Protein AF-A0AAD3H7L2-F1 (afdb_monomer)

Secondary structure (DSSP, 8-state):
-----SSSTTTTTTTTSSSS--HHHHHHHHHHHHHHHTT-TT-----------EEEEE-SSEEEEEETTS-B-EETTSTT---SSSEESEEEESSS-EEEEE--SS-SS-EEEEEEEEETTTTEEEEEEEE--TT--EESEEEPPPEE-SS-EEEEEEETTSSEEEEEEEEEEETTEEEEEEEEEE--SS--EEEEEEEEEEE-----TT--EEEEEEESSSS--TTEEEEES--SS-----TTS--TTS--SSS-------TT--SS--EEEEEEE-B---TTS-SBP-B-TT-EEEEEEEEEEESSHHHHHHHHHHHT-SEEEEEEE--TTSS---GGG--S-EEEEEEESSSSPPP-GGGS--S-S--------------PPPP-------------PPPP-----------

Nearest PDB structures (foldseek):
  3sys-assembly2_B  TM=1.169E-01  e=6.381E-01  Pseudomonas aeruginosa
  2y2x-assembly2_B  TM=1.169E-01  e=5.196E-01  Pseudomonas aeruginosa PAO1
  4ft6-assembly1_A  TM=1.389E-01  e=1.066E+00  Pseudomonas aeruginosa PAO1
  2qtk-assembly2_B  TM=1.118E-01  e=2.189E+00  unclassified
  2y2x-assembly1_A  TM=1.170E-01  e=2.189E+00  Pseudomonas aeruginosa PAO1

Foldseek 3Di:
DDDDPDPPPVVVVVVPPPDDDDPVVVVVVVVVVVVVVVVPPPPPVPVPPPPWAWDWAALQFKIAIATQQGKTKDACPHPPRPDPDGIGGMWGDDPNDTDHWFDDPPAQFFWKKKKKWQFVVVRDIDMWMFTNGPVRDIDQWDGDHWDDDRHWIKHKIAGVVRQKMWIWIWHDLDSFKIKIKIKMWGQDAFTKIWQIKMKIKTWTDGDDDPWAKFKFKFAADPAHFLFWPAKDFDDPRCPDNILPPDPVDGPDDDDHPPSPRPQAPPHDTTMIMTMTRDFDPDPVRNHTDMAGHGRMDIWMKMKGKDAADVSVQVVLVSVLFRMKMKMAIDAPVNGSAFSRRGPGIIIMMTIGPSRGGRHHPVRGPPSPPPDPDDDPDPDPPPDDDDDDDDDDDDDDDDDDDDDDDDDDDDDDDDD

Organism: NCBI:txid426638

pLDDT: mean 76.42, std 22.27, range [31.48, 98.81]

Sequence (415 aa):
MKSLHYTHLHLLSLSLLISTGSAQAQKEAIANQIRKDSSISSFQNIDTRSLSSRVTVNNGSILLGINDAGNLLIPTSTPGVDLDGDFVGMRVDSNGNWQEVIGKDECSSCEGFGISNLHLNSGKTYAGWATSSEAWLMENLLPSNIIENGVNATTEAELNDGHMSVMHEFSPFSESIYGVDITIENRHFADDIGELRYRRVLMWNIPKENEKECSLLLVGGDEKPRDLEYADGFFDGYGDFDPLYEVSASCTQNNGCPVHDFMDEGPVKTDERFQFLFRGAGDDGDEPLVLSSRETFTFKMFYGVATGIDDMRKFISDSGAEIASVSYLTNENGSCGSLEDATSSLYIVAFRGVGGTPLSDASIPDGSTEVTAPPKSLKKSKSSKSSKSGKSKNTKSLRAKSWKSDSEKEWEYLE

Radius of gyration: 28.35 Å; Cα contacts (8 Å, |Δi|>4): 876; chains: 1; bounding box: 56×94×90 Å

Structure (mmCIF, N/CA/C/O backbone):
data_AF-A0AAD3H7L2-F1
#
_entry.id   AF-A0AAD3H7L2-F1
#
loop_
_atom_site.group_PDB
_atom_site.id
_atom_site.type_symbol
_atom_site.label_atom_id
_atom_site.label_alt_id
_atom_site.label_comp_id
_atom_site.label_asym_id
_atom_site.label_entity_id
_atom_site.label_seq_id
_atom_site.pdbx_PDB_ins_code
_atom_site.Cartn_x
_atom_site.Cartn_y
_atom_site.Cartn_z
_atom_site.occupancy
_atom_site.B_iso_or_equiv
_atom_site.auth_seq_id
_atom_site.auth_comp_id
_atom_site.auth_asym_id
_atom_site.auth_atom_id
_atom_site.pdbx_PDB_model_num
ATOM 1 N N . MET A 1 1 ? 25.439 -31.300 29.330 1.00 40.62 1 MET A N 1
ATOM 2 C CA . MET A 1 1 ? 24.578 -31.980 30.331 1.00 40.62 1 MET A CA 1
ATOM 3 C C . MET A 1 1 ? 24.784 -31.425 31.751 1.00 40.62 1 MET A C 1
ATOM 5 O O . MET A 1 1 ? 25.192 -32.164 32.634 1.00 40.62 1 MET A O 1
ATOM 9 N N . LYS A 1 2 ? 24.504 -30.136 31.998 1.00 40.12 2 LYS A N 1
ATOM 10 C CA . LYS A 1 2 ? 24.363 -29.546 33.349 1.00 40.12 2 LYS A CA 1
ATOM 11 C C . LYS A 1 2 ? 23.530 -28.261 33.244 1.00 40.12 2 LYS A C 1
ATOM 13 O O . LYS A 1 2 ? 24.096 -27.190 33.107 1.00 40.12 2 LYS A O 1
ATOM 18 N N . SER A 1 3 ? 22.205 -28.381 33.234 1.00 34.91 3 SER A N 1
ATOM 19 C CA . SER A 1 3 ? 21.277 -27.270 33.508 1.00 34.91 3 SER A CA 1
ATOM 20 C C . SER A 1 3 ? 19.863 -27.838 33.642 1.00 34.91 3 SER A C 1
ATOM 22 O O . SER A 1 3 ? 19.131 -27.924 32.666 1.00 34.91 3 SER A O 1
ATOM 24 N N . LEU A 1 4 ? 19.534 -28.379 34.819 1.00 37.19 4 LEU A N 1
ATOM 25 C CA . LEU A 1 4 ? 18.188 -28.885 35.143 1.00 37.19 4 LEU A CA 1
ATOM 26 C C . LEU A 1 4 ? 18.040 -29.106 36.661 1.00 37.19 4 LEU A C 1
ATOM 28 O O . LEU A 1 4 ? 17.614 -30.165 37.105 1.00 37.19 4 LEU A O 1
ATOM 32 N N . HIS A 1 5 ? 18.490 -28.150 37.487 1.00 39.16 5 HIS A N 1
ATOM 33 C CA . HIS A 1 5 ? 18.469 -28.303 38.957 1.00 39.16 5 HIS A CA 1
ATOM 34 C C . HIS A 1 5 ? 17.949 -27.098 39.759 1.00 39.16 5 HIS A C 1
ATOM 36 O O . HIS A 1 5 ? 17.960 -27.161 40.983 1.00 39.16 5 HIS A O 1
ATOM 42 N N . TYR A 1 6 ? 17.450 -26.028 39.129 1.00 39.41 6 TYR A N 1
ATOM 43 C CA . TYR A 1 6 ? 17.068 -24.815 39.877 1.00 39.41 6 TYR A CA 1
ATOM 44 C C . TYR A 1 6 ? 15.566 -24.629 40.143 1.00 39.41 6 TYR A C 1
ATOM 46 O O . TYR A 1 6 ? 15.203 -23.854 41.021 1.00 39.41 6 TYR A O 1
ATOM 54 N N . THR A 1 7 ? 14.676 -25.371 39.482 1.00 42.94 7 THR A N 1
ATOM 55 C CA . THR A 1 7 ? 13.219 -25.157 39.598 1.00 42.94 7 THR A CA 1
ATOM 56 C C . THR A 1 7 ? 12.522 -25.977 40.687 1.00 42.94 7 THR A C 1
ATOM 58 O O . THR A 1 7 ? 11.398 -25.650 41.056 1.00 42.94 7 THR A O 1
ATOM 61 N N . HIS A 1 8 ? 13.171 -26.983 41.283 1.00 38.56 8 HIS A N 1
ATOM 62 C CA . HIS A 1 8 ? 12.531 -27.817 42.314 1.00 38.56 8 HIS A CA 1
ATOM 63 C C . HIS A 1 8 ? 12.758 -27.365 43.765 1.00 38.56 8 HIS A C 1
ATOM 65 O O . HIS A 1 8 ? 12.057 -27.844 44.656 1.00 38.56 8 HIS A O 1
ATOM 71 N N . LEU A 1 9 ? 13.675 -26.425 44.028 1.00 40.09 9 LEU A N 1
ATOM 72 C CA . LEU A 1 9 ? 14.001 -26.023 45.404 1.00 40.09 9 LEU A CA 1
ATOM 73 C C . LEU A 1 9 ? 13.060 -24.953 45.991 1.00 40.09 9 LEU A C 1
ATOM 75 O O . LEU A 1 9 ? 12.975 -24.834 47.210 1.00 40.09 9 LEU A O 1
ATOM 79 N N . HIS A 1 10 ? 12.320 -24.208 45.161 1.00 43.75 10 HIS A N 1
ATOM 80 C CA . HIS A 1 10 ? 11.431 -23.139 45.642 1.00 43.75 10 HIS A CA 1
ATOM 81 C C . HIS A 1 10 ? 10.022 -23.606 46.035 1.00 43.75 10 HIS A C 1
ATOM 83 O O . HIS A 1 10 ? 9.376 -22.960 46.854 1.00 43.75 10 HIS A O 1
ATOM 89 N N . LEU A 1 11 ? 9.555 -24.749 45.524 1.00 40.28 11 LEU A N 1
ATOM 90 C CA . LEU A 1 11 ? 8.230 -25.288 45.865 1.00 40.28 11 LEU A CA 1
ATOM 91 C C . LEU A 1 11 ? 8.213 -26.062 47.194 1.00 40.28 11 LEU A C 1
ATOM 93 O O . LEU A 1 11 ? 7.168 -26.161 47.829 1.00 40.28 11 LEU A O 1
ATOM 97 N N . LEU A 1 12 ? 9.364 -26.558 47.659 1.00 40.59 12 LEU A N 1
ATOM 98 C CA . LEU A 1 12 ? 9.468 -27.328 48.907 1.00 40.59 12 LEU A CA 1
ATOM 99 C C . LEU A 1 12 ? 9.496 -26.460 50.176 1.00 40.59 12 LEU A C 1
ATOM 101 O O . LEU A 1 12 ? 9.139 -26.946 51.248 1.00 40.59 12 LEU A O 1
ATOM 105 N N . SER A 1 13 ? 9.867 -25.179 50.086 1.00 46.72 13 SER A N 1
ATOM 106 C CA . SER A 1 13 ? 9.868 -24.279 51.251 1.00 46.72 13 SER A CA 1
ATOM 107 C C . SER A 1 13 ? 8.476 -23.744 51.603 1.00 46.72 13 SER A C 1
ATOM 109 O O . SER A 1 13 ? 8.238 -23.384 52.756 1.00 46.72 13 SER A O 1
ATOM 111 N N . LEU A 1 14 ? 7.531 -23.753 50.655 1.00 43.69 14 LEU A N 1
ATOM 112 C CA . LEU A 1 14 ? 6.162 -23.287 50.887 1.00 43.69 14 LEU A CA 1
ATOM 113 C C . LEU A 1 14 ? 5.289 -24.349 51.578 1.00 43.69 14 LEU A C 1
ATOM 115 O O . LEU A 1 14 ? 4.376 -24.016 52.331 1.00 43.69 14 LEU A O 1
ATOM 119 N N . SER A 1 15 ? 5.600 -25.636 51.394 1.00 45.69 15 SER A N 1
ATOM 120 C CA . SER A 1 15 ? 4.834 -26.742 51.985 1.00 45.69 15 SER A CA 1
ATOM 121 C C . SER A 1 15 ? 5.124 -26.978 53.474 1.00 45.69 15 SER A C 1
ATOM 123 O O . SER A 1 15 ? 4.338 -27.645 54.143 1.00 45.69 15 SER A O 1
ATOM 125 N N . LEU A 1 16 ? 6.216 -26.429 54.024 1.00 45.09 16 LEU A N 1
ATOM 126 C CA . LEU A 1 16 ? 6.637 -26.696 55.408 1.00 45.09 16 LEU A CA 1
ATOM 127 C C . LEU A 1 16 ? 6.133 -25.670 56.444 1.00 45.09 16 LEU A C 1
ATOM 129 O O . LEU A 1 16 ? 6.354 -25.847 57.639 1.00 45.09 16 LEU A O 1
ATOM 133 N N . LEU A 1 17 ? 5.421 -24.620 56.022 1.00 47.94 17 LEU A N 1
ATOM 134 C CA . LEU A 1 17 ? 4.931 -23.548 56.908 1.00 47.94 17 LEU A CA 1
ATOM 135 C C . LEU A 1 17 ? 3.450 -23.671 57.306 1.00 47.94 17 LEU A C 1
ATOM 137 O O . LEU A 1 17 ? 2.934 -22.828 58.039 1.00 47.94 17 LEU A O 1
ATOM 141 N N . ILE A 1 18 ? 2.756 -24.729 56.878 1.00 50.66 18 ILE A N 1
ATOM 142 C CA . ILE A 1 18 ? 1.299 -24.843 57.063 1.00 50.66 18 ILE A CA 1
ATOM 143 C C . ILE A 1 18 ? 0.899 -25.552 58.377 1.00 50.66 18 ILE A C 1
ATOM 145 O O . ILE A 1 18 ? -0.258 -25.459 58.773 1.00 50.66 18 ILE A O 1
ATOM 149 N N . SER A 1 19 ? 1.806 -26.195 59.129 1.00 51.50 19 SER A N 1
ATOM 150 C CA . SER A 1 19 ? 1.347 -27.127 60.184 1.00 51.50 19 SER A CA 1
ATOM 151 C C . SER A 1 19 ? 1.077 -26.579 61.600 1.00 51.50 19 SER A C 1
ATOM 153 O O . SER A 1 19 ? 0.517 -27.331 62.391 1.00 51.50 19 SER A O 1
ATOM 155 N N . THR A 1 20 ? 1.370 -25.319 61.964 1.00 52.06 20 THR A N 1
ATOM 156 C CA . THR A 1 20 ? 1.119 -24.854 63.362 1.00 52.06 20 THR A CA 1
ATOM 157 C C . THR A 1 20 ? 0.769 -23.367 63.565 1.00 52.06 20 THR A C 1
ATOM 159 O O . THR A 1 20 ? 0.654 -22.918 64.705 1.00 52.06 20 THR A O 1
ATOM 162 N N . GLY A 1 21 ? 0.566 -22.576 62.508 1.00 58.06 21 GLY A N 1
ATOM 163 C CA . GLY A 1 21 ? 0.268 -21.139 62.633 1.00 58.06 21 GLY A CA 1
ATOM 164 C C . GLY A 1 21 ? -1.229 -20.814 62.666 1.00 58.06 21 GLY A C 1
ATOM 165 O O . GLY A 1 21 ? -2.008 -21.413 61.929 1.00 58.06 21 GLY A O 1
ATOM 166 N N . SER A 1 22 ? -1.640 -19.826 63.471 1.00 74.50 22 SER A N 1
ATOM 167 C CA . SER A 1 22 ? -2.997 -19.266 63.390 1.00 74.50 22 SER A CA 1
ATOM 168 C C . SER A 1 22 ? -3.243 -18.654 62.002 1.00 74.50 22 SER A C 1
ATOM 170 O O . SER A 1 22 ? -2.318 -18.152 61.359 1.00 74.50 22 SER A O 1
ATOM 172 N N . ALA A 1 23 ? -4.496 -18.649 61.539 1.00 65.62 23 ALA A N 1
ATOM 173 C CA . ALA A 1 23 ? -4.869 -18.109 60.225 1.00 65.62 23 ALA A CA 1
ATOM 174 C C . ALA A 1 23 ? -4.403 -16.650 60.003 1.00 65.62 23 ALA A C 1
ATOM 176 O O . ALA A 1 23 ? -4.152 -16.237 58.872 1.00 65.62 23 ALA A O 1
ATOM 177 N N . GLN A 1 24 ? -4.243 -15.881 61.085 1.00 67.19 24 GLN A N 1
ATOM 178 C CA . GLN A 1 24 ? -3.704 -14.521 61.050 1.00 67.19 24 GLN A CA 1
ATOM 179 C C . GLN A 1 24 ? -2.214 -14.510 60.666 1.00 67.19 24 GLN A C 1
ATOM 181 O O . GLN A 1 24 ? -1.818 -13.758 59.781 1.00 67.19 24 GLN A O 1
ATOM 186 N N . ALA A 1 25 ? -1.409 -15.398 61.258 1.00 72.19 25 ALA A N 1
ATOM 187 C CA . ALA A 1 25 ? 0.017 -15.521 60.955 1.00 72.19 25 ALA A CA 1
ATOM 188 C C . ALA A 1 25 ? 0.262 -16.021 59.521 1.00 72.19 25 ALA A C 1
ATOM 190 O O . ALA A 1 25 ? 1.210 -15.592 58.868 1.00 72.19 25 ALA A O 1
ATOM 191 N N . GLN A 1 26 ? -0.626 -16.874 58.997 1.00 70.94 26 GLN A N 1
ATOM 192 C CA . GLN A 1 26 ? -0.576 -17.314 57.599 1.00 70.94 26 GLN A CA 1
ATOM 193 C C . GLN A 1 26 ? -0.883 -16.168 56.626 1.00 70.94 26 GLN A C 1
ATOM 195 O O . GLN A 1 26 ? -0.153 -15.981 55.655 1.00 70.94 26 GLN A O 1
ATOM 200 N N . LYS A 1 27 ? -1.908 -15.349 56.906 1.00 70.69 27 LYS A N 1
ATOM 201 C CA . LYS A 1 27 ? -2.210 -14.154 56.099 1.00 70.69 27 LYS A CA 1
ATOM 202 C C . LYS A 1 27 ? -1.057 -13.154 56.099 1.00 70.69 27 LYS A C 1
ATOM 204 O O . LYS A 1 27 ? -0.743 -12.585 55.059 1.00 70.69 27 LYS A O 1
ATOM 209 N N . GLU A 1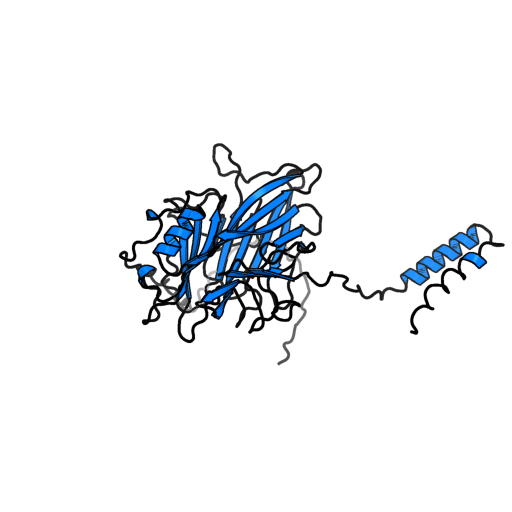 28 ? -0.417 -12.960 57.245 1.00 74.88 28 GLU A N 1
ATOM 210 C CA . GLU A 1 28 ? 0.683 -12.008 57.394 1.00 74.88 28 GLU A CA 1
ATOM 211 C C . GLU A 1 28 ? 1.983 -12.514 56.743 1.00 74.88 28 GLU A C 1
ATOM 213 O O . GLU A 1 28 ? 2.702 -11.735 56.119 1.00 74.88 28 GLU A O 1
ATOM 218 N N . ALA A 1 29 ? 2.238 -13.827 56.774 1.00 74.88 29 ALA A N 1
ATOM 219 C CA . ALA A 1 29 ? 3.329 -14.458 56.030 1.00 74.88 29 ALA A CA 1
ATOM 220 C C . ALA A 1 29 ? 3.128 -14.363 54.507 1.00 74.88 29 ALA A C 1
ATOM 222 O O . ALA A 1 29 ? 4.064 -14.007 53.794 1.00 74.88 29 ALA A O 1
ATOM 223 N N . ILE A 1 30 ?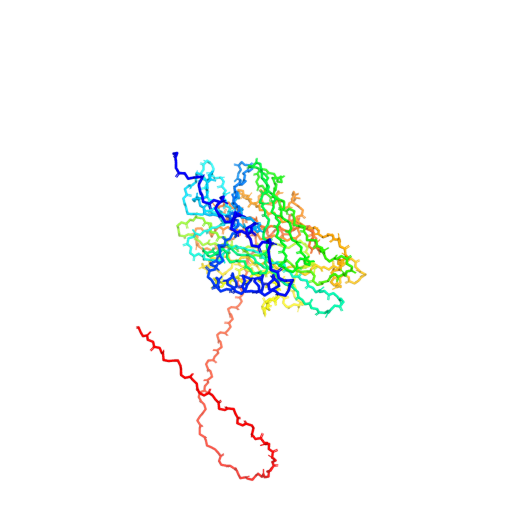 1.906 -14.597 54.011 1.00 73.44 30 ILE A N 1
ATOM 224 C CA . ILE A 1 30 ? 1.564 -14.438 52.587 1.00 73.44 30 ILE A CA 1
ATOM 225 C C . ILE A 1 30 ? 1.704 -12.970 52.164 1.00 73.44 30 ILE A C 1
ATOM 227 O O . ILE A 1 30 ? 2.337 -12.681 51.153 1.00 73.44 30 ILE A O 1
ATOM 231 N N . ALA A 1 31 ? 1.186 -12.028 52.957 1.00 69.69 31 ALA A N 1
ATOM 232 C CA . ALA A 1 31 ? 1.302 -10.601 52.663 1.00 69.69 31 ALA A CA 1
ATOM 233 C C . ALA A 1 31 ? 2.764 -10.123 52.645 1.00 69.69 31 ALA A C 1
ATOM 235 O O . ALA A 1 31 ? 3.137 -9.310 51.802 1.00 69.69 31 ALA A O 1
ATOM 236 N N . ASN A 1 32 ? 3.611 -10.639 53.540 1.00 71.62 32 ASN A N 1
ATOM 237 C CA . ASN A 1 32 ? 5.037 -10.315 53.555 1.00 71.62 32 ASN A CA 1
ATOM 238 C C . ASN A 1 32 ? 5.808 -10.972 52.405 1.00 71.62 32 ASN A C 1
ATOM 240 O O . ASN A 1 32 ? 6.738 -10.350 51.900 1.00 71.62 32 ASN A O 1
ATOM 244 N N . GLN A 1 33 ? 5.414 -12.168 51.960 1.00 72.75 3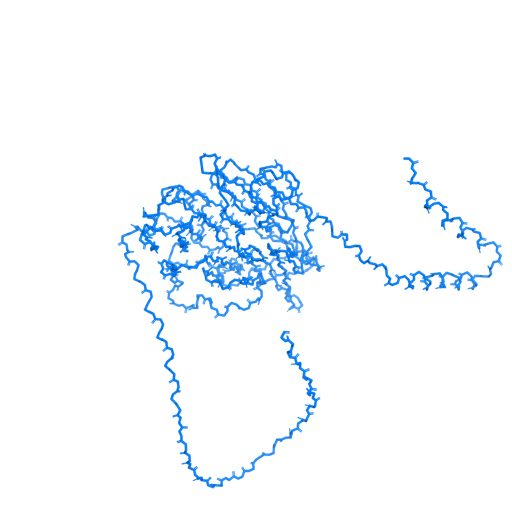3 GLN A N 1
ATOM 245 C CA . GLN A 1 33 ? 5.988 -12.806 50.773 1.00 72.75 33 GLN A CA 1
ATOM 246 C C . GLN A 1 33 ? 5.636 -12.019 49.504 1.00 72.75 33 GLN A C 1
ATOM 248 O O . GLN A 1 33 ? 6.534 -11.675 48.746 1.00 72.75 33 GLN A O 1
ATOM 253 N N . ILE A 1 34 ? 4.373 -11.603 49.351 1.00 67.19 34 ILE A N 1
ATOM 254 C CA . ILE A 1 34 ? 3.931 -10.725 48.255 1.00 67.19 34 ILE A CA 1
ATOM 255 C C . ILE A 1 34 ? 4.691 -9.391 48.282 1.00 67.19 34 ILE A C 1
ATOM 257 O O . ILE A 1 34 ? 5.130 -8.920 47.238 1.00 67.19 34 ILE A O 1
ATOM 261 N N . ARG A 1 35 ? 4.920 -8.795 49.465 1.00 69.44 35 ARG A N 1
ATOM 262 C CA . ARG A 1 35 ? 5.741 -7.574 49.580 1.00 69.44 35 ARG A CA 1
ATOM 263 C C . ARG A 1 35 ? 7.202 -7.807 49.190 1.00 69.44 35 ARG A C 1
ATOM 265 O O . ARG A 1 35 ? 7.789 -6.955 48.528 1.00 69.44 35 ARG A O 1
ATOM 272 N N . LYS A 1 36 ? 7.786 -8.945 49.577 1.00 64.38 36 LYS A N 1
ATOM 273 C CA . LYS A 1 36 ? 9.160 -9.318 49.208 1.00 64.38 36 LYS A CA 1
ATOM 274 C C . LYS A 1 36 ? 9.297 -9.524 47.701 1.00 64.38 36 LYS A C 1
ATOM 276 O O . LYS A 1 36 ? 10.241 -9.008 47.113 1.00 64.38 36 LYS A O 1
ATOM 281 N N . ASP A 1 37 ? 8.318 -10.165 47.079 1.00 54.19 37 ASP A N 1
ATOM 282 C CA . ASP A 1 37 ? 8.311 -10.395 45.634 1.00 54.19 37 ASP A CA 1
ATOM 283 C C . ASP A 1 37 ? 8.006 -9.096 44.862 1.00 54.19 37 ASP A C 1
ATOM 285 O O . ASP A 1 37 ? 8.599 -8.849 43.817 1.00 54.19 37 ASP A O 1
ATOM 289 N N . SER A 1 38 ? 7.217 -8.175 45.434 1.00 52.12 38 SER A N 1
ATOM 290 C CA . SER A 1 38 ? 7.009 -6.824 44.879 1.00 52.12 38 SER A CA 1
ATOM 291 C C . SER A 1 38 ? 8.224 -5.888 45.006 1.00 52.12 38 SER A C 1
ATOM 293 O O . SER A 1 38 ? 8.246 -4.830 44.386 1.00 52.12 38 SER A O 1
ATOM 295 N N . SER A 1 39 ? 9.246 -6.271 45.787 1.00 46.44 39 SER A N 1
ATOM 296 C CA . SER A 1 39 ? 10.532 -5.555 45.859 1.00 46.44 39 SER A CA 1
ATOM 297 C C . SER A 1 39 ? 11.540 -5.998 44.790 1.00 46.44 39 SER A C 1
ATOM 299 O O . SER A 1 39 ? 12.618 -5.416 44.683 1.00 46.44 39 SER A O 1
ATOM 301 N N . ILE A 1 40 ? 11.171 -6.964 43.940 1.00 49.91 40 ILE A N 1
ATOM 302 C CA . ILE A 1 40 ? 11.855 -7.251 42.673 1.00 49.91 40 ILE A CA 1
ATOM 303 C C . ILE A 1 40 ? 11.282 -6.298 41.612 1.00 49.91 40 ILE A C 1
ATOM 305 O O . ILE A 1 40 ? 10.695 -6.700 40.614 1.00 49.91 40 ILE A O 1
ATOM 309 N N . SER A 1 41 ? 11.446 -4.991 41.817 1.00 45.72 41 SER A N 1
ATOM 310 C CA . SER A 1 41 ? 11.124 -3.958 40.820 1.00 45.72 41 SER A CA 1
ATOM 311 C C . SER A 1 41 ? 12.203 -3.839 39.731 1.00 45.72 41 SER A C 1
ATOM 313 O O . SER A 1 41 ? 12.344 -2.801 39.093 1.00 45.72 41 SER A O 1
ATOM 315 N N . SER A 1 42 ? 12.994 -4.896 39.539 1.00 43.44 42 SER A N 1
ATOM 316 C CA . SER A 1 42 ? 13.966 -5.042 38.458 1.00 43.44 42 SER A CA 1
ATOM 317 C C . SER A 1 42 ? 13.754 -6.349 37.699 1.00 43.44 42 SER A C 1
ATOM 319 O O . SER A 1 42 ? 14.718 -6.950 37.218 1.00 43.44 42 SER A O 1
ATOM 321 N N . PHE A 1 43 ? 12.500 -6.788 37.548 1.00 44.16 43 PHE A N 1
ATOM 322 C CA . PHE A 1 43 ? 12.163 -7.410 36.278 1.00 44.16 43 PHE A CA 1
ATOM 323 C C . PHE A 1 43 ? 12.460 -6.338 35.235 1.00 44.16 43 PHE A C 1
ATOM 325 O O . PHE A 1 43 ? 11.671 -5.424 35.011 1.00 44.16 43 PHE A O 1
ATOM 332 N N . GLN A 1 44 ? 13.655 -6.420 34.642 1.00 42.94 44 GLN A N 1
ATOM 333 C CA . GLN A 1 44 ? 13.802 -6.040 33.253 1.00 42.94 44 GLN A CA 1
ATOM 334 C C . GLN A 1 44 ? 12.530 -6.569 32.599 1.00 42.94 44 GLN A C 1
ATOM 336 O O . GLN A 1 44 ? 12.241 -7.764 32.732 1.00 42.94 44 GLN A O 1
ATOM 341 N N . ASN A 1 45 ? 11.729 -5.683 32.006 1.00 38.88 45 ASN A N 1
ATOM 342 C CA . ASN A 1 45 ? 10.879 -6.096 30.909 1.00 38.88 45 ASN A CA 1
ATOM 343 C C . ASN A 1 45 ? 11.850 -6.828 29.990 1.00 38.88 45 ASN A C 1
ATOM 345 O O . ASN A 1 45 ? 12.613 -6.195 29.263 1.00 38.88 45 ASN A O 1
ATOM 349 N N . ILE A 1 46 ? 11.942 -8.152 30.142 1.00 41.09 46 ILE A N 1
ATOM 350 C CA . ILE A 1 46 ? 12.442 -8.999 29.089 1.00 41.09 46 ILE A CA 1
ATOM 351 C C . ILE A 1 46 ? 11.412 -8.678 28.041 1.00 41.09 46 ILE A C 1
ATOM 353 O O . ILE A 1 46 ? 10.241 -9.041 28.184 1.00 41.09 46 ILE A O 1
ATOM 357 N N . ASP A 1 47 ? 11.839 -7.816 27.131 1.00 46.91 47 ASP A N 1
ATOM 358 C CA . ASP A 1 47 ? 11.106 -7.432 25.961 1.00 46.91 47 ASP A CA 1
ATOM 359 C C . ASP A 1 47 ? 10.947 -8.733 25.183 1.00 46.91 47 ASP A C 1
ATOM 361 O O . ASP A 1 47 ? 11.770 -9.128 24.369 1.00 46.91 47 ASP A O 1
ATOM 365 N N . THR A 1 48 ? 9.942 -9.494 25.605 1.00 43.22 48 THR A N 1
ATOM 366 C CA . THR A 1 48 ? 9.455 -10.704 24.969 1.00 43.22 48 THR A CA 1
ATOM 367 C C . THR A 1 48 ? 8.555 -10.302 23.819 1.00 43.22 48 THR A C 1
ATOM 369 O O . THR A 1 48 ? 7.758 -11.131 23.388 1.00 43.22 48 THR A O 1
ATOM 372 N N . ARG A 1 49 ? 8.699 -9.066 23.290 1.00 49.97 49 ARG A N 1
ATOM 373 C CA . ARG A 1 49 ? 8.501 -8.824 21.868 1.00 49.97 49 ARG A CA 1
ATOM 374 C C . ARG A 1 49 ? 9.171 -9.997 21.176 1.00 49.97 49 ARG A C 1
ATOM 376 O O . ARG A 1 49 ? 10.395 -10.128 21.163 1.00 49.97 49 ARG A O 1
ATOM 383 N N . SER A 1 50 ? 8.312 -10.926 20.763 1.00 50.88 50 SER A N 1
ATOM 384 C CA . SER A 1 50 ? 8.624 -11.997 19.843 1.00 50.88 50 SER A CA 1
ATOM 385 C C . SER A 1 50 ? 9.577 -11.388 18.832 1.00 50.88 50 SER A C 1
ATOM 387 O O . SER A 1 50 ? 9.315 -10.271 18.382 1.00 50.88 50 SER A O 1
ATOM 389 N N . LEU A 1 51 ? 10.720 -12.031 18.575 1.00 57.25 51 LEU A N 1
ATOM 390 C CA . LEU A 1 51 ? 11.594 -11.594 17.487 1.00 57.25 51 LEU A CA 1
ATOM 391 C C . LEU A 1 51 ? 10.678 -11.328 16.299 1.00 57.25 51 LEU A C 1
ATOM 393 O O . LEU A 1 51 ? 9.989 -12.264 15.888 1.00 57.25 51 LEU A O 1
ATOM 397 N N . SER A 1 52 ? 10.589 -10.067 15.862 1.00 70.25 52 SER A N 1
ATOM 398 C CA . SER A 1 52 ? 9.595 -9.689 14.867 1.00 70.25 52 SER A CA 1
ATOM 399 C C . SER A 1 52 ? 9.762 -10.617 13.681 1.00 70.25 52 SER A C 1
ATOM 401 O O . SER A 1 52 ? 10.869 -10.752 13.144 1.00 70.25 52 SER A O 1
ATOM 403 N N . SER A 1 53 ? 8.710 -11.375 13.362 1.00 85.94 53 SER A N 1
ATOM 404 C CA . SER A 1 53 ? 8.794 -12.314 12.250 1.00 85.94 53 SER A CA 1
ATOM 405 C C . SER A 1 53 ? 8.969 -11.507 10.972 1.00 85.94 53 SER A C 1
ATOM 407 O O . SER A 1 53 ? 8.418 -10.419 10.832 1.00 85.94 53 SER A O 1
ATOM 409 N N . ARG A 1 54 ? 9.803 -12.010 10.071 1.00 90.69 54 ARG A N 1
ATOM 410 C CA . ARG A 1 54 ? 10.186 -11.344 8.829 1.00 90.69 54 ARG A CA 1
ATOM 411 C C . ARG A 1 54 ? 10.338 -12.408 7.774 1.00 90.69 54 ARG A C 1
ATOM 413 O O . ARG A 1 54 ? 10.894 -13.469 8.063 1.00 90.69 54 ARG A O 1
ATOM 420 N N . VAL A 1 55 ? 9.829 -12.135 6.588 1.00 93.50 55 VAL A N 1
ATOM 421 C CA . VAL A 1 55 ? 9.751 -13.129 5.522 1.00 93.50 55 VAL A CA 1
ATOM 422 C C . VAL A 1 55 ? 10.011 -12.461 4.185 1.00 93.50 55 VAL A C 1
ATOM 424 O O . VAL A 1 55 ? 9.771 -11.264 4.020 1.00 93.50 55 VAL A O 1
ATOM 427 N N . THR A 1 56 ? 10.475 -13.240 3.218 1.00 94.81 56 THR A N 1
ATOM 428 C CA . THR A 1 56 ? 10.449 -12.837 1.816 1.00 94.81 56 THR A CA 1
ATOM 429 C C . THR A 1 56 ? 9.403 -13.644 1.069 1.00 94.81 56 THR A C 1
ATOM 431 O O . THR A 1 56 ? 9.230 -14.838 1.316 1.00 94.81 56 THR A O 1
ATOM 434 N N . VAL A 1 57 ? 8.708 -12.993 0.143 1.00 96.06 57 VAL A N 1
ATOM 435 C CA . VAL A 1 57 ? 7.828 -13.660 -0.822 1.00 96.06 57 VAL A CA 1
ATOM 436 C C . VAL A 1 57 ? 8.267 -13.307 -2.230 1.00 96.06 57 VAL A C 1
ATOM 438 O O . VAL A 1 57 ? 8.710 -12.186 -2.471 1.00 96.06 57 VAL A O 1
ATOM 441 N N . ASN A 1 58 ? 8.191 -14.269 -3.144 1.00 96.06 58 ASN A N 1
ATOM 442 C CA . ASN A 1 58 ? 8.672 -14.111 -4.511 1.00 96.06 58 ASN A CA 1
ATOM 443 C C . ASN A 1 58 ? 7.696 -14.734 -5.524 1.00 96.06 58 ASN A C 1
ATOM 445 O O . ASN A 1 58 ? 7.293 -15.889 -5.366 1.00 96.06 58 ASN A O 1
ATOM 449 N N . ASN A 1 59 ? 7.346 -13.992 -6.580 1.00 95.94 59 ASN A N 1
ATOM 450 C CA . ASN A 1 59 ? 6.478 -14.460 -7.671 1.00 95.94 59 ASN A CA 1
ATOM 451 C C . ASN A 1 59 ? 7.235 -14.791 -8.973 1.00 95.94 59 ASN A C 1
ATOM 453 O O . ASN A 1 59 ? 6.605 -15.109 -9.978 1.00 95.94 59 ASN A O 1
ATOM 457 N N . GLY A 1 60 ? 8.565 -14.722 -8.958 1.00 94.38 60 GLY A N 1
ATOM 458 C CA . GLY A 1 60 ? 9.445 -14.927 -10.106 1.00 94.38 60 GLY A CA 1
ATOM 459 C C . GLY A 1 60 ? 10.122 -13.640 -10.574 1.00 94.38 60 GLY A C 1
ATOM 460 O O . GLY A 1 60 ? 11.319 -13.676 -10.845 1.00 94.38 60 GLY A O 1
ATOM 461 N N . SER A 1 61 ? 9.399 -12.515 -10.609 1.00 95.12 61 SER A N 1
ATOM 462 C CA . SER A 1 61 ? 9.932 -11.221 -11.080 1.00 95.12 61 SER A CA 1
ATOM 463 C C . SER A 1 61 ? 9.985 -10.144 -10.004 1.00 95.12 61 SER A C 1
ATOM 465 O O . SER A 1 61 ? 10.728 -9.178 -10.146 1.00 95.12 61 SER A O 1
ATOM 467 N N . ILE A 1 62 ? 9.212 -10.293 -8.932 1.00 96.31 62 ILE A N 1
ATOM 468 C CA . ILE A 1 62 ? 9.173 -9.391 -7.787 1.00 96.31 62 ILE A CA 1
ATOM 469 C C . ILE A 1 62 ? 9.432 -10.208 -6.527 1.00 96.31 62 ILE A C 1
ATOM 471 O O . ILE A 1 62 ? 8.842 -11.269 -6.319 1.00 96.31 62 ILE A O 1
ATOM 475 N N . LEU A 1 63 ? 10.291 -9.676 -5.665 1.00 96.00 63 LEU A N 1
ATOM 476 C CA . LEU A 1 63 ? 10.547 -10.190 -4.332 1.00 96.00 63 LEU A CA 1
ATOM 477 C C . LEU A 1 63 ? 10.227 -9.097 -3.315 1.00 96.00 63 LEU A C 1
ATOM 479 O O . LEU A 1 63 ? 10.773 -8.001 -3.393 1.00 96.00 63 LEU A O 1
ATOM 483 N N . LEU A 1 64 ? 9.355 -9.393 -2.354 1.00 96.19 64 LEU A N 1
ATOM 484 C CA . LEU A 1 64 ? 8.990 -8.476 -1.275 1.00 96.19 64 LEU A CA 1
ATOM 485 C C . LEU A 1 64 ? 9.608 -8.944 0.037 1.00 96.19 64 LEU A C 1
ATOM 487 O O . LEU A 1 64 ? 9.555 -10.133 0.347 1.00 96.19 64 LEU A O 1
ATOM 491 N N . GLY A 1 65 ? 10.165 -8.017 0.811 1.00 94.62 65 GLY A N 1
ATOM 492 C CA . GLY A 1 65 ? 10.605 -8.262 2.179 1.00 94.62 65 GLY A CA 1
ATOM 493 C C . GLY A 1 65 ? 9.618 -7.654 3.165 1.00 94.62 65 GLY A C 1
ATOM 494 O O . GLY A 1 65 ? 9.480 -6.436 3.223 1.00 94.62 65 GLY A O 1
ATOM 495 N N . ILE A 1 66 ? 8.924 -8.507 3.916 1.00 94.62 66 ILE A N 1
ATOM 496 C CA . ILE A 1 66 ? 7.742 -8.157 4.712 1.00 94.62 66 ILE A CA 1
ATOM 497 C C . ILE A 1 66 ? 8.030 -8.419 6.190 1.00 94.62 66 ILE A C 1
ATOM 499 O O . ILE A 1 66 ? 8.539 -9.487 6.551 1.00 94.62 66 ILE A O 1
ATOM 503 N N . ASN A 1 67 ? 7.696 -7.459 7.052 1.00 92.88 67 ASN A N 1
ATOM 504 C CA . ASN A 1 67 ? 7.742 -7.635 8.502 1.00 92.88 67 ASN A CA 1
ATOM 505 C C . ASN A 1 67 ? 6.364 -7.958 9.099 1.00 92.88 67 ASN A C 1
ATOM 507 O O . ASN A 1 67 ? 5.353 -8.001 8.408 1.00 92.88 67 ASN A O 1
ATOM 511 N N . ASP A 1 68 ? 6.329 -8.225 10.399 1.00 93.56 68 ASP A N 1
ATOM 512 C CA . ASP A 1 68 ? 5.146 -8.693 11.119 1.00 93.56 68 ASP A CA 1
ATOM 513 C C . ASP A 1 68 ? 4.027 -7.656 11.235 1.00 93.56 68 ASP A C 1
ATOM 515 O O . ASP A 1 68 ? 2.862 -8.028 11.356 1.00 93.56 68 ASP A O 1
ATOM 519 N N . ALA A 1 69 ? 4.352 -6.369 11.120 1.00 93.94 69 ALA A N 1
ATOM 520 C CA . ALA A 1 69 ? 3.353 -5.315 11.024 1.00 93.94 69 ALA A CA 1
ATOM 521 C C . ALA A 1 69 ? 2.689 -5.237 9.637 1.00 93.94 69 ALA A C 1
ATOM 523 O O . ALA A 1 69 ? 1.617 -4.653 9.528 1.00 93.94 69 ALA A O 1
ATOM 524 N N . GLY A 1 70 ? 3.292 -5.810 8.588 1.00 94.25 70 GLY A N 1
ATOM 525 C CA . GLY A 1 70 ? 2.810 -5.696 7.204 1.00 94.25 70 GLY A CA 1
ATOM 526 C C . GLY A 1 70 ? 3.423 -4.539 6.418 1.00 94.25 70 GLY A C 1
ATOM 527 O O . GLY A 1 70 ? 2.987 -4.233 5.306 1.00 94.25 70 GLY A O 1
ATOM 528 N N . ASN A 1 71 ? 4.442 -3.883 6.972 1.00 92.19 71 ASN A N 1
ATOM 529 C CA . ASN A 1 71 ? 5.245 -2.936 6.218 1.00 92.19 71 ASN A CA 1
ATOM 530 C C . ASN A 1 71 ? 6.433 -3.662 5.552 1.00 92.19 71 ASN A C 1
ATOM 532 O O . ASN A 1 71 ? 6.852 -4.749 5.966 1.00 92.19 71 ASN A O 1
ATOM 536 N N . LEU A 1 72 ? 6.907 -3.096 4.452 1.00 91.94 72 LEU A N 1
ATOM 537 C CA . LEU A 1 72 ? 8.051 -3.580 3.698 1.00 91.94 72 LEU A CA 1
ATOM 538 C C . LEU A 1 72 ? 9.366 -3.137 4.348 1.00 91.94 72 LEU A C 1
ATOM 540 O O . LEU A 1 72 ? 9.403 -2.321 5.268 1.00 91.94 72 LEU A O 1
ATOM 544 N N . LEU A 1 73 ? 10.457 -3.666 3.803 1.00 89.06 73 LEU A N 1
ATOM 545 C CA . LEU A 1 73 ? 11.837 -3.466 4.228 1.00 89.06 73 LEU A CA 1
ATOM 546 C C . LEU A 1 73 ? 12.172 -4.341 5.434 1.00 89.06 73 LEU A C 1
ATOM 548 O O . LEU A 1 73 ? 11.816 -4.057 6.570 1.00 89.06 73 LEU A O 1
ATOM 552 N N . ILE A 1 74 ? 12.921 -5.407 5.200 1.00 88.88 74 ILE A N 1
ATOM 553 C CA . ILE A 1 74 ? 13.515 -6.233 6.251 1.00 88.88 74 ILE A CA 1
ATOM 554 C C . ILE A 1 74 ? 15.026 -6.295 6.052 1.00 88.88 74 ILE A C 1
ATOM 556 O O . ILE A 1 74 ? 15.487 -6.208 4.916 1.00 88.88 74 ILE A O 1
ATOM 560 N N . PRO A 1 75 ? 15.833 -6.469 7.110 1.00 86.44 75 PRO A N 1
ATOM 561 C CA . PRO A 1 75 ? 17.264 -6.684 6.945 1.00 86.44 75 PRO A CA 1
ATOM 562 C C . PRO A 1 75 ? 17.544 -7.962 6.149 1.00 86.44 75 PRO A C 1
ATOM 564 O O . PRO A 1 75 ? 16.916 -8.989 6.413 1.00 86.44 75 PRO A O 1
ATOM 567 N N . THR A 1 76 ? 18.543 -7.953 5.270 1.00 83.00 76 THR A N 1
ATOM 568 C CA . THR A 1 76 ? 19.050 -9.172 4.600 1.00 83.00 76 THR A CA 1
ATOM 569 C C . THR A 1 76 ? 19.663 -10.163 5.587 1.00 83.00 76 THR A C 1
ATOM 571 O O . THR A 1 76 ? 19.684 -11.358 5.337 1.00 83.00 76 THR A O 1
ATOM 574 N N . SER A 1 77 ? 20.071 -9.703 6.776 1.00 79.31 77 SER A N 1
ATOM 575 C CA . SER A 1 77 ? 20.468 -10.578 7.892 1.00 79.31 77 SER A CA 1
ATOM 576 C C . SER A 1 77 ? 19.325 -11.435 8.463 1.00 79.31 77 SER A C 1
ATOM 578 O O . SER A 1 77 ? 19.556 -12.255 9.357 1.00 79.31 77 SER A O 1
ATOM 580 N N . THR A 1 78 ? 18.094 -11.263 7.973 1.00 77.75 78 THR A N 1
ATOM 581 C CA . THR A 1 78 ? 16.960 -12.120 8.322 1.00 77.75 78 THR A CA 1
ATOM 582 C C . THR A 1 78 ? 17.244 -13.562 7.874 1.00 77.75 78 THR A C 1
ATOM 584 O O . THR A 1 78 ? 17.545 -13.790 6.702 1.00 77.75 78 THR A O 1
ATOM 587 N N . PRO A 1 79 ? 17.156 -14.563 8.773 1.00 71.00 79 PRO A N 1
ATOM 588 C CA . PRO A 1 79 ? 17.406 -15.956 8.413 1.00 71.00 79 PRO A CA 1
ATOM 589 C C . PRO A 1 79 ? 16.571 -16.405 7.207 1.00 71.00 79 PRO A C 1
ATOM 591 O O . PRO A 1 79 ? 15.357 -16.235 7.203 1.00 71.00 79 PRO A O 1
ATOM 594 N N . GLY A 1 80 ? 17.220 -17.009 6.208 1.00 63.88 80 GLY A N 1
ATOM 595 C CA . GLY A 1 80 ? 16.564 -17.463 4.974 1.00 63.88 80 GLY A CA 1
ATOM 596 C C . GLY A 1 80 ? 16.601 -16.453 3.823 1.00 63.88 80 GLY A C 1
ATOM 597 O O . GLY A 1 80 ? 16.227 -16.807 2.709 1.00 63.88 80 GLY A O 1
ATOM 598 N N . VAL A 1 81 ? 17.107 -15.241 4.061 1.00 69.56 81 VAL A N 1
ATOM 599 C CA . VAL A 1 81 ? 17.350 -14.232 3.028 1.00 69.56 81 VAL A CA 1
ATOM 600 C C . VAL A 1 81 ? 18.833 -14.275 2.643 1.00 69.56 81 VAL A C 1
ATOM 602 O O . VAL A 1 81 ? 19.678 -13.752 3.358 1.00 69.56 81 VAL A O 1
ATOM 605 N N . ASP A 1 82 ? 19.168 -14.948 1.540 1.00 68.75 82 ASP A N 1
ATOM 606 C CA . ASP A 1 82 ? 20.529 -14.965 0.967 1.00 68.75 82 ASP A CA 1
ATOM 607 C C . ASP A 1 82 ? 20.575 -14.019 -0.237 1.00 68.75 82 ASP A C 1
ATOM 609 O O . ASP A 1 82 ? 20.522 -14.437 -1.393 1.00 68.75 82 ASP A O 1
ATOM 613 N N . LEU A 1 83 ? 20.524 -12.719 0.053 1.00 76.06 83 LEU A N 1
ATOM 614 C CA . LEU A 1 83 ? 20.466 -11.654 -0.943 1.00 76.06 83 LEU A CA 1
ATOM 615 C C . LEU A 1 83 ? 21.526 -10.596 -0.630 1.00 76.06 83 LEU A C 1
ATOM 617 O O . LEU A 1 83 ? 21.705 -10.222 0.528 1.00 76.06 83 LEU A O 1
ATOM 621 N N . ASP A 1 84 ? 22.190 -10.083 -1.665 1.00 76.00 84 ASP A N 1
ATOM 622 C CA . ASP A 1 84 ? 23.166 -8.995 -1.528 1.00 76.00 84 ASP A CA 1
ATOM 623 C C . ASP A 1 84 ? 22.504 -7.705 -1.013 1.00 76.00 84 ASP A C 1
ATOM 625 O O . ASP A 1 84 ? 21.340 -7.452 -1.316 1.00 76.00 84 ASP A O 1
ATOM 629 N N . GLY A 1 85 ? 23.239 -6.863 -0.281 1.00 78.25 85 GLY A N 1
ATOM 630 C CA . GLY A 1 85 ? 22.746 -5.604 0.305 1.00 78.25 85 GLY A CA 1
ATOM 631 C C . GLY A 1 85 ? 22.346 -5.730 1.779 1.00 78.25 85 GLY A C 1
ATOM 632 O O . GLY A 1 85 ? 22.460 -6.805 2.361 1.00 78.25 85 GLY A O 1
ATOM 633 N N . ASP A 1 86 ? 21.888 -4.635 2.392 1.00 81.81 86 ASP A N 1
ATOM 634 C CA . ASP A 1 86 ? 21.550 -4.596 3.829 1.00 81.81 86 ASP A CA 1
ATOM 635 C C . ASP A 1 86 ? 20.059 -4.837 4.109 1.00 81.81 86 ASP A C 1
ATOM 637 O O . ASP A 1 86 ? 19.692 -5.299 5.194 1.00 81.81 86 ASP A O 1
ATOM 641 N N . PHE A 1 87 ? 19.192 -4.536 3.136 1.00 86.44 87 PHE A N 1
ATOM 642 C CA . PHE A 1 87 ? 17.739 -4.596 3.283 1.00 86.44 87 PHE A CA 1
ATOM 643 C C . PHE A 1 87 ? 17.035 -5.121 2.027 1.00 86.44 87 PHE A C 1
ATOM 645 O O . PHE A 1 87 ? 17.606 -5.146 0.937 1.00 86.44 87 PHE A O 1
ATOM 652 N N . VAL A 1 88 ? 15.785 -5.537 2.215 1.00 90.06 88 VAL A N 1
ATOM 653 C CA . VAL A 1 88 ? 14.865 -6.011 1.182 1.00 90.06 88 VAL A CA 1
ATOM 654 C C . VAL A 1 88 ? 13.492 -5.408 1.441 1.00 90.06 88 VAL A C 1
ATOM 656 O O . VAL A 1 88 ? 12.848 -5.818 2.404 1.00 90.06 88 VAL A O 1
ATOM 659 N N . GLY A 1 89 ? 13.035 -4.454 0.634 1.00 92.25 89 GLY A N 1
ATOM 660 C CA . GLY A 1 89 ? 11.647 -3.989 0.644 1.00 92.25 89 GLY A CA 1
ATOM 661 C C . GLY A 1 89 ? 10.900 -4.494 -0.576 1.00 92.25 89 GLY A C 1
ATOM 662 O O . GLY A 1 89 ? 10.054 -5.378 -0.440 1.00 92.25 89 GLY A O 1
ATOM 663 N N . MET A 1 90 ? 11.27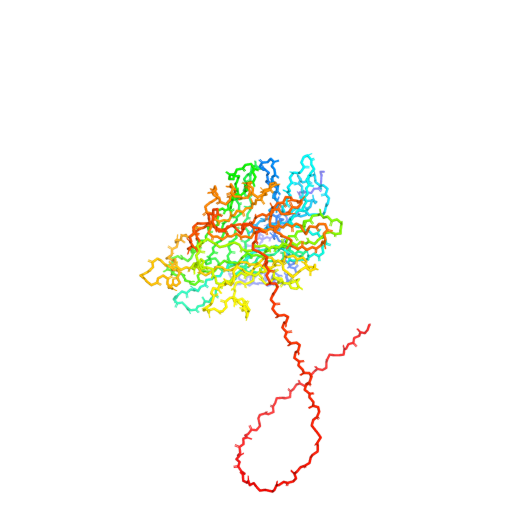3 -4.013 -1.760 1.00 94.19 90 MET A N 1
ATOM 664 C CA . MET A 1 90 ? 10.850 -4.596 -3.032 1.00 94.19 90 MET A CA 1
ATOM 665 C C . MET A 1 90 ? 12.054 -4.714 -3.952 1.00 94.19 90 MET A C 1
ATOM 667 O O . MET A 1 90 ? 12.704 -3.716 -4.259 1.00 94.19 90 MET A O 1
ATOM 671 N N . ARG A 1 91 ? 12.303 -5.927 -4.444 1.00 93.44 91 ARG A N 1
ATOM 672 C CA . ARG A 1 91 ? 13.258 -6.187 -5.514 1.00 93.44 91 ARG A CA 1
ATOM 673 C C . ARG A 1 91 ? 12.563 -6.625 -6.776 1.00 93.44 91 ARG A C 1
ATOM 675 O O . ARG A 1 91 ? 11.573 -7.348 -6.727 1.00 93.44 91 ARG A O 1
ATOM 682 N N . VAL A 1 92 ? 13.148 -6.238 -7.895 1.00 93.56 92 VAL A N 1
ATOM 683 C CA . VAL A 1 92 ? 12.720 -6.642 -9.227 1.00 93.56 92 VAL A CA 1
ATOM 684 C C . VAL A 1 92 ? 13.838 -7.434 -9.887 1.00 93.56 92 VAL A C 1
ATOM 686 O O . VAL A 1 92 ? 14.998 -7.022 -9.839 1.00 93.56 92 VAL A O 1
ATOM 689 N N . ASP A 1 93 ? 13.498 -8.563 -10.501 1.00 93.12 93 ASP A N 1
ATOM 690 C CA . ASP A 1 93 ? 14.436 -9.308 -11.331 1.00 93.12 93 ASP A CA 1
ATOM 691 C C . ASP A 1 93 ? 14.583 -8.637 -12.700 1.00 93.12 93 ASP A C 1
ATOM 693 O O . ASP A 1 93 ? 13.637 -8.548 -13.482 1.00 93.12 93 ASP A O 1
ATOM 697 N N . SER A 1 94 ? 15.796 -8.182 -13.003 1.00 88.25 94 SER A N 1
ATOM 698 C CA . SER A 1 94 ? 16.172 -7.655 -14.310 1.00 88.25 94 SER A CA 1
ATOM 699 C C . SER A 1 94 ? 17.173 -8.605 -14.960 1.00 88.25 94 SER A C 1
ATOM 701 O O . SER A 1 94 ? 18.394 -8.453 -14.849 1.00 88.25 94 SER A O 1
ATOM 703 N N . ASN A 1 95 ? 16.636 -9.619 -15.646 1.00 86.69 95 ASN A N 1
ATOM 704 C CA . ASN A 1 95 ? 17.393 -10.651 -16.360 1.00 86.69 95 ASN A CA 1
ATOM 705 C C . ASN A 1 95 ? 18.331 -11.474 -15.455 1.00 86.69 95 ASN A C 1
ATOM 707 O O . ASN A 1 95 ? 19.505 -11.670 -15.781 1.00 86.69 95 ASN A O 1
ATOM 711 N N . GLY A 1 96 ? 17.822 -11.961 -14.322 1.00 87.25 96 GLY A N 1
ATOM 712 C CA . GLY A 1 96 ? 18.590 -12.738 -13.347 1.00 87.25 96 GLY A CA 1
ATOM 713 C C . GLY A 1 96 ? 19.401 -11.895 -12.359 1.00 87.25 96 GLY A C 1
ATOM 714 O O . GLY A 1 96 ? 20.188 -12.461 -11.600 1.00 87.25 96 GLY A O 1
ATOM 715 N N . ASN A 1 97 ? 19.235 -10.568 -12.370 1.00 88.12 97 ASN A N 1
ATOM 716 C CA . ASN A 1 97 ? 19.839 -9.659 -11.401 1.00 88.12 97 ASN A CA 1
ATOM 717 C C . ASN A 1 97 ? 18.741 -8.952 -10.607 1.00 88.12 97 ASN A C 1
ATOM 719 O O . ASN A 1 97 ? 18.000 -8.135 -11.155 1.00 88.12 97 ASN A O 1
ATOM 723 N N . TRP A 1 98 ? 18.681 -9.222 -9.306 1.00 90.62 98 TRP A N 1
ATOM 724 C CA . TRP A 1 98 ? 17.743 -8.567 -8.402 1.00 90.62 98 TRP A CA 1
ATOM 725 C C . TRP A 1 98 ? 18.185 -7.140 -8.086 1.00 90.62 98 TRP A C 1
ATOM 727 O O . TRP A 1 98 ? 19.286 -6.920 -7.583 1.00 90.62 98 TRP A O 1
ATOM 737 N N . GLN A 1 99 ? 17.300 -6.182 -8.337 1.00 89.88 99 GLN A N 1
ATOM 738 C CA . GLN A 1 99 ? 17.505 -4.764 -8.060 1.00 89.88 99 GLN A CA 1
ATOM 739 C C . GLN A 1 99 ? 16.543 -4.310 -6.967 1.00 89.88 99 GLN A C 1
ATOM 741 O O . GLN A 1 99 ? 15.339 -4.492 -7.114 1.00 89.88 99 GLN A O 1
ATOM 746 N N . GLU A 1 100 ? 17.064 -3.743 -5.878 1.00 90.12 100 GLU A N 1
ATOM 747 C CA . GLU A 1 100 ? 16.250 -3.105 -4.837 1.00 90.12 100 GLU A CA 1
ATOM 748 C C . GLU A 1 100 ? 15.658 -1.808 -5.367 1.00 90.12 100 GLU A C 1
ATOM 750 O O . GLU A 1 100 ? 16.398 -0.987 -5.889 1.00 90.12 100 GLU A O 1
ATOM 755 N N . VAL A 1 101 ? 14.344 -1.642 -5.240 1.00 90.44 101 VAL A N 1
ATOM 756 C CA . VAL A 1 101 ? 13.607 -0.481 -5.759 1.00 90.44 101 VAL A CA 1
ATOM 757 C C . VAL A 1 101 ? 12.735 0.182 -4.695 1.00 90.44 101 VAL A C 1
ATOM 759 O O . VAL A 1 101 ? 12.308 1.311 -4.894 1.00 90.44 101 VAL A O 1
ATOM 762 N N . ILE A 1 102 ? 12.522 -0.469 -3.546 1.00 89.25 102 ILE A N 1
ATOM 763 C CA . ILE A 1 102 ? 11.965 0.143 -2.329 1.00 89.25 102 ILE A CA 1
ATOM 764 C C . ILE A 1 102 ? 12.901 -0.219 -1.174 1.00 89.25 102 ILE A C 1
ATOM 766 O O . ILE A 1 102 ? 12.695 -1.219 -0.496 1.00 89.25 102 ILE A O 1
ATOM 770 N N . GLY A 1 103 ? 13.955 0.563 -0.940 1.00 74.75 103 GLY A N 1
ATOM 771 C CA . GLY A 1 103 ? 14.927 0.205 0.090 1.00 74.75 103 GLY A CA 1
ATOM 772 C C . GLY A 1 103 ? 16.021 1.224 0.359 1.00 74.75 103 GLY A C 1
ATOM 773 O O . GLY A 1 103 ? 16.044 2.311 -0.208 1.00 74.75 103 GLY A O 1
ATOM 774 N N . LYS A 1 104 ? 16.889 0.910 1.325 1.00 67.38 104 LYS A N 1
ATOM 775 C CA . LYS A 1 104 ? 17.807 1.888 1.913 1.00 67.38 104 LYS A CA 1
ATOM 776 C C . LYS A 1 104 ? 19.110 1.996 1.127 1.00 67.38 104 LYS A C 1
ATOM 778 O O . LYS A 1 104 ? 19.878 1.044 1.121 1.00 67.38 104 LYS A O 1
ATOM 783 N N . ASP A 1 105 ? 19.414 3.222 0.704 1.00 58.69 105 ASP A N 1
ATOM 784 C CA . ASP A 1 105 ? 20.768 3.779 0.827 1.00 58.69 105 ASP A CA 1
ATOM 785 C C . ASP A 1 105 ? 20.845 4.981 1.792 1.00 58.69 105 ASP A C 1
ATOM 787 O O . ASP A 1 105 ? 21.903 5.230 2.360 1.00 58.69 105 ASP A O 1
ATOM 791 N N . GLU A 1 106 ? 19.751 5.705 2.095 1.00 62.97 106 GLU A N 1
ATOM 792 C CA . GLU A 1 106 ? 19.852 6.905 2.967 1.00 62.97 106 GLU A CA 1
ATOM 793 C C . GLU A 1 106 ? 18.633 7.209 3.845 1.00 62.97 106 GLU A C 1
ATOM 795 O O . GLU A 1 106 ? 18.661 8.173 4.606 1.00 62.97 106 GLU A O 1
ATOM 800 N N . CYS A 1 107 ? 17.572 6.408 3.780 1.00 67.19 107 CYS A N 1
ATOM 801 C CA . CYS A 1 107 ? 16.356 6.725 4.508 1.00 67.19 107 CYS A CA 1
ATOM 802 C C . CYS A 1 107 ? 16.105 5.769 5.663 1.00 67.19 107 CYS A C 1
ATOM 804 O O . CYS A 1 107 ? 15.992 4.554 5.493 1.00 67.19 107 CYS A O 1
ATOM 806 N N . SER A 1 108 ? 16.021 6.345 6.855 1.00 60.75 108 SER A N 1
ATOM 807 C CA . SER A 1 108 ? 15.767 5.631 8.095 1.00 60.75 108 SER A CA 1
ATOM 808 C C . SER A 1 108 ? 14.281 5.488 8.405 1.00 60.75 108 SER A C 1
ATOM 810 O O . SER A 1 108 ? 13.997 5.036 9.498 1.00 60.75 108 SER A O 1
ATOM 812 N N . SER A 1 109 ? 13.348 5.864 7.523 1.00 71.81 109 SER A N 1
ATOM 813 C CA . SER A 1 109 ? 11.893 5.690 7.697 1.00 71.81 109 SER A CA 1
ATOM 814 C C . SER A 1 109 ? 11.179 5.876 6.355 1.00 71.81 109 SER A C 1
ATOM 816 O O . SER A 1 109 ? 10.499 6.878 6.142 1.00 71.81 109 SER A O 1
ATOM 818 N N . CYS A 1 110 ? 11.401 4.953 5.423 1.00 78.88 110 CYS A N 1
ATOM 819 C CA . CYS A 1 110 ? 11.010 5.152 4.027 1.00 78.88 110 CYS A CA 1
ATOM 820 C C . CYS A 1 110 ? 9.902 4.272 3.517 1.00 78.88 110 CYS A C 1
ATOM 822 O O . CYS A 1 110 ? 9.486 4.414 2.379 1.00 78.88 110 CYS A O 1
ATOM 824 N N . GLU A 1 111 ? 9.401 3.376 4.342 1.00 90.06 111 GLU A N 1
ATOM 825 C CA . GLU A 1 111 ? 8.190 2.666 4.033 1.00 90.06 111 GLU A CA 1
ATOM 826 C C . GLU A 1 111 ? 7.415 2.456 5.331 1.00 90.06 111 GLU A C 1
ATOM 828 O O . GLU A 1 111 ? 7.981 2.398 6.428 1.00 90.06 111 GLU A O 1
ATOM 833 N N . GLY A 1 112 ? 6.095 2.462 5.230 1.00 93.25 112 GLY A N 1
ATOM 834 C CA . GLY A 1 112 ? 5.244 2.249 6.378 1.00 93.25 112 GLY A CA 1
ATOM 835 C C . GLY A 1 112 ? 3.779 2.423 6.053 1.00 93.25 112 GLY A C 1
ATOM 836 O O . GLY A 1 112 ? 3.376 2.747 4.932 1.00 93.25 112 GLY A O 1
ATOM 837 N N . PHE A 1 113 ? 2.957 2.208 7.065 1.00 96.25 113 PHE A N 1
ATOM 838 C CA . PHE A 1 113 ? 1.533 2.473 6.978 1.00 96.25 113 PHE A CA 1
ATOM 839 C C . PHE A 1 113 ? 0.991 2.925 8.326 1.00 96.25 113 PHE A C 1
ATOM 841 O O . PHE A 1 113 ? 1.607 2.702 9.369 1.00 96.25 113 PHE A O 1
ATOM 848 N N . GLY A 1 114 ? -0.205 3.494 8.293 1.00 97.00 114 GLY A N 1
ATOM 849 C CA . GLY A 1 114 ? -0.992 3.750 9.484 1.00 97.00 114 GLY A CA 1
ATOM 850 C C . GLY A 1 114 ? -2.471 3.515 9.245 1.00 97.00 114 GLY A C 1
ATOM 851 O O . GLY A 1 114 ? -2.960 3.596 8.116 1.00 97.00 114 GLY A O 1
ATOM 852 N N . ILE A 1 115 ? -3.182 3.244 10.330 1.00 98.06 115 ILE A N 1
ATOM 853 C CA . ILE A 1 115 ? -4.639 3.146 10.369 1.00 98.06 115 ILE A CA 1
ATOM 854 C C . ILE A 1 115 ? -5.185 4.053 11.462 1.00 98.06 115 ILE A C 1
ATOM 856 O O . ILE A 1 115 ? -4.545 4.235 12.500 1.00 98.06 115 ILE A O 1
ATOM 860 N N . SER A 1 116 ? -6.369 4.618 11.247 1.00 97.88 116 SER A N 1
ATOM 861 C CA . SER A 1 116 ? -7.092 5.325 12.302 1.00 97.88 116 SER A CA 1
ATOM 862 C C . SER A 1 116 ? -8.603 5.212 12.145 1.00 97.88 116 SER A C 1
ATOM 864 O O . SER A 1 116 ? -9.112 4.901 11.068 1.00 97.88 116 SER A O 1
ATOM 866 N N . ASN A 1 117 ? -9.318 5.434 13.245 1.00 97.44 117 ASN A N 1
ATOM 867 C CA . ASN A 1 117 ? -10.774 5.424 13.288 1.00 97.44 117 ASN A CA 1
ATOM 868 C C . ASN A 1 117 ? -11.312 6.321 14.413 1.00 97.44 117 ASN A C 1
ATOM 870 O O . ASN A 1 117 ? -10.650 6.559 15.426 1.00 97.44 117 ASN A O 1
ATOM 874 N N . LEU A 1 118 ? -12.558 6.763 14.263 1.00 97.38 118 LEU A N 1
ATOM 875 C CA . LEU A 1 118 ? -13.373 7.389 15.299 1.00 97.38 118 LEU A CA 1
ATOM 876 C C . LEU A 1 118 ? -14.303 6.342 15.917 1.00 97.38 118 LEU A C 1
ATOM 878 O O . LEU A 1 118 ? -15.106 5.730 15.220 1.00 97.38 118 LEU A O 1
ATOM 882 N N . HIS A 1 119 ? -14.263 6.159 17.232 1.00 96.62 119 HIS A N 1
ATOM 883 C CA . HIS A 1 119 ? -15.269 5.365 17.934 1.00 96.62 119 HIS A CA 1
ATOM 884 C C . HIS A 1 119 ? -16.518 6.209 18.195 1.00 96.62 119 HIS A C 1
ATOM 886 O O . HIS A 1 119 ? -16.491 7.147 19.000 1.00 96.62 119 HIS A O 1
ATOM 892 N N . LEU A 1 120 ? -17.622 5.874 17.525 1.00 96.19 120 LEU A N 1
ATOM 893 C CA . LEU A 1 120 ? -18.777 6.768 17.399 1.00 96.19 120 LEU A CA 1
ATOM 894 C C . LEU A 1 120 ? -19.474 7.048 18.737 1.00 96.19 120 LEU A C 1
ATOM 896 O O . LEU A 1 120 ? -19.924 8.167 18.978 1.00 96.19 120 LEU A O 1
ATOM 900 N N . ASN A 1 121 ? -19.502 6.072 19.648 1.00 95.94 121 ASN A N 1
ATOM 901 C CA . ASN A 1 121 ? -20.178 6.219 20.940 1.00 95.94 121 ASN A CA 1
ATOM 902 C C . ASN A 1 121 ? -19.401 7.077 21.949 1.00 95.94 121 ASN A C 1
ATOM 904 O O . ASN A 1 121 ? -20.009 7.762 22.772 1.00 95.94 121 ASN A O 1
ATOM 908 N N . SER A 1 122 ? -18.064 7.046 21.916 1.00 96.06 122 SER A N 1
ATOM 909 C CA . SER A 1 122 ? -17.236 7.831 22.849 1.00 96.06 122 SER A CA 1
ATOM 910 C C . SER A 1 122 ? -16.724 9.139 22.251 1.00 96.06 122 SER A C 1
ATOM 912 O O . SER A 1 122 ? -16.277 10.006 23.002 1.00 96.06 122 SER A O 1
ATOM 914 N N . GLY A 1 123 ? -16.748 9.272 20.921 1.00 96.19 123 GLY A N 1
ATOM 915 C CA . GLY A 1 123 ? -16.110 10.369 20.198 1.00 96.19 123 GLY A CA 1
ATOM 916 C C . GLY A 1 123 ? -14.580 10.351 20.281 1.00 96.19 123 GLY A C 1
ATOM 917 O O . GLY A 1 123 ? -13.945 11.355 19.972 1.00 96.19 123 GLY A O 1
ATOM 918 N N . LYS A 1 124 ? -13.973 9.250 20.747 1.00 96.38 124 LYS A N 1
ATOM 919 C CA . LYS A 1 124 ? -12.517 9.108 20.828 1.00 96.38 124 LYS A CA 1
ATOM 920 C C . LYS A 1 124 ? -11.970 8.577 19.506 1.00 96.38 124 LYS A C 1
ATOM 922 O O . LYS A 1 124 ? -12.487 7.596 18.977 1.00 96.38 124 LYS A O 1
ATOM 927 N N . THR A 1 125 ? -10.890 9.188 19.036 1.00 96.75 125 THR A N 1
ATOM 928 C CA . THR A 1 125 ? -10.125 8.716 17.882 1.00 96.75 125 THR A CA 1
ATOM 929 C C . THR A 1 125 ? -8.979 7.819 18.334 1.00 96.75 125 THR A C 1
ATOM 931 O O . THR A 1 125 ? -8.362 8.053 19.380 1.00 96.75 125 THR A O 1
ATOM 934 N N . TYR A 1 126 ? -8.703 6.798 17.538 1.00 96.88 126 TYR A N 1
ATOM 935 C CA . TYR A 1 126 ? -7.620 5.852 17.739 1.00 96.88 126 TYR A CA 1
ATOM 936 C C . TYR A 1 126 ? -6.796 5.770 16.462 1.00 96.88 126 TYR A C 1
ATOM 938 O O . TYR A 1 126 ? -7.349 5.851 15.369 1.00 96.88 126 TYR A O 1
ATOM 946 N N . ALA A 1 127 ? -5.483 5.636 16.605 1.00 97.44 127 ALA A N 1
ATOM 947 C CA . ALA A 1 127 ? -4.565 5.477 15.490 1.00 97.44 127 ALA A CA 1
ATOM 948 C C . ALA A 1 127 ? -3.389 4.603 15.896 1.00 97.44 127 ALA A C 1
ATOM 950 O O . ALA A 1 127 ? -3.030 4.561 17.074 1.00 97.44 127 ALA A O 1
ATOM 951 N N . GLY A 1 128 ? -2.808 3.919 14.922 1.00 96.62 128 GLY A N 1
ATOM 952 C CA . GLY A 1 128 ? -1.579 3.159 15.079 1.00 96.62 128 GLY A CA 1
ATOM 953 C C . GLY A 1 128 ? -0.868 3.046 13.741 1.00 96.62 128 GLY A C 1
ATOM 954 O O . GLY A 1 128 ? -1.510 3.030 12.688 1.00 96.62 128 GLY A O 1
ATOM 955 N N . TRP A 1 129 ? 0.457 3.015 13.777 1.00 95.94 129 TRP A N 1
ATOM 956 C CA . TRP A 1 129 ? 1.285 3.012 12.577 1.00 95.94 129 TRP A CA 1
ATOM 957 C C . TRP A 1 129 ? 2.596 2.272 12.789 1.00 95.94 129 TRP A C 1
ATOM 959 O O . TRP A 1 129 ? 3.079 2.111 13.913 1.00 95.94 129 TRP A O 1
ATOM 969 N N . ALA A 1 130 ? 3.164 1.815 11.681 1.00 93.69 130 ALA A N 1
ATOM 970 C CA . ALA A 1 130 ? 4.433 1.116 11.622 1.00 93.69 130 ALA A CA 1
ATOM 971 C C . ALA A 1 130 ? 5.300 1.722 10.521 1.00 93.69 130 ALA A C 1
ATOM 973 O O . ALA A 1 130 ? 4.804 2.090 9.454 1.00 93.69 130 ALA A O 1
ATOM 974 N N . THR A 1 131 ? 6.601 1.802 10.784 1.00 89.56 131 THR A N 1
ATOM 975 C CA . THR A 1 131 ? 7.593 2.250 9.811 1.00 89.56 131 THR A CA 1
ATOM 976 C C . THR A 1 131 ? 8.788 1.313 9.755 1.00 89.56 131 THR A C 1
ATOM 978 O O . THR A 1 131 ? 9.238 0.752 10.758 1.00 89.56 131 THR A O 1
ATOM 981 N N . SER A 1 132 ? 9.361 1.230 8.564 1.00 81.25 132 SER A N 1
ATOM 982 C CA . SER A 1 132 ? 10.571 0.515 8.199 1.00 81.25 132 SER A CA 1
ATOM 983 C C . SER A 1 132 ? 11.865 1.078 8.805 1.00 81.25 132 SER A C 1
ATOM 985 O O . SER A 1 132 ? 12.945 0.922 8.230 1.00 81.25 132 SER A O 1
ATOM 987 N N . SER A 1 133 ? 11.780 1.814 9.914 1.00 74.00 133 SER A N 1
ATOM 988 C CA . SER A 1 133 ? 12.925 2.545 10.434 1.00 74.00 133 SER A CA 1
ATOM 989 C C . SER A 1 133 ? 14.015 1.657 11.016 1.00 74.00 133 SER A C 1
ATOM 991 O O . SER A 1 133 ? 13.779 0.495 11.326 1.00 74.00 133 SER A O 1
ATOM 993 N N . GLU A 1 134 ? 15.224 2.197 11.223 1.00 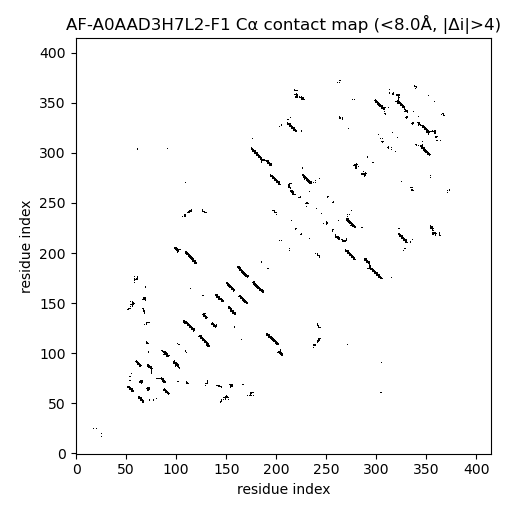61.25 134 GLU A N 1
ATOM 994 C CA . GLU A 1 134 ? 16.317 1.440 11.870 1.00 61.25 134 GLU A CA 1
ATOM 995 C C . GLU A 1 134 ? 15.903 0.869 13.238 1.00 61.25 134 GLU A C 1
ATOM 997 O O . GLU A 1 134 ? 16.390 -0.184 13.658 1.00 61.25 134 GLU A O 1
ATOM 1002 N N . ALA A 1 135 ? 14.977 1.552 13.917 1.00 61.78 135 ALA A N 1
ATOM 1003 C CA . ALA A 1 135 ? 14.400 1.132 15.186 1.00 61.78 135 ALA A CA 1
ATOM 1004 C C . ALA A 1 135 ? 13.070 0.368 15.044 1.00 61.78 135 ALA A C 1
ATOM 1006 O O . ALA A 1 135 ? 12.499 -0.007 16.067 1.00 61.78 135 ALA A O 1
ATOM 1007 N N . TRP A 1 136 ? 12.596 0.122 13.817 1.00 72.31 136 TRP A N 1
ATOM 1008 C CA . TRP A 1 136 ? 11.338 -0.573 13.515 1.00 72.31 136 TRP A CA 1
ATOM 1009 C C . TRP A 1 136 ? 10.188 0.003 14.332 1.00 72.31 136 TRP A C 1
ATOM 1011 O O . TRP A 1 136 ? 9.497 -0.702 15.071 1.00 72.31 136 TRP A O 1
ATOM 1021 N N . LEU A 1 137 ? 10.089 1.332 14.293 1.00 82.75 137 LEU A N 1
ATOM 1022 C CA . LEU A 1 137 ? 9.171 2.065 15.145 1.00 82.75 137 LEU A CA 1
ATOM 1023 C C . LEU A 1 137 ? 7.737 1.684 14.782 1.00 82.75 137 LEU A C 1
ATOM 1025 O O . LEU A 1 137 ? 7.284 1.865 13.654 1.00 82.75 137 LEU A O 1
ATOM 1029 N N . MET A 1 138 ? 7.040 1.165 15.782 1.00 90.50 138 MET A N 1
ATOM 1030 C CA . MET A 1 138 ? 5.601 0.980 15.776 1.00 90.50 138 MET A CA 1
ATOM 1031 C C . MET A 1 138 ? 5.034 1.810 16.911 1.00 90.50 138 MET A C 1
ATOM 1033 O O . MET A 1 138 ? 5.540 1.758 18.038 1.00 90.50 138 MET A O 1
ATOM 1037 N N . GLU A 1 139 ? 3.973 2.544 16.624 1.00 93.44 139 GLU A N 1
ATOM 1038 C CA . GLU A 1 139 ? 3.208 3.251 17.633 1.00 93.44 139 GLU A CA 1
ATOM 1039 C C . GLU A 1 139 ? 1.794 2.696 17.665 1.00 93.44 139 GLU A C 1
ATOM 1041 O O . GLU A 1 139 ? 1.115 2.590 16.647 1.00 93.44 139 GLU A O 1
ATOM 1046 N N . ASN A 1 140 ? 1.371 2.305 18.865 1.00 95.44 140 ASN A N 1
ATOM 1047 C CA . ASN A 1 140 ? 0.040 1.781 19.136 1.00 95.44 140 ASN A CA 1
ATOM 1048 C C . ASN A 1 140 ? -0.397 0.583 18.263 1.00 95.44 140 ASN A C 1
ATOM 1050 O O . ASN A 1 140 ? -1.593 0.391 18.075 1.00 95.44 140 ASN A O 1
ATOM 1054 N N . LEU A 1 141 ? 0.547 -0.228 17.771 1.00 95.75 141 LEU A N 1
ATOM 1055 C CA . LEU A 1 141 ? 0.284 -1.485 17.065 1.00 95.75 141 LEU A CA 1
ATOM 1056 C C . LEU A 1 141 ? 0.935 -2.681 17.773 1.00 95.75 141 LEU A C 1
ATOM 1058 O O . LEU A 1 141 ? 2.088 -2.616 18.208 1.00 95.75 141 LEU A O 1
ATOM 1062 N N . LEU A 1 142 ? 0.200 -3.791 17.818 1.00 95.06 142 LEU A N 1
ATOM 1063 C CA . LEU A 1 142 ? 0.634 -5.121 18.232 1.00 95.06 142 LEU A CA 1
ATOM 1064 C C . LEU A 1 142 ? 0.599 -6.045 17.008 1.00 95.06 142 LEU A C 1
ATOM 1066 O O . LEU A 1 142 ? -0.483 -6.509 16.636 1.00 95.06 142 LEU A O 1
ATOM 1070 N N . PRO A 1 143 ? 1.745 -6.315 16.363 1.00 95.00 143 PRO A N 1
ATOM 1071 C CA . PRO A 1 143 ? 1.791 -7.264 15.262 1.00 95.00 143 PRO A CA 1
ATOM 1072 C C . PRO A 1 143 ? 1.617 -8.706 15.758 1.00 95.00 143 PRO A C 1
ATOM 1074 O O . PRO A 1 143 ? 2.035 -9.072 16.862 1.00 95.00 143 PRO A O 1
ATOM 1077 N N . SER A 1 144 ? 1.018 -9.531 14.907 1.00 94.12 144 SER A N 1
ATOM 1078 C CA . SER A 1 144 ? 0.929 -10.983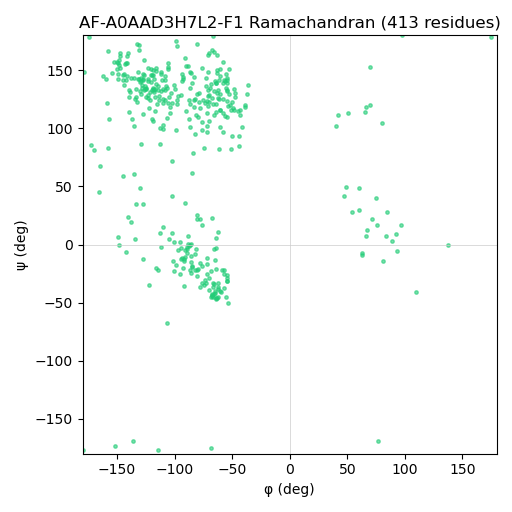 15.050 1.00 94.12 144 SER A CA 1
ATOM 1079 C C . SER A 1 144 ? 2.014 -11.683 14.229 1.00 94.12 144 SER A C 1
ATOM 1081 O O . SER A 1 144 ? 2.716 -11.071 13.429 1.00 94.12 144 SER A O 1
ATOM 1083 N N . ASN A 1 145 ? 2.166 -12.996 14.415 1.00 93.50 145 ASN A N 1
ATOM 1084 C CA . ASN A 1 145 ? 3.112 -13.770 13.610 1.00 93.50 145 ASN A CA 1
ATOM 1085 C C . ASN A 1 145 ? 2.700 -13.776 12.133 1.00 93.50 145 ASN A C 1
ATOM 1087 O O . ASN A 1 145 ? 1.532 -14.006 11.818 1.00 93.50 145 ASN A O 1
ATOM 1091 N N . ILE A 1 146 ? 3.683 -13.643 11.245 1.00 95.31 146 ILE A N 1
ATOM 1092 C CA . ILE A 1 146 ? 3.471 -13.799 9.805 1.00 95.31 146 ILE A CA 1
ATOM 1093 C C . ILE A 1 146 ? 3.157 -15.262 9.474 1.00 95.31 146 ILE A C 1
ATOM 1095 O O . ILE A 1 146 ? 3.814 -16.183 9.969 1.00 95.31 146 ILE A O 1
ATOM 1099 N N . ILE A 1 147 ? 2.185 -15.468 8.586 1.00 96.69 147 ILE A N 1
ATOM 1100 C CA . ILE A 1 147 ? 1.911 -16.757 7.941 1.00 96.69 147 ILE A CA 1
ATOM 1101 C C . ILE A 1 147 ? 2.400 -16.666 6.494 1.00 96.69 147 ILE A C 1
ATOM 1103 O O . ILE A 1 147 ? 1.929 -15.808 5.759 1.00 96.69 147 ILE A O 1
ATOM 1107 N N . GLU A 1 148 ? 3.320 -17.532 6.064 1.00 96.25 148 GLU A N 1
ATOM 1108 C CA . GLU A 1 148 ? 3.882 -17.494 4.703 1.00 96.25 148 GLU A CA 1
ATOM 1109 C C . GLU A 1 148 ? 4.102 -18.880 4.084 1.00 96.25 148 GLU A C 1
ATOM 1111 O O . GLU A 1 148 ? 4.053 -19.904 4.773 1.00 96.25 148 GLU A O 1
ATOM 1116 N N . ASN A 1 149 ? 4.306 -18.909 2.761 1.00 95.75 149 ASN A N 1
ATOM 1117 C CA . ASN A 1 149 ? 4.699 -20.110 2.014 1.00 95.75 149 ASN A CA 1
ATOM 1118 C C . ASN A 1 149 ? 5.736 -19.862 0.890 1.00 95.75 149 ASN A C 1
ATOM 1120 O O . ASN A 1 149 ? 5.782 -20.612 -0.087 1.00 95.75 149 ASN A O 1
ATOM 1124 N N . GLY A 1 150 ? 6.521 -18.790 0.992 1.00 94.25 150 GLY A N 1
ATOM 1125 C CA . GLY A 1 150 ? 7.546 -18.341 0.046 1.00 94.25 150 GLY A CA 1
ATOM 1126 C C . GLY A 1 150 ? 7.005 -17.565 -1.155 1.00 94.25 150 GLY A C 1
ATOM 1127 O O . GLY A 1 150 ? 7.764 -16.904 -1.858 1.00 94.25 150 GLY A O 1
ATOM 1128 N N . VAL A 1 151 ? 5.692 -17.618 -1.386 1.00 96.94 151 VAL A N 1
ATOM 1129 C CA . VAL A 1 151 ? 5.008 -16.936 -2.496 1.00 96.94 151 VAL A CA 1
ATOM 1130 C C . VAL A 1 151 ? 3.927 -15.990 -1.981 1.00 96.94 151 VAL A C 1
ATOM 1132 O O . VAL A 1 151 ? 3.709 -14.930 -2.560 1.00 96.94 151 VAL A O 1
ATOM 1135 N N . ASN A 1 152 ? 3.264 -16.357 -0.888 1.00 98.19 152 ASN A N 1
ATOM 1136 C CA . ASN A 1 152 ? 2.228 -15.572 -0.229 1.00 98.19 152 ASN A CA 1
ATOM 1137 C C . ASN A 1 152 ? 2.651 -15.289 1.209 1.00 98.19 152 ASN A C 1
ATOM 1139 O O . ASN A 1 152 ? 3.349 -16.108 1.816 1.00 98.19 152 ASN A O 1
ATOM 1143 N N . ALA A 1 153 ? 2.182 -14.171 1.751 1.00 98.06 153 ALA A N 1
ATOM 1144 C CA . ALA A 1 153 ? 2.324 -13.838 3.159 1.00 98.06 153 ALA A CA 1
ATOM 1145 C C . ALA A 1 153 ? 1.051 -13.166 3.671 1.00 98.06 153 ALA A C 1
ATOM 1147 O O . ALA A 1 153 ? 0.424 -12.390 2.956 1.00 98.06 153 ALA A O 1
ATOM 1148 N N . THR A 1 154 ? 0.701 -13.439 4.920 1.00 98.38 154 THR A N 1
ATOM 1149 C CA . THR A 1 154 ? -0.373 -12.764 5.642 1.00 98.38 154 THR A CA 1
ATOM 1150 C C . THR A 1 154 ? 0.205 -12.173 6.915 1.00 98.38 154 THR A C 1
ATOM 1152 O O . THR A 1 154 ? 0.837 -12.885 7.703 1.00 98.38 154 THR A O 1
ATOM 1155 N N . THR A 1 155 ? -0.015 -10.879 7.108 1.00 97.88 155 THR A N 1
ATOM 1156 C CA . THR A 1 155 ? 0.354 -10.141 8.318 1.00 97.88 155 THR A CA 1
ATOM 1157 C C . THR A 1 155 ? -0.903 -9.583 8.961 1.00 97.88 155 THR A C 1
ATOM 1159 O O . THR A 1 155 ? -1.866 -9.272 8.266 1.00 97.88 155 THR A O 1
ATOM 1162 N N . GLU A 1 156 ? -0.898 -9.437 10.281 1.00 97.56 156 GLU A N 1
ATOM 1163 C CA . GLU A 1 156 ? -1.979 -8.782 11.013 1.00 97.56 156 GLU A CA 1
ATOM 1164 C C . GLU A 1 156 ? -1.371 -7.924 12.119 1.00 97.56 156 GLU A C 1
ATOM 1166 O O . GLU A 1 156 ? -0.516 -8.394 12.871 1.00 97.56 156 GLU A O 1
ATOM 1171 N N . ALA A 1 157 ? -1.837 -6.685 12.239 1.00 97.06 157 ALA A N 1
ATOM 1172 C CA . ALA A 1 157 ? -1.519 -5.803 13.349 1.00 97.06 157 ALA A CA 1
ATOM 1173 C C . ALA A 1 157 ? -2.810 -5.286 13.989 1.00 97.06 157 ALA A C 1
ATOM 1175 O O . ALA A 1 157 ? -3.736 -4.852 13.306 1.00 97.06 157 ALA A O 1
ATOM 1176 N N . GLU A 1 158 ? -2.867 -5.325 15.314 1.00 97.50 158 GLU A N 1
ATOM 1177 C CA . GLU A 1 158 ? -3.996 -4.841 16.108 1.00 97.50 158 GLU A CA 1
ATOM 1178 C C . GLU A 1 158 ? -3.602 -3.548 16.825 1.00 97.50 158 GLU A C 1
ATOM 1180 O O . GLU A 1 158 ? -2.463 -3.412 17.266 1.00 97.50 158 GLU A O 1
ATOM 1185 N N . LEU A 1 159 ? -4.523 -2.596 16.988 1.00 96.81 159 LEU A N 1
ATOM 1186 C CA . LEU A 1 159 ? -4.279 -1.475 17.898 1.00 96.81 159 LEU A CA 1
ATOM 1187 C C . LEU A 1 159 ? -4.060 -1.993 19.331 1.00 96.81 159 LEU A C 1
ATOM 1189 O O . LEU A 1 159 ? -4.717 -2.947 19.743 1.00 96.81 159 LEU A O 1
ATOM 1193 N N . ASN A 1 160 ? -3.192 -1.366 20.139 1.00 95.50 160 ASN A N 1
ATOM 1194 C CA . ASN A 1 160 ? -2.887 -1.885 21.491 1.00 95.50 160 ASN A CA 1
ATOM 1195 C C . ASN A 1 160 ? -4.116 -2.009 22.414 1.00 95.50 160 ASN A C 1
ATOM 1197 O O . ASN A 1 160 ? -4.071 -2.729 23.412 1.00 95.50 160 ASN A O 1
ATOM 1201 N N . ASP A 1 161 ? -5.187 -1.268 22.138 1.00 91.12 161 ASP A N 1
ATOM 1202 C CA . ASP A 1 161 ? -6.445 -1.329 22.884 1.00 91.12 161 ASP A CA 1
ATOM 1203 C C . ASP A 1 161 ? -7.448 -2.362 22.348 1.00 91.12 161 ASP A C 1
ATOM 1205 O O . ASP A 1 161 ? -8.489 -2.582 22.966 1.00 91.12 161 ASP A O 1
ATOM 1209 N N . GLY A 1 162 ? -7.115 -3.028 21.244 1.00 91.88 162 GLY A N 1
ATOM 1210 C CA . GLY A 1 162 ? -7.872 -4.119 20.648 1.00 91.88 162 GLY A CA 1
ATOM 1211 C C . GLY A 1 162 ? -9.127 -3.703 19.887 1.00 91.88 162 GLY A C 1
ATOM 1212 O O . GLY A 1 162 ? -10.017 -4.522 19.657 1.00 91.88 162 GLY A O 1
ATOM 1213 N N . HIS A 1 163 ? -9.244 -2.425 19.534 1.00 91.81 163 HIS A N 1
ATOM 1214 C CA . HIS A 1 163 ? -10.455 -1.870 18.930 1.00 91.81 163 HIS A CA 1
ATOM 1215 C C . HIS A 1 163 ? -10.532 -2.035 17.412 1.00 91.81 163 HIS A C 1
ATOM 1217 O O . HIS A 1 163 ? -11.624 -2.058 16.845 1.00 91.81 163 HIS A O 1
ATOM 1223 N N . MET A 1 164 ? -9.385 -2.176 16.758 1.00 97.38 164 MET A N 1
ATOM 1224 C CA . MET A 1 164 ? -9.281 -2.323 15.313 1.00 97.38 164 MET A CA 1
ATOM 1225 C C . MET A 1 164 ? -8.060 -3.177 14.983 1.00 97.38 164 MET A C 1
ATOM 1227 O O . MET A 1 164 ? -7.049 -3.101 15.685 1.00 97.38 164 MET A O 1
ATOM 1231 N N . SER A 1 165 ? -8.145 -3.966 13.918 1.00 98.06 165 SER A N 1
ATOM 1232 C CA . SER A 1 165 ? -6.977 -4.601 13.306 1.00 98.06 165 SER A CA 1
ATOM 1233 C C . SER A 1 165 ? -6.903 -4.294 11.820 1.00 98.06 165 SER A C 1
ATOM 1235 O O . SER A 1 165 ? -7.896 -3.932 11.189 1.00 98.06 165 SER A O 1
ATOM 1237 N N . VAL A 1 166 ? -5.700 -4.432 11.275 1.00 98.56 166 VAL A N 1
ATOM 1238 C CA . VAL A 1 166 ? -5.431 -4.430 9.844 1.00 98.56 166 VAL A CA 1
ATOM 1239 C C . VAL A 1 166 ? -4.695 -5.707 9.481 1.00 98.56 166 VAL A C 1
ATOM 1241 O O . VAL A 1 166 ? -3.749 -6.104 10.159 1.00 98.56 166 VAL A O 1
ATOM 1244 N N . MET A 1 167 ? -5.144 -6.339 8.408 1.00 98.56 167 MET A N 1
ATOM 1245 C CA . MET A 1 167 ? -4.542 -7.523 7.823 1.00 98.56 167 MET A CA 1
ATOM 1246 C C . MET A 1 167 ? -4.100 -7.206 6.397 1.00 98.56 167 MET A C 1
ATOM 1248 O O . MET A 1 167 ? -4.867 -6.614 5.635 1.00 98.56 167 MET A O 1
ATOM 1252 N N . HIS A 1 168 ? -2.888 -7.624 6.036 1.00 98.69 168 HIS A N 1
ATOM 1253 C CA . HIS A 1 168 ? -2.369 -7.551 4.670 1.00 98.69 168 HIS A CA 1
ATOM 1254 C C . HIS A 1 168 ? -2.148 -8.965 4.145 1.00 98.69 168 HIS A C 1
ATOM 1256 O O . HIS A 1 168 ? -1.374 -9.730 4.721 1.00 98.69 168 HIS A O 1
ATOM 1262 N N . GLU A 1 169 ? -2.808 -9.312 3.044 1.00 98.69 169 GLU A N 1
ATOM 1263 C CA . GLU A 1 169 ? -2.645 -10.601 2.368 1.00 98.69 169 GLU A CA 1
ATOM 1264 C C . GLU A 1 169 ? -1.925 -10.405 1.033 1.00 98.69 169 GLU A C 1
ATOM 1266 O O . GLU A 1 169 ? -2.515 -10.010 0.025 1.00 98.69 169 GLU A O 1
ATOM 1271 N N . PHE A 1 170 ? -0.624 -10.681 1.036 1.00 98.69 170 PHE A N 1
ATOM 1272 C CA . PHE A 1 170 ? 0.260 -10.587 -0.117 1.00 98.69 170 PHE A CA 1
ATOM 1273 C C . PHE A 1 170 ? 0.159 -11.858 -0.957 1.00 98.69 170 PHE A C 1
ATOM 1275 O O . PHE A 1 170 ? 0.412 -12.960 -0.465 1.00 98.69 170 PHE A O 1
ATOM 1282 N N . SER A 1 171 ? -0.155 -11.710 -2.241 1.00 98.44 171 SER A N 1
ATOM 1283 C CA . SER A 1 171 ? -0.195 -12.824 -3.192 1.00 98.44 171 SER A CA 1
ATOM 1284 C C . SER A 1 171 ? 0.155 -12.369 -4.612 1.00 98.44 171 SER A C 1
ATOM 1286 O O . SER A 1 171 ? -0.096 -11.213 -4.967 1.00 98.44 171 SER A O 1
ATOM 1288 N N . PRO A 1 172 ? 0.730 -13.239 -5.460 1.00 98.31 172 PRO A N 1
ATOM 1289 C CA . PRO A 1 172 ? 0.932 -12.909 -6.863 1.00 98.31 172 PRO A CA 1
ATOM 1290 C C . PRO A 1 172 ? -0.409 -12.648 -7.548 1.00 98.31 172 PRO A C 1
ATOM 1292 O O . PRO A 1 172 ? -1.300 -13.497 -7.540 1.00 98.31 172 PRO A O 1
ATOM 1295 N N . PHE A 1 173 ? -0.534 -11.487 -8.180 1.00 97.69 173 PHE A N 1
ATOM 1296 C CA . PHE A 1 173 ? -1.659 -11.178 -9.058 1.00 97.69 173 PHE A CA 1
ATOM 1297 C C . PHE A 1 173 ? -1.334 -11.556 -10.511 1.00 97.69 173 PHE A C 1
ATOM 1299 O O . PHE A 1 173 ? -2.183 -12.064 -11.241 1.00 97.69 173 PHE A O 1
ATOM 1306 N N . SER A 1 174 ? -0.074 -11.370 -10.906 1.00 96.62 174 SER A N 1
ATOM 1307 C CA . SER A 1 174 ? 0.530 -11.886 -12.135 1.00 96.62 174 SER A CA 1
ATOM 1308 C C . SER A 1 174 ? 2.037 -12.094 -11.909 1.00 96.62 174 SER A C 1
ATOM 1310 O O . SER A 1 174 ? 2.526 -11.956 -10.787 1.00 96.62 174 SER A O 1
ATOM 1312 N N . GLU A 1 175 ? 2.789 -12.432 -12.957 1.00 95.38 175 GLU A N 1
ATOM 1313 C CA . GLU A 1 175 ? 4.255 -12.530 -12.889 1.00 95.38 175 GLU A CA 1
ATOM 1314 C C . GLU A 1 175 ? 4.909 -11.180 -12.540 1.00 95.38 175 GLU A C 1
ATOM 1316 O O . GLU A 1 175 ? 5.837 -11.128 -11.742 1.00 95.38 175 GLU A O 1
ATOM 1321 N N . SER A 1 176 ? 4.367 -10.068 -13.039 1.00 95.81 176 SER A N 1
ATOM 1322 C CA . SER A 1 176 ? 4.904 -8.721 -12.817 1.00 95.81 176 SER A CA 1
ATOM 1323 C C . SER A 1 176 ? 4.142 -7.908 -11.763 1.00 95.81 176 SER A C 1
ATOM 1325 O O . SER A 1 176 ? 4.363 -6.702 -11.643 1.00 95.81 176 SER A O 1
ATOM 1327 N N . ILE A 1 177 ? 3.222 -8.543 -11.019 1.00 97.50 177 ILE A N 1
ATOM 1328 C CA . ILE A 1 177 ? 2.344 -7.871 -10.050 1.00 97.50 177 ILE A CA 1
ATOM 1329 C C . ILE A 1 177 ? 2.181 -8.704 -8.782 1.00 97.50 177 ILE A C 1
ATOM 1331 O O . ILE A 1 177 ? 1.702 -9.840 -8.827 1.00 97.50 177 ILE A O 1
ATOM 1335 N N . TYR A 1 178 ? 2.455 -8.083 -7.640 1.00 98.25 178 TYR A N 1
ATOM 1336 C CA . TYR A 1 178 ? 1.969 -8.528 -6.338 1.00 98.25 178 TYR A CA 1
ATOM 1337 C C . TYR A 1 178 ? 0.709 -7.754 -5.954 1.00 98.25 178 TYR A C 1
ATOM 1339 O O . TYR A 1 178 ? 0.696 -6.526 -5.970 1.00 98.25 178 TYR A O 1
ATOM 1347 N N . GLY A 1 179 ? -0.353 -8.472 -5.599 1.00 98.38 179 GLY A N 1
ATOM 1348 C CA . GLY A 1 179 ? -1.543 -7.905 -4.977 1.00 98.38 179 GLY A CA 1
ATOM 1349 C C . GLY A 1 179 ? -1.450 -7.987 -3.457 1.00 98.38 179 GLY A C 1
ATOM 1350 O O . GLY A 1 179 ? -0.890 -8.940 -2.911 1.00 98.38 179 GLY A O 1
ATOM 1351 N N . VAL A 1 180 ? -2.021 -6.993 -2.787 1.00 98.69 180 VAL A N 1
ATOM 1352 C CA . VAL A 1 180 ? -2.173 -6.944 -1.335 1.00 98.69 180 VAL A CA 1
ATOM 1353 C C . VAL A 1 180 ? -3.634 -6.662 -1.023 1.00 98.69 180 VAL A C 1
ATOM 1355 O O . VAL A 1 180 ? -4.126 -5.566 -1.304 1.00 98.69 180 VAL A O 1
ATOM 1358 N N . ASP A 1 181 ? -4.322 -7.640 -0.442 1.00 98.75 181 ASP A N 1
ATOM 1359 C CA . ASP A 1 181 ? -5.660 -7.414 0.102 1.00 98.75 181 ASP A CA 1
ATOM 1360 C C . ASP A 1 181 ? -5.512 -6.829 1.498 1.00 98.75 181 ASP A C 1
ATOM 1362 O O . ASP A 1 181 ? -4.904 -7.439 2.376 1.00 98.75 181 ASP A O 1
ATOM 1366 N N . ILE A 1 182 ? -6.019 -5.610 1.674 1.00 98.81 182 ILE A N 1
ATOM 1367 C CA . ILE A 1 182 ? -5.919 -4.867 2.924 1.00 98.81 182 ILE A CA 1
ATOM 1368 C C . ILE A 1 182 ? -7.290 -4.885 3.566 1.00 98.81 182 ILE A C 1
ATOM 1370 O O . ILE A 1 182 ? -8.215 -4.232 3.080 1.00 98.81 182 ILE A O 1
ATOM 1374 N N . THR A 1 183 ? -7.414 -5.642 4.649 1.00 98.81 183 THR A N 1
ATOM 1375 C CA . THR A 1 183 ? -8.661 -5.791 5.394 1.00 98.81 183 THR A CA 1
ATOM 1376 C C . THR A 1 183 ? -8.539 -5.094 6.736 1.00 98.81 183 THR A C 1
ATOM 1378 O O . THR A 1 183 ? -7.633 -5.391 7.506 1.00 98.81 183 THR A O 1
ATOM 1381 N N . ILE A 1 184 ? -9.461 -4.182 7.026 1.00 98.62 184 ILE A N 1
ATOM 1382 C CA . ILE A 1 184 ? -9.569 -3.507 8.317 1.00 98.62 184 ILE A CA 1
ATOM 1383 C C . ILE A 1 184 ? -10.810 -4.037 9.036 1.00 98.62 184 ILE A C 1
ATOM 1385 O O . ILE A 1 184 ? -11.905 -3.989 8.478 1.00 98.62 184 ILE A O 1
ATOM 1389 N N . GLU A 1 185 ? -10.648 -4.544 10.259 1.00 98.56 185 GLU A N 1
ATOM 1390 C CA . GLU A 1 185 ? -11.739 -5.079 11.086 1.00 98.56 185 GLU A CA 1
ATOM 1391 C C . GLU A 1 185 ? -12.055 -4.139 12.253 1.00 98.56 185 GLU A C 1
ATOM 1393 O O . GLU A 1 185 ? -11.163 -3.753 13.013 1.00 98.56 185 GLU A O 1
ATOM 1398 N N . ASN A 1 186 ? -13.342 -3.851 12.466 1.00 98.38 186 ASN A N 1
ATOM 1399 C CA . ASN A 1 186 ? -13.817 -3.307 13.733 1.00 98.38 186 ASN A CA 1
ATOM 1400 C C . ASN A 1 186 ? -13.875 -4.410 14.802 1.00 98.38 186 ASN A C 1
ATOM 1402 O O . ASN A 1 186 ? -14.799 -5.226 14.833 1.00 98.38 186 ASN A O 1
ATOM 1406 N N . ARG A 1 187 ? -12.930 -4.401 15.743 1.00 97.12 187 ARG A N 1
ATOM 1407 C CA . ARG A 1 187 ? -12.842 -5.410 16.809 1.00 97.12 187 ARG A CA 1
ATOM 1408 C C . ARG A 1 187 ? -13.635 -5.052 18.064 1.00 97.12 187 ARG A C 1
ATOM 1410 O O . ARG A 1 187 ? -13.743 -5.890 18.970 1.00 97.12 187 ARG A O 1
ATOM 1417 N N . HIS A 1 188 ? -14.277 -3.879 18.110 1.00 94.25 188 HIS A N 1
ATOM 1418 C CA . HIS A 1 188 ? -15.274 -3.602 19.141 1.00 94.25 188 HIS A CA 1
ATOM 1419 C C . HIS A 1 188 ? -16.394 -4.638 19.096 1.00 94.25 188 HIS A C 1
ATOM 1421 O O . HIS A 1 188 ? -16.871 -5.040 18.037 1.00 94.25 188 HIS A O 1
ATOM 1427 N N . PHE A 1 189 ? -16.838 -5.071 20.277 1.00 91.38 189 PHE A N 1
ATOM 1428 C CA . PHE A 1 189 ? -17.873 -6.098 20.412 1.00 91.38 189 PHE A CA 1
ATOM 1429 C C . PHE A 1 189 ? -19.309 -5.555 20.346 1.00 91.38 189 PHE A C 1
ATOM 1431 O O . PHE A 1 189 ? -20.240 -6.329 20.145 1.00 91.38 189 PHE A O 1
ATOM 1438 N N . ALA A 1 190 ? -19.507 -4.255 20.560 1.00 94.50 190 ALA A N 1
ATOM 1439 C CA . ALA A 1 190 ? -20.848 -3.673 20.639 1.00 94.50 190 ALA A CA 1
ATOM 1440 C C . ALA A 1 190 ? -20.970 -2.284 20.008 1.00 94.50 190 ALA A C 1
ATOM 1442 O O . ALA A 1 190 ? -22.077 -1.756 19.943 1.00 94.50 190 ALA A O 1
ATOM 1443 N N . ASP A 1 191 ? -19.857 -1.696 19.578 1.00 96.88 191 ASP A N 1
ATOM 1444 C CA . ASP A 1 191 ? -19.803 -0.304 19.167 1.00 96.88 191 ASP A CA 1
ATOM 1445 C C . ASP A 1 191 ? -19.339 -0.188 17.717 1.00 96.88 191 ASP A C 1
ATOM 1447 O O . ASP A 1 191 ? -18.499 -0.962 17.245 1.00 96.88 191 ASP A O 1
ATOM 1451 N N . ASP A 1 192 ? -19.889 0.809 17.037 1.00 97.75 192 ASP A N 1
ATOM 1452 C CA . ASP A 1 192 ? -19.548 1.139 15.664 1.00 97.75 192 ASP A CA 1
ATOM 1453 C C . ASP A 1 192 ? -18.340 2.084 15.631 1.00 97.75 192 ASP A C 1
ATOM 1455 O O . ASP A 1 192 ? -18.149 2.938 16.513 1.00 97.75 192 ASP A O 1
ATOM 1459 N N . ILE A 1 193 ? -17.543 1.961 14.575 1.00 97.62 193 ILE A N 1
ATOM 1460 C CA . ILE A 1 193 ? -16.446 2.879 14.274 1.00 97.62 193 ILE A CA 1
ATOM 1461 C C . ILE A 1 193 ? -16.716 3.593 12.952 1.00 97.62 193 ILE A C 1
ATOM 1463 O O . ILE A 1 193 ? -17.345 3.037 12.059 1.00 97.62 193 ILE A O 1
ATOM 1467 N N . GLY A 1 194 ? -16.239 4.825 12.826 1.00 96.88 194 GLY A N 1
ATOM 1468 C CA . GLY A 1 194 ? -16.306 5.615 11.603 1.00 96.88 194 GLY A CA 1
ATOM 1469 C C . GLY A 1 194 ? -14.992 6.330 11.327 1.00 96.88 194 GLY A C 1
ATOM 1470 O O . GLY A 1 194 ? -13.983 6.054 11.974 1.00 96.88 194 GLY A O 1
ATOM 1471 N N . GLU A 1 195 ? -15.010 7.256 10.369 1.00 96.12 195 GLU A N 1
ATOM 1472 C CA . GLU A 1 195 ? -13.821 8.005 9.931 1.00 96.12 195 GLU A CA 1
ATOM 1473 C C . GLU A 1 195 ? -12.597 7.115 9.678 1.00 96.12 195 GLU A C 1
ATOM 1475 O O . GLU A 1 195 ? -11.476 7.435 10.084 1.00 96.12 195 GLU A O 1
ATOM 1480 N N . LEU A 1 196 ? -12.832 5.968 9.039 1.00 97.62 196 LEU A N 1
ATOM 1481 C CA . LEU A 1 196 ? -11.789 4.990 8.805 1.00 97.62 196 LEU A CA 1
ATOM 1482 C C . LEU A 1 196 ? -10.749 5.553 7.839 1.00 97.62 196 LEU A C 1
ATOM 1484 O O . LEU A 1 196 ? -11.077 5.874 6.693 1.00 97.62 196 LEU A O 1
ATOM 1488 N N . ARG A 1 197 ? -9.495 5.626 8.291 1.00 97.81 197 ARG A N 1
ATOM 1489 C CA . ARG A 1 197 ? -8.370 6.049 7.462 1.00 97.81 197 ARG A CA 1
ATOM 1490 C C . ARG A 1 197 ? -7.318 4.970 7.317 1.00 97.81 197 ARG A C 1
ATOM 1492 O O . ARG A 1 197 ? -7.023 4.239 8.261 1.00 97.81 197 ARG A O 1
ATOM 1499 N N . TYR A 1 198 ? -6.707 4.947 6.141 1.00 98.00 198 TYR A N 1
ATOM 1500 C CA . TYR A 1 198 ? -5.498 4.188 5.854 1.00 98.00 198 TYR A CA 1
ATOM 1501 C C . TYR A 1 198 ? -4.477 5.111 5.198 1.00 98.00 198 TYR A C 1
ATOM 1503 O O . TYR A 1 198 ? -4.797 5.795 4.225 1.00 98.00 198 TYR A O 1
ATOM 1511 N N . ARG A 1 199 ? -3.251 5.123 5.721 1.00 96.50 199 ARG A N 1
ATOM 1512 C CA . ARG A 1 199 ? -2.114 5.824 5.123 1.00 96.50 199 ARG A CA 1
ATOM 1513 C C . ARG A 1 199 ? -1.076 4.806 4.670 1.00 96.50 199 ARG A C 1
ATOM 1515 O O . ARG A 1 199 ? -0.705 3.939 5.455 1.00 96.50 199 ARG A O 1
ATOM 1522 N N . ARG A 1 200 ? -0.569 4.944 3.446 1.00 95.38 200 ARG A N 1
ATOM 1523 C CA . ARG A 1 200 ? 0.644 4.271 2.961 1.00 95.38 200 ARG A CA 1
ATOM 1524 C C . ARG A 1 200 ? 1.698 5.325 2.680 1.00 95.38 200 ARG A C 1
ATOM 1526 O O . ARG A 1 200 ? 1.376 6.348 2.085 1.00 95.38 200 ARG A O 1
ATOM 1533 N N . VAL A 1 201 ? 2.928 5.066 3.096 1.00 91.44 201 VAL A N 1
ATOM 1534 C CA . VAL A 1 201 ? 4.096 5.878 2.752 1.00 91.44 201 VAL A CA 1
ATOM 1535 C C . VAL A 1 201 ? 5.156 4.931 2.212 1.00 91.44 201 VAL A C 1
ATOM 1537 O O . VAL A 1 201 ? 5.372 3.868 2.795 1.00 91.44 201 VAL A O 1
ATOM 1540 N N . LEU A 1 202 ? 5.793 5.292 1.108 1.00 90.00 202 LEU A N 1
ATOM 1541 C CA . LEU A 1 202 ? 6.917 4.564 0.534 1.00 90.00 202 LEU A CA 1
ATOM 1542 C C . LEU A 1 202 ? 7.871 5.533 -0.165 1.00 90.00 202 LEU A C 1
ATOM 1544 O O . LEU A 1 202 ? 7.448 6.576 -0.637 1.00 90.00 202 LEU A O 1
ATOM 1548 N N . MET A 1 203 ? 9.139 5.168 -0.271 1.00 86.69 203 MET A N 1
ATOM 1549 C CA . MET A 1 203 ? 10.137 5.876 -1.062 1.00 86.69 203 MET A CA 1
ATOM 1550 C C . MET A 1 203 ? 10.691 4.910 -2.094 1.00 86.69 203 MET A C 1
ATOM 1552 O O . MET A 1 203 ? 11.100 3.790 -1.760 1.00 86.69 203 MET A O 1
ATOM 1556 N N . TRP A 1 204 ? 10.727 5.363 -3.339 1.00 87.50 204 TRP A N 1
ATOM 1557 C CA . TRP A 1 204 ? 11.436 4.646 -4.386 1.00 87.50 204 TRP A CA 1
ATOM 1558 C C . TRP A 1 204 ? 12.950 4.794 -4.195 1.00 87.50 204 TRP A C 1
ATOM 1560 O O . TRP A 1 204 ? 13.448 5.809 -3.722 1.00 87.50 204 TRP A O 1
ATOM 1570 N N . ASN A 1 205 ? 13.688 3.733 -4.493 1.00 85.00 205 ASN A N 1
ATOM 1571 C CA . ASN A 1 205 ? 15.148 3.732 -4.482 1.00 85.00 205 ASN A CA 1
ATOM 1572 C C . ASN A 1 205 ? 15.643 3.017 -5.737 1.00 85.00 205 ASN A C 1
ATOM 1574 O O . ASN A 1 205 ? 16.254 1.954 -5.665 1.00 85.00 205 ASN A O 1
ATOM 1578 N N . ILE A 1 206 ? 15.282 3.557 -6.898 1.00 86.19 206 ILE A N 1
ATOM 1579 C CA . ILE A 1 206 ? 15.555 2.965 -8.200 1.00 86.19 206 ILE A CA 1
ATOM 1580 C C . ILE A 1 206 ? 17.064 3.082 -8.483 1.00 86.19 206 ILE A C 1
ATOM 1582 O O . ILE A 1 206 ? 17.603 4.187 -8.576 1.00 86.19 206 ILE A O 1
ATOM 1586 N N . PRO A 1 207 ? 17.782 1.960 -8.654 1.00 73.38 207 PRO A N 1
ATOM 1587 C CA . PRO A 1 207 ? 19.235 1.976 -8.669 1.00 73.38 207 PRO A CA 1
ATOM 1588 C C . PRO A 1 207 ? 19.773 2.429 -10.028 1.00 73.38 207 PRO A C 1
ATOM 1590 O O . PRO A 1 207 ? 19.729 1.673 -11.001 1.00 73.38 207 PRO A O 1
ATOM 1593 N N . LYS A 1 208 ? 20.359 3.634 -10.094 1.00 73.81 208 LYS A N 1
ATOM 1594 C CA . LYS A 1 208 ? 21.268 4.034 -11.182 1.00 73.81 208 LYS A CA 1
ATOM 1595 C C . LYS A 1 208 ? 22.171 5.198 -10.780 1.00 73.81 208 LYS A C 1
ATOM 1597 O O . LYS A 1 208 ? 21.711 6.289 -10.451 1.00 73.81 208 LYS A O 1
ATOM 1602 N N . GLU A 1 209 ? 23.483 4.976 -10.855 1.00 58.53 209 GLU A N 1
ATOM 1603 C CA . GLU A 1 209 ? 24.471 6.033 -10.649 1.00 58.53 209 GLU A CA 1
ATOM 1604 C C . GLU A 1 209 ? 24.249 7.126 -11.710 1.00 58.53 209 GLU A C 1
ATOM 1606 O O . GLU A 1 209 ? 24.442 6.884 -12.902 1.00 58.53 209 GLU A O 1
ATOM 1611 N N . ASN A 1 210 ? 23.883 8.333 -11.271 1.00 64.75 210 ASN A N 1
ATOM 1612 C CA . ASN A 1 210 ? 23.701 9.566 -12.060 1.00 64.75 210 ASN A CA 1
ATOM 1613 C C . ASN A 1 210 ? 22.315 9.838 -12.667 1.00 64.75 210 ASN A C 1
ATOM 1615 O O . ASN A 1 210 ? 22.167 10.868 -13.329 1.00 64.75 210 ASN A O 1
ATOM 1619 N N . GLU A 1 211 ? 21.305 9.006 -12.418 1.00 67.81 211 GLU A N 1
ATOM 1620 C CA . GLU A 1 211 ? 19.927 9.325 -12.815 1.00 67.81 211 GLU A CA 1
ATOM 1621 C C . GLU A 1 211 ? 19.082 9.731 -11.615 1.00 67.81 211 GLU A C 1
ATOM 1623 O O . GLU A 1 211 ? 19.411 9.447 -10.464 1.00 67.81 211 GLU A O 1
ATOM 1628 N N . LYS A 1 212 ? 18.026 10.490 -11.896 1.00 78.69 212 LYS A N 1
ATOM 1629 C CA . LYS A 1 212 ? 17.084 10.971 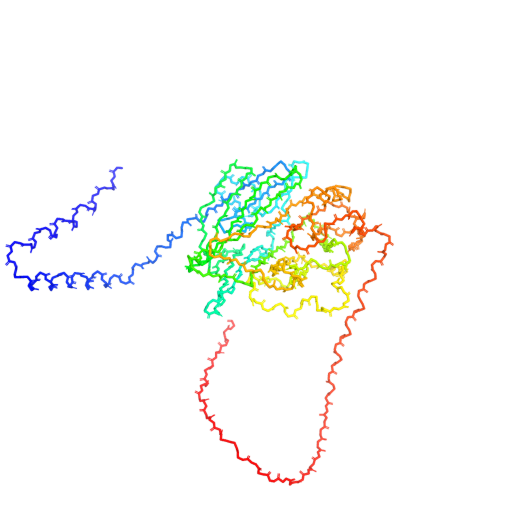-10.891 1.00 78.69 212 LYS A CA 1
ATOM 1630 C C . LYS A 1 212 ? 15.799 10.177 -11.027 1.00 78.69 212 LYS A C 1
ATOM 1632 O O . LYS A 1 212 ? 15.472 9.728 -12.123 1.00 78.69 212 LYS A O 1
ATOM 1637 N N . GLU A 1 213 ? 15.069 10.056 -9.937 1.00 82.62 213 GLU A N 1
ATOM 1638 C CA . GLU A 1 213 ? 13.745 9.454 -9.946 1.00 82.62 213 GLU A CA 1
ATOM 1639 C C . GLU A 1 213 ? 12.704 10.489 -10.366 1.00 82.62 213 GLU A C 1
ATOM 1641 O O . GLU A 1 213 ? 12.804 11.677 -10.052 1.00 82.62 213 GLU A O 1
ATOM 1646 N N . CYS A 1 214 ? 11.721 10.010 -11.103 1.00 84.62 214 CYS A N 1
ATOM 1647 C CA . CYS A 1 214 ? 10.526 10.712 -11.517 1.00 84.62 214 CYS A CA 1
ATOM 1648 C C . CYS A 1 214 ? 9.346 9.894 -11.020 1.00 84.62 214 CYS A C 1
ATOM 1650 O O . CYS A 1 214 ? 9.390 8.671 -11.109 1.00 84.62 214 CYS A O 1
ATOM 1652 N N . SER A 1 215 ? 8.298 10.561 -10.549 1.00 85.06 215 SER A N 1
ATOM 1653 C CA . SER A 1 215 ? 7.041 9.918 -10.177 1.00 85.06 215 SER A CA 1
ATOM 1654 C C . SER A 1 215 ? 5.889 10.603 -10.906 1.00 85.06 215 SER A C 1
ATOM 1656 O O . SER A 1 215 ? 5.933 11.803 -11.194 1.00 85.06 215 SER A O 1
ATOM 1658 N N . LEU A 1 216 ? 4.876 9.825 -11.258 1.00 85.38 216 LEU A N 1
ATOM 1659 C CA . LEU A 1 216 ? 3.667 10.274 -11.924 1.00 85.38 216 LEU A CA 1
ATOM 1660 C C . LEU A 1 216 ? 2.457 9.681 -11.214 1.00 85.38 216 LEU A C 1
ATOM 1662 O O . LEU A 1 216 ? 2.300 8.463 -11.160 1.00 85.38 216 LEU A O 1
ATOM 1666 N N . LEU A 1 217 ? 1.565 10.551 -10.743 1.00 87.81 217 LEU A N 1
ATOM 1667 C CA . LEU A 1 217 ? 0.296 10.143 -10.162 1.00 87.81 217 LEU A CA 1
ATOM 1668 C C . LEU A 1 217 ? -0.780 10.058 -11.249 1.00 87.81 217 LEU A C 1
ATOM 1670 O O . LEU A 1 217 ? -1.182 11.066 -11.822 1.00 87.81 217 LEU A O 1
ATOM 1674 N N . LEU A 1 218 ? -1.284 8.856 -11.493 1.00 89.44 218 LEU A N 1
ATOM 1675 C CA . LEU A 1 218 ? -2.379 8.568 -12.409 1.00 89.44 218 LEU A CA 1
ATOM 1676 C C . LEU A 1 218 ? -3.689 8.414 -11.636 1.00 89.44 218 LEU A C 1
ATOM 1678 O O . LEU A 1 218 ? -3.758 7.678 -10.652 1.00 89.44 218 LEU A O 1
ATOM 1682 N N . VAL A 1 219 ? -4.751 9.049 -12.128 1.00 89.88 219 VAL A N 1
ATOM 1683 C CA . VAL A 1 219 ? -6.118 8.918 -11.604 1.00 89.88 219 VAL A CA 1
ATOM 1684 C C . VAL A 1 219 ? -7.055 8.530 -12.744 1.00 89.88 219 VAL A C 1
ATOM 1686 O O . VAL A 1 219 ? -6.943 9.052 -13.853 1.00 89.88 219 VAL A O 1
ATOM 1689 N N . GLY A 1 220 ? -7.957 7.580 -12.496 1.00 87.12 220 GLY A N 1
ATOM 1690 C CA . GLY A 1 220 ? -8.942 7.170 -13.489 1.00 87.12 220 GLY A CA 1
ATOM 1691 C C . GLY A 1 220 ? -10.110 8.152 -13.584 1.00 87.12 220 GLY A C 1
ATOM 1692 O O . GLY A 1 220 ? -10.745 8.479 -12.583 1.00 87.12 220 GLY A O 1
ATOM 1693 N N . GLY A 1 221 ? -10.434 8.572 -14.810 1.00 86.00 221 GLY A N 1
ATOM 1694 C CA . GLY A 1 221 ? -11.473 9.570 -15.084 1.00 86.00 221 GLY A CA 1
ATOM 1695 C C . GLY A 1 221 ? -11.041 11.010 -14.782 1.00 86.00 221 GLY A C 1
ATOM 1696 O O . GLY A 1 221 ? -9.866 11.286 -14.559 1.00 86.00 221 GLY A O 1
ATOM 1697 N N . ASP A 1 222 ? -12.010 11.929 -14.789 1.00 79.69 222 ASP A N 1
ATOM 1698 C CA . ASP A 1 222 ? -11.780 13.364 -14.537 1.00 79.69 222 ASP A CA 1
ATOM 1699 C C . ASP A 1 222 ? -11.918 13.739 -13.047 1.00 79.69 222 ASP A C 1
ATOM 1701 O O . ASP A 1 222 ? -11.698 14.889 -12.655 1.00 79.69 222 ASP A O 1
ATOM 1705 N N . GLU A 1 223 ? -12.309 12.781 -12.204 1.00 83.56 223 GLU A N 1
ATOM 1706 C CA . GLU A 1 223 ? -12.607 12.993 -10.790 1.00 83.56 223 GLU A CA 1
ATOM 1707 C C . GLU A 1 223 ? -11.626 12.228 -9.899 1.00 83.56 223 GLU A C 1
ATOM 1709 O O . GLU A 1 223 ? -11.288 11.071 -10.142 1.00 83.56 223 GLU A O 1
ATOM 1714 N N . LYS A 1 224 ? -11.183 12.885 -8.822 1.00 85.94 224 LYS A N 1
ATOM 1715 C CA . LYS A 1 224 ? -10.379 12.261 -7.764 1.00 85.94 224 LYS A CA 1
ATOM 1716 C C . LYS A 1 224 ? -11.143 11.059 -7.180 1.00 85.94 224 LYS A C 1
ATOM 1718 O O . LYS A 1 224 ? -12.342 11.218 -6.937 1.00 85.94 224 LYS A O 1
ATOM 1723 N N . PRO A 1 225 ? -10.486 9.926 -6.843 1.00 91.50 225 PRO A N 1
ATOM 1724 C CA . PRO A 1 225 ? -11.154 8.860 -6.112 1.00 91.50 225 PRO A CA 1
ATOM 1725 C C . PRO A 1 225 ? -11.770 9.419 -4.834 1.00 91.50 225 PRO A C 1
ATOM 1727 O O . PRO A 1 225 ? -11.140 10.186 -4.098 1.00 91.50 225 PRO A O 1
ATOM 1730 N N . ARG A 1 226 ? -13.021 9.054 -4.591 1.00 91.50 226 ARG A N 1
ATOM 1731 C CA . ARG A 1 226 ? -13.851 9.601 -3.520 1.00 91.50 226 ARG A CA 1
ATOM 1732 C C . ARG A 1 226 ? -13.220 9.432 -2.138 1.00 91.50 226 ARG A C 1
ATOM 1734 O O . ARG A 1 226 ? -13.308 10.337 -1.303 1.00 91.50 226 ARG A O 1
ATOM 1741 N N . ASP A 1 227 ? -12.562 8.297 -1.916 1.00 94.25 227 ASP A N 1
ATOM 1742 C CA . ASP A 1 227 ? -11.959 7.979 -0.627 1.00 94.25 227 ASP A CA 1
ATOM 1743 C C . ASP A 1 227 ? -10.547 8.572 -0.489 1.00 94.25 227 ASP A C 1
ATOM 1745 O O . ASP A 1 227 ? -10.006 8.592 0.611 1.00 94.25 227 ASP A O 1
ATOM 1749 N N . LEU A 1 228 ? -9.935 9.105 -1.557 1.00 92.75 228 LEU A N 1
ATOM 1750 C CA . LEU A 1 228 ? -8.616 9.736 -1.474 1.00 92.75 228 LEU A CA 1
ATOM 1751 C C . LEU A 1 228 ? -8.714 11.063 -0.709 1.00 92.75 228 LEU A C 1
ATOM 1753 O O . LEU A 1 228 ? -9.190 12.068 -1.237 1.00 92.75 228 LEU A O 1
ATOM 1757 N N . GLU A 1 229 ? -8.230 11.113 0.527 1.00 89.62 229 GLU A N 1
ATOM 1758 C CA . GLU A 1 229 ? -8.127 12.358 1.296 1.00 89.62 229 GLU A CA 1
ATOM 1759 C C . GLU A 1 229 ? -6.913 13.168 0.827 1.00 89.62 229 GLU A C 1
ATOM 1761 O O . GLU A 1 229 ? -6.981 14.398 0.728 1.00 89.62 229 GLU A O 1
ATOM 1766 N N . TYR A 1 230 ? -5.825 12.472 0.483 1.00 86.00 230 TYR A N 1
ATOM 1767 C CA . TYR A 1 230 ? -4.566 13.085 0.092 1.00 86.00 230 TYR A CA 1
ATOM 1768 C C . TYR A 1 230 ? -3.630 12.119 -0.650 1.00 86.00 230 TYR A C 1
ATOM 1770 O O . TYR A 1 230 ? -3.569 10.939 -0.311 1.00 86.00 230 TYR A O 1
ATOM 1778 N N . ALA A 1 231 ? -2.876 12.641 -1.619 1.00 87.38 231 ALA A N 1
ATOM 1779 C CA . ALA A 1 231 ? -1.682 12.003 -2.160 1.00 87.38 231 ALA A CA 1
ATOM 1780 C C . ALA A 1 231 ? -0.610 13.054 -2.472 1.00 87.38 231 ALA A C 1
ATOM 1782 O O . ALA A 1 231 ? -0.943 14.140 -2.957 1.00 87.38 231 ALA A O 1
ATOM 1783 N N . ASP A 1 232 ? 0.654 12.731 -2.220 1.00 82.31 232 ASP A N 1
ATOM 1784 C CA . ASP A 1 232 ? 1.797 13.563 -2.589 1.00 82.31 232 ASP A CA 1
ATOM 1785 C C . ASP A 1 232 ? 3.059 12.752 -2.902 1.00 82.31 232 ASP A C 1
ATOM 1787 O O . ASP A 1 232 ? 3.204 11.612 -2.467 1.00 82.31 232 ASP A O 1
ATOM 1791 N N . GLY A 1 233 ? 3.941 13.376 -3.692 1.00 72.50 233 GLY A N 1
ATOM 1792 C CA . GLY A 1 233 ? 5.227 12.839 -4.147 1.00 72.50 233 GLY A CA 1
ATOM 1793 C C . GLY A 1 233 ? 6.455 13.565 -3.573 1.00 72.50 233 GLY A C 1
ATOM 1794 O O . GLY A 1 233 ? 7.557 13.393 -4.089 1.00 72.50 233 GLY A O 1
ATOM 1795 N N . PHE A 1 234 ? 6.275 14.450 -2.581 1.00 65.19 234 PHE A N 1
ATOM 1796 C CA . PHE A 1 234 ? 7.353 15.289 -2.049 1.00 65.19 234 PHE A CA 1
ATOM 1797 C C . PHE A 1 234 ? 7.332 15.323 -0.523 1.00 65.19 234 PHE A C 1
ATOM 1799 O O . PHE A 1 234 ? 6.566 16.070 0.092 1.00 65.19 234 PHE A O 1
ATOM 1806 N N . PHE A 1 235 ? 8.230 14.556 0.087 1.00 61.41 235 PHE A N 1
ATOM 1807 C CA . PHE A 1 235 ? 8.506 14.642 1.510 1.00 61.41 235 PHE A CA 1
ATOM 1808 C C . PHE A 1 235 ? 10.018 14.817 1.737 1.00 61.41 235 PHE A C 1
ATOM 1810 O O . PHE A 1 235 ? 10.847 14.286 1.008 1.00 61.41 235 PHE A O 1
ATOM 1817 N N . ASP A 1 236 ? 10.406 15.634 2.718 1.00 58.66 236 ASP A N 1
ATOM 1818 C CA . ASP A 1 236 ? 11.804 15.963 3.028 1.00 58.66 236 ASP A CA 1
ATOM 1819 C C . ASP A 1 236 ? 12.434 15.012 4.070 1.00 58.66 236 ASP A C 1
ATOM 1821 O O . ASP A 1 236 ? 13.284 15.413 4.869 1.00 58.66 236 ASP A O 1
ATOM 1825 N N . GLY A 1 237 ? 12.066 13.724 4.024 1.00 52.97 237 GLY A N 1
ATOM 1826 C CA . GLY A 1 237 ? 12.758 12.636 4.730 1.00 52.97 237 GLY A CA 1
ATOM 1827 C C . GLY A 1 237 ? 12.224 12.176 6.098 1.00 52.97 237 GLY A C 1
ATOM 1828 O O . GLY A 1 237 ? 12.941 11.488 6.816 1.00 52.97 237 GLY A O 1
ATOM 1829 N N . TYR A 1 238 ? 10.989 12.501 6.473 1.00 61.78 238 TYR A N 1
ATOM 1830 C CA . TYR A 1 238 ? 10.298 12.034 7.693 1.00 61.78 238 TYR A CA 1
ATOM 1831 C C . TYR A 1 238 ? 8.799 11.833 7.450 1.00 61.78 238 TYR A C 1
ATOM 1833 O O . TYR A 1 238 ? 7.972 12.504 8.071 1.00 61.78 238 TYR A O 1
ATOM 1841 N N . GLY A 1 239 ? 8.449 10.964 6.498 1.00 63.56 239 GLY A N 1
ATOM 1842 C CA . GLY A 1 239 ? 7.052 10.693 6.183 1.00 63.56 239 GLY A CA 1
ATOM 1843 C C . GLY A 1 239 ? 6.283 10.365 7.459 1.00 63.56 239 GLY A C 1
ATOM 1844 O O . GLY A 1 239 ? 6.596 9.399 8.146 1.00 63.56 239 GLY A O 1
ATOM 1845 N N . ASP A 1 240 ? 5.319 11.205 7.824 1.00 84.00 240 ASP A N 1
ATOM 1846 C CA . ASP A 1 240 ? 4.480 10.911 8.976 1.00 84.00 240 ASP A CA 1
ATOM 1847 C C . ASP A 1 240 ? 3.564 9.738 8.609 1.00 84.00 240 ASP A C 1
ATOM 1849 O O . ASP A 1 240 ? 2.829 9.801 7.617 1.00 84.00 240 ASP A O 1
ATOM 1853 N N . PHE A 1 241 ? 3.622 8.659 9.381 1.00 90.94 241 PHE A N 1
ATOM 1854 C CA . PHE A 1 241 ? 2.817 7.462 9.162 1.00 90.94 241 PHE A CA 1
ATOM 1855 C C . PHE A 1 241 ? 1.492 7.508 9.933 1.00 90.94 241 PHE A C 1
ATOM 1857 O O . PHE A 1 241 ? 0.600 6.729 9.607 1.00 90.94 241 PHE A O 1
ATOM 1864 N N . ASP A 1 242 ? 1.328 8.424 10.896 1.00 93.50 242 ASP A N 1
ATOM 1865 C CA . ASP A 1 242 ? 0.094 8.614 11.660 1.00 93.50 242 ASP A CA 1
ATOM 1866 C C . ASP A 1 242 ? -0.986 9.250 10.768 1.00 93.50 242 ASP A C 1
ATOM 1868 O O . ASP A 1 242 ? -0.870 10.426 10.397 1.00 93.50 242 ASP A O 1
ATOM 1872 N N . PRO A 1 243 ? -2.080 8.537 10.436 1.00 94.25 243 PRO A N 1
ATOM 1873 C CA . PRO A 1 243 ? -3.140 9.080 9.590 1.00 94.25 243 PRO A CA 1
ATOM 1874 C C . PRO A 1 243 ? -3.888 10.269 10.210 1.00 94.25 243 PRO A C 1
ATOM 1876 O O . PRO A 1 243 ? -4.642 10.939 9.504 1.00 94.25 243 PRO A O 1
ATOM 1879 N N . LEU A 1 244 ? -3.718 10.530 11.513 1.00 93.44 244 LEU A N 1
ATOM 1880 C CA . LEU A 1 244 ? -4.286 11.693 12.201 1.00 93.44 244 LEU A CA 1
ATOM 1881 C C . LEU A 1 244 ? -3.420 12.943 12.101 1.00 93.44 244 LEU A C 1
ATOM 1883 O O . LEU A 1 244 ? -3.909 14.038 12.394 1.00 93.44 244 LEU A O 1
ATOM 1887 N N . TYR A 1 245 ? -2.158 12.807 11.695 1.00 89.88 245 TYR A N 1
ATOM 1888 C CA . TYR A 1 245 ? -1.311 13.969 11.508 1.00 89.88 245 TYR A CA 1
ATOM 1889 C C . TYR A 1 245 ? -1.831 14.833 10.361 1.00 89.88 245 TYR A C 1
ATOM 1891 O O . TYR A 1 245 ? -2.129 14.336 9.268 1.00 89.88 245 TYR A O 1
ATOM 1899 N N . GLU A 1 246 ? -1.928 16.138 10.619 1.00 78.00 246 GLU A N 1
ATOM 1900 C CA . GLU A 1 246 ? -2.494 17.107 9.691 1.00 78.00 246 GLU A CA 1
ATOM 1901 C C . GLU A 1 246 ? -1.647 17.205 8.419 1.00 78.00 246 GLU A C 1
ATOM 1903 O O . GLU A 1 246 ? -0.526 17.718 8.406 1.00 78.00 246 GLU A O 1
ATOM 1908 N N . VAL A 1 247 ? -2.235 16.785 7.304 1.00 70.00 247 VAL A N 1
ATOM 1909 C CA . VAL A 1 247 ? -1.680 17.014 5.972 1.00 70.00 247 VAL A CA 1
ATOM 1910 C C . VAL A 1 247 ? -2.107 18.401 5.493 1.00 70.00 247 VAL A C 1
ATOM 1912 O O . VAL A 1 247 ? -3.042 18.576 4.716 1.00 70.00 247 VAL A O 1
ATOM 1915 N N . SER A 1 248 ? -1.418 19.428 6.001 1.00 55.88 248 SER A N 1
ATOM 1916 C CA . SER A 1 248 ? -1.706 20.848 5.711 1.00 55.88 248 SER A CA 1
ATOM 1917 C C . SER A 1 248 ? -1.508 21.259 4.236 1.00 55.88 248 SER A C 1
ATOM 1919 O O . SER A 1 248 ? -1.812 22.394 3.864 1.00 55.88 248 SER A O 1
ATOM 1921 N N . ALA A 1 249 ? -1.046 20.342 3.379 1.00 53.91 249 ALA A N 1
ATOM 1922 C CA . ALA A 1 249 ? -0.784 20.555 1.959 1.00 53.91 249 ALA A CA 1
ATOM 1923 C C . ALA A 1 249 ? -1.427 19.468 1.071 1.00 53.91 249 ALA A C 1
ATOM 1925 O O . ALA A 1 249 ? -0.767 18.906 0.208 1.00 53.91 249 ALA A O 1
ATOM 1926 N N . SER A 1 250 ? -2.711 19.155 1.279 1.00 50.31 250 SER A N 1
ATOM 1927 C CA . SER A 1 250 ? -3.488 18.277 0.385 1.00 50.31 250 SER A CA 1
ATOM 1928 C C . SER A 1 250 ? -4.158 19.061 -0.744 1.00 50.31 250 SER A C 1
ATOM 1930 O O . SER A 1 250 ? -4.425 20.250 -0.570 1.00 50.31 250 SER A O 1
ATOM 1932 N N . CYS A 1 251 ? -4.418 18.416 -1.891 1.00 53.22 251 CYS A N 1
ATOM 1933 C CA . CYS A 1 251 ? -5.175 18.927 -3.040 1.00 53.22 251 CYS A CA 1
ATOM 1934 C C . CYS A 1 251 ? -6.458 19.657 -2.601 1.00 53.22 251 CYS A C 1
ATOM 1936 O O . CYS A 1 251 ? -7.551 19.083 -2.530 1.00 53.22 251 CYS A O 1
ATOM 1938 N N . THR A 1 252 ? -6.345 20.939 -2.276 1.00 36.88 252 THR A N 1
ATOM 1939 C CA . THR A 1 252 ? -7.451 21.705 -1.720 1.00 36.88 252 THR A CA 1
ATOM 1940 C C . THR A 1 252 ? -8.326 22.154 -2.874 1.00 36.88 252 THR A C 1
ATOM 1942 O O . THR A 1 252 ? -8.058 23.138 -3.552 1.00 36.88 252 THR A O 1
ATOM 1945 N N . GLN A 1 253 ? -9.356 21.340 -3.103 1.00 42.25 253 GLN A N 1
ATOM 1946 C CA . GLN A 1 253 ? -10.704 21.720 -3.509 1.00 42.25 253 GLN A CA 1
ATOM 1947 C C . GLN A 1 253 ? -10.785 22.856 -4.543 1.00 42.25 253 GLN A C 1
ATOM 1949 O O . GLN A 1 253 ? -10.715 24.035 -4.197 1.00 42.25 253 GLN A O 1
ATOM 1954 N N . ASN A 1 254 ? -11.032 22.455 -5.798 1.00 38.88 254 ASN A N 1
ATOM 1955 C CA . ASN A 1 254 ? -11.906 23.102 -6.800 1.00 38.88 254 ASN A CA 1
ATOM 1956 C C . ASN A 1 254 ? -11.353 23.166 -8.235 1.00 38.88 254 ASN A C 1
ATOM 1958 O O . ASN A 1 254 ? -12.086 23.622 -9.102 1.00 38.88 254 ASN A O 1
ATOM 1962 N N . ASN A 1 255 ? -10.144 22.669 -8.530 1.00 40.69 255 ASN A N 1
ATOM 1963 C CA . ASN A 1 255 ? -9.597 22.648 -9.905 1.00 40.69 255 ASN A CA 1
ATOM 1964 C C . ASN A 1 255 ? -8.980 21.290 -10.303 1.00 40.69 255 ASN A C 1
ATOM 1966 O O . ASN A 1 255 ? -7.979 21.248 -11.015 1.00 40.69 255 ASN A O 1
ATOM 1970 N N . GLY A 1 256 ? -9.561 20.189 -9.811 1.00 44.16 256 GLY A N 1
ATOM 1971 C CA . GLY A 1 256 ? -8.904 18.881 -9.789 1.00 44.16 256 GLY A CA 1
ATOM 1972 C C . GLY A 1 256 ? -7.759 18.885 -8.771 1.00 44.16 256 GLY A C 1
ATOM 1973 O O . GLY A 1 256 ? -7.158 19.925 -8.506 1.00 44.16 256 GLY A O 1
ATOM 1974 N N . CYS A 1 257 ? -7.398 17.735 -8.194 1.00 46.34 257 CYS A N 1
ATOM 1975 C CA . CYS A 1 257 ? -5.954 17.543 -8.061 1.00 46.34 257 CYS A CA 1
ATOM 1976 C C . CYS A 1 257 ? -5.479 17.728 -9.500 1.00 46.34 257 CYS A C 1
ATOM 1978 O O . CYS A 1 257 ? -6.021 17.031 -10.366 1.00 46.34 257 CYS A O 1
ATOM 1980 N N . PRO A 1 258 ? -4.561 18.650 -9.825 1.00 41.59 258 PRO A N 1
ATOM 1981 C CA . PRO A 1 258 ? -3.831 18.433 -11.048 1.00 41.59 258 PRO A CA 1
ATOM 1982 C C . PRO A 1 258 ? -3.389 16.974 -10.945 1.00 41.59 258 PRO A C 1
ATOM 1984 O O . PRO A 1 258 ? -2.951 16.532 -9.873 1.00 41.59 258 PRO A O 1
ATOM 1987 N N . VAL A 1 259 ? -3.559 16.211 -12.018 1.00 45.19 259 VAL A N 1
ATOM 1988 C CA . VAL A 1 259 ? -2.533 15.241 -12.375 1.00 45.19 259 VAL A CA 1
ATOM 1989 C C . VAL A 1 259 ? -1.270 16.094 -12.365 1.00 45.19 259 VAL A C 1
ATOM 1991 O O . VAL A 1 259 ? -0.953 16.787 -13.327 1.00 45.19 259 VAL A O 1
ATOM 1994 N N . HIS A 1 260 ? -0.718 16.296 -11.170 1.00 44.09 260 HIS A N 1
ATOM 1995 C CA . HIS A 1 260 ? 0.510 16.997 -10.978 1.00 44.09 260 HIS A CA 1
ATOM 1996 C C . HIS A 1 260 ? 1.419 15.939 -11.527 1.00 44.09 260 HIS A C 1
ATOM 1998 O O . HIS A 1 260 ? 1.738 14.947 -10.877 1.00 44.09 260 HIS A O 1
ATOM 2004 N N . ASP A 1 261 ? 1.750 16.133 -12.790 1.00 45.66 261 ASP A N 1
ATOM 2005 C CA . ASP A 1 261 ? 3.074 15.855 -13.234 1.00 45.66 261 ASP A CA 1
ATOM 2006 C C . ASP A 1 261 ? 4.001 16.444 -12.167 1.00 45.66 261 ASP A C 1
ATOM 2008 O O . ASP A 1 261 ? 4.395 17.609 -12.202 1.00 45.66 261 ASP A O 1
ATOM 2012 N N . PHE A 1 262 ? 4.382 15.600 -11.212 1.00 48.09 262 PHE A N 1
ATOM 2013 C CA . PHE A 1 262 ? 5.618 15.749 -10.461 1.00 48.09 262 PHE A CA 1
ATOM 2014 C C . PHE A 1 262 ? 6.828 15.644 -11.427 1.00 48.09 262 PHE A C 1
ATOM 2016 O O . PHE A 1 262 ? 7.974 15.608 -10.992 1.00 48.09 262 PHE A O 1
ATOM 2023 N N . MET A 1 263 ? 6.594 15.669 -12.753 1.00 43.78 263 MET A N 1
ATOM 2024 C CA . MET A 1 263 ? 7.555 15.629 -13.851 1.00 43.78 263 MET A CA 1
ATOM 2025 C C . MET A 1 263 ? 8.509 16.827 -13.920 1.00 43.78 263 MET A C 1
ATOM 2027 O O . MET A 1 263 ? 9.290 16.903 -14.861 1.00 43.78 263 MET A O 1
ATOM 2031 N N . ASP A 1 264 ? 8.516 17.760 -12.966 1.00 42.47 264 ASP A N 1
ATOM 2032 C CA . ASP A 1 264 ? 9.522 18.831 -12.998 1.00 42.47 264 ASP A CA 1
ATOM 2033 C C . ASP A 1 264 ? 10.153 19.175 -11.644 1.00 42.47 264 ASP A C 1
ATOM 2035 O O . ASP A 1 264 ? 10.784 20.223 -11.483 1.00 42.47 264 ASP A O 1
ATOM 2039 N N . GLU A 1 265 ? 10.062 18.258 -10.675 1.00 43.69 265 GLU A N 1
ATOM 2040 C CA . GLU A 1 265 ? 10.792 18.350 -9.404 1.00 43.69 265 GLU A CA 1
ATOM 2041 C C . GLU A 1 265 ? 12.023 17.421 -9.358 1.00 43.69 265 GLU A C 1
ATOM 2043 O O . GLU A 1 265 ? 12.319 16.795 -8.348 1.00 43.69 265 GLU A O 1
ATOM 2048 N N . GLY A 1 266 ? 12.808 17.318 -10.437 1.00 42.28 266 GLY A N 1
ATOM 2049 C CA . GLY A 1 266 ? 14.105 16.617 -10.350 1.00 42.28 266 GLY A CA 1
ATOM 2050 C C . GLY A 1 266 ? 15.124 17.365 -9.458 1.00 42.28 266 GLY A C 1
ATOM 2051 O O . GLY A 1 266 ? 14.986 18.576 -9.285 1.00 42.28 266 GLY A O 1
ATOM 2052 N N . PRO A 1 267 ? 16.277 16.783 -9.032 1.00 44.59 267 PRO A N 1
ATOM 2053 C CA . PRO A 1 267 ? 16.547 15.439 -8.498 1.00 44.59 267 PRO A CA 1
ATOM 2054 C C . PRO A 1 267 ? 16.315 15.396 -6.985 1.00 44.59 267 PRO A C 1
ATOM 2056 O O . PRO A 1 267 ? 17.195 15.808 -6.221 1.00 44.59 267 PRO A O 1
ATOM 2059 N N . VAL A 1 268 ? 15.200 14.873 -6.518 1.00 54.75 268 VAL A N 1
ATOM 2060 C CA . VAL A 1 268 ? 15.113 14.451 -5.119 1.00 54.75 268 VAL A CA 1
ATOM 2061 C C . VAL A 1 268 ? 14.388 13.116 -5.124 1.00 54.75 268 VAL A C 1
ATOM 2063 O O . VAL A 1 268 ? 13.540 12.895 -5.983 1.00 54.75 268 VAL A O 1
ATOM 2066 N N . LYS A 1 269 ? 14.804 12.207 -4.240 1.00 61.06 269 LYS A N 1
ATOM 2067 C CA . LYS A 1 269 ? 14.154 10.910 -4.031 1.00 61.06 269 LYS A CA 1
ATOM 2068 C C . LYS A 1 269 ? 12.651 11.127 -3.898 1.00 61.06 269 LYS A C 1
ATOM 2070 O O . LYS A 1 269 ? 12.239 12.045 -3.186 1.00 61.06 269 LYS A O 1
ATOM 2075 N N . THR A 1 270 ? 11.864 10.356 -4.638 1.00 67.62 270 THR A N 1
ATOM 2076 C CA . THR A 1 270 ? 10.411 10.536 -4.639 1.00 67.62 270 THR A CA 1
ATOM 2077 C C . THR A 1 270 ? 9.813 9.717 -3.506 1.00 67.62 270 THR A C 1
ATOM 2079 O O . THR A 1 270 ? 9.779 8.485 -3.571 1.00 67.62 270 THR A O 1
ATOM 2082 N N . ASP A 1 271 ? 9.353 10.421 -2.474 1.00 78.62 271 ASP A N 1
ATOM 2083 C CA . ASP A 1 271 ? 8.545 9.865 -1.395 1.00 78.62 271 ASP A CA 1
ATOM 2084 C C . ASP A 1 271 ? 7.083 9.921 -1.828 1.00 78.62 271 ASP A C 1
ATOM 2086 O O . ASP A 1 271 ? 6.549 10.996 -2.086 1.00 78.62 271 ASP A O 1
ATOM 2090 N N . GLU A 1 272 ? 6.420 8.777 -1.886 1.00 86.31 272 GLU A N 1
ATOM 2091 C CA . GLU A 1 272 ? 5.003 8.680 -2.183 1.00 86.31 272 GLU A CA 1
ATOM 2092 C C . GLU A 1 272 ? 4.211 8.416 -0.921 1.00 86.31 272 GLU A C 1
ATOM 2094 O O . GLU A 1 272 ? 4.480 7.485 -0.154 1.00 86.31 272 GLU A O 1
ATOM 2099 N N . ARG A 1 273 ? 3.167 9.210 -0.731 1.00 89.06 273 ARG A N 1
ATOM 2100 C CA . ARG A 1 273 ? 2.241 9.020 0.369 1.00 89.06 273 ARG A CA 1
ATOM 2101 C C . ARG A 1 273 ? 0.817 9.106 -0.132 1.00 89.06 273 ARG A C 1
ATOM 2103 O O . ARG A 1 273 ? 0.437 10.018 -0.853 1.00 89.06 273 ARG A O 1
ATOM 2110 N N . PHE A 1 274 ? 0.024 8.143 0.311 1.00 93.25 274 PHE A N 1
ATOM 2111 C CA . PHE A 1 274 ? -1.395 8.017 0.026 1.00 93.25 274 PHE A CA 1
ATOM 2112 C C . PHE A 1 274 ? -2.148 7.978 1.343 1.00 93.25 274 PHE A C 1
ATOM 2114 O O . PHE A 1 274 ? -1.819 7.172 2.211 1.00 93.25 274 PHE A O 1
ATOM 2121 N N . GLN A 1 275 ? -3.172 8.811 1.491 1.00 94.62 275 GLN A N 1
ATOM 2122 C CA . GLN A 1 275 ? -4.122 8.726 2.589 1.00 94.62 275 GLN A CA 1
ATOM 2123 C C . GLN A 1 275 ? -5.541 8.630 2.056 1.00 94.62 275 GLN A C 1
ATOM 2125 O O . GLN A 1 275 ? -6.011 9.492 1.308 1.00 94.62 275 GLN A O 1
ATOM 2130 N N . PHE A 1 276 ? -6.234 7.601 2.523 1.00 95.94 276 PHE A N 1
ATOM 2131 C CA . PHE A 1 276 ? -7.634 7.365 2.240 1.00 95.94 276 PHE A CA 1
ATOM 2132 C C . PHE A 1 276 ? -8.457 7.606 3.499 1.00 95.94 276 PHE A C 1
ATOM 2134 O O . PHE A 1 276 ? -8.088 7.120 4.564 1.00 95.94 276 PHE A O 1
ATOM 2141 N N . LEU A 1 277 ? -9.561 8.337 3.363 1.00 95.69 277 LEU A N 1
ATOM 2142 C CA . LEU A 1 277 ? -10.672 8.388 4.306 1.00 95.69 277 LEU A CA 1
ATOM 2143 C C . LEU A 1 277 ? -11.844 7.692 3.618 1.00 95.69 277 LEU A C 1
ATOM 2145 O O . LEU A 1 277 ? -12.466 8.266 2.723 1.00 95.69 277 LEU A O 1
ATOM 2149 N N . PHE A 1 278 ? -12.124 6.455 4.014 1.00 96.88 278 PHE A N 1
ATOM 2150 C CA . PHE A 1 278 ? -13.135 5.644 3.345 1.00 96.88 278 PHE A CA 1
ATOM 2151 C C . PHE A 1 278 ? -14.529 6.197 3.605 1.00 96.88 278 PHE A C 1
ATOM 2153 O O . PHE A 1 278 ? -14.870 6.524 4.745 1.00 96.88 278 PHE A O 1
ATOM 2160 N N . ARG A 1 279 ? -15.339 6.295 2.547 1.00 94.69 279 ARG A N 1
ATOM 2161 C CA . ARG A 1 279 ? -16.701 6.835 2.606 1.00 94.69 279 ARG A CA 1
ATOM 2162 C C . ARG A 1 279 ? -17.755 5.758 2.366 1.00 94.69 279 ARG A C 1
ATOM 2164 O O . ARG A 1 279 ? -17.542 4.784 1.643 1.00 94.69 279 ARG A O 1
ATOM 2171 N N . GLY A 1 280 ? -18.920 5.914 2.983 1.00 88.75 280 GLY A N 1
ATOM 2172 C CA . GLY A 1 280 ? -20.058 5.018 2.798 1.00 88.75 280 GLY A CA 1
ATOM 2173 C C . GLY A 1 280 ? -20.697 5.170 1.415 1.00 88.75 280 GLY A C 1
ATOM 2174 O O . GLY A 1 280 ? -20.501 6.162 0.720 1.00 88.75 280 GLY A O 1
ATOM 2175 N N . ALA A 1 281 ? -21.499 4.194 0.994 1.00 77.00 281 ALA A N 1
ATOM 2176 C CA . ALA A 1 281 ? -22.253 4.244 -0.267 1.00 77.00 281 ALA A CA 1
ATOM 2177 C C . ALA A 1 281 ? -23.561 5.066 -0.173 1.00 77.00 281 ALA A C 1
ATOM 2179 O O . ALA A 1 281 ? -24.513 4.783 -0.896 1.00 77.00 281 ALA A O 1
ATOM 2180 N N . GLY A 1 282 ? -23.644 6.024 0.758 1.00 73.94 282 GLY A N 1
ATOM 2181 C CA . GLY A 1 282 ? -24.830 6.869 0.928 1.00 73.94 282 GLY A CA 1
ATOM 2182 C C . GLY A 1 282 ? -25.110 7.733 -0.305 1.00 73.94 282 GLY A C 1
ATOM 2183 O O . GLY A 1 282 ? -24.226 7.920 -1.138 1.00 73.94 282 GLY A O 1
ATOM 2184 N N . ASP A 1 283 ? -26.329 8.272 -0.396 1.00 61.09 283 ASP A N 1
ATOM 2185 C CA . ASP A 1 283 ? -26.829 8.999 -1.577 1.00 61.09 283 ASP A CA 1
ATOM 2186 C C . ASP A 1 283 ? -25.926 10.169 -2.017 1.00 61.09 283 ASP A C 1
ATOM 2188 O O . ASP A 1 283 ? -25.816 10.436 -3.212 1.00 61.09 283 ASP A O 1
ATOM 2192 N N . ASP A 1 284 ? -25.239 10.814 -1.069 1.00 72.69 284 ASP A N 1
ATOM 2193 C CA . ASP A 1 284 ? -24.326 11.933 -1.336 1.00 72.69 284 ASP A CA 1
ATOM 2194 C C . ASP A 1 284 ? -22.847 11.503 -1.424 1.00 72.69 284 ASP A C 1
ATOM 2196 O O . ASP A 1 284 ? -21.985 12.329 -1.698 1.00 72.69 284 ASP A O 1
ATOM 2200 N N . GLY A 1 285 ? -22.522 10.228 -1.169 1.00 72.31 285 GLY A N 1
ATOM 2201 C CA . GLY A 1 285 ? -21.165 9.661 -1.254 1.00 72.31 285 GLY A CA 1
ATOM 2202 C C . GLY A 1 285 ? -20.119 10.239 -0.287 1.00 72.31 285 GLY A C 1
ATOM 2203 O O . GLY A 1 285 ? -19.032 9.677 -0.171 1.00 72.31 285 GLY A O 1
ATOM 2204 N N . ASP A 1 286 ? -20.438 11.317 0.424 1.00 83.69 286 ASP A N 1
ATOM 2205 C CA . ASP A 1 286 ? -19.481 12.090 1.213 1.00 83.69 286 ASP A CA 1
ATOM 2206 C C . ASP A 1 286 ? -19.413 11.682 2.692 1.00 83.69 286 ASP A C 1
ATOM 2208 O O . ASP A 1 286 ? -18.473 12.061 3.391 1.00 83.69 286 ASP A O 1
ATOM 2212 N N . GLU A 1 287 ? -20.352 10.884 3.193 1.00 91.31 287 GLU A N 1
ATOM 2213 C CA . GLU A 1 287 ? -20.339 10.463 4.598 1.00 91.31 287 GLU A CA 1
ATOM 2214 C C . GLU A 1 287 ? -19.231 9.429 4.864 1.00 91.31 287 GLU A C 1
ATOM 2216 O O . GLU A 1 287 ? -19.074 8.495 4.071 1.00 91.31 287 GLU A O 1
ATOM 2221 N N . PRO A 1 288 ? -18.468 9.539 5.970 1.00 93.62 288 PRO A N 1
ATOM 2222 C CA . PRO A 1 288 ? -17.478 8.533 6.335 1.00 93.62 288 PRO A CA 1
ATOM 2223 C C . PRO A 1 288 ? -18.086 7.130 6.419 1.00 93.62 288 PRO A C 1
ATOM 2225 O O . PRO A 1 288 ? -19.211 6.944 6.885 1.00 93.62 288 PRO A O 1
ATOM 2228 N N . LEU A 1 289 ? -17.322 6.127 5.991 1.00 96.12 289 LEU A N 1
ATOM 2229 C CA . LEU A 1 289 ? -17.683 4.728 6.149 1.00 96.12 289 LEU A CA 1
ATOM 2230 C C . LEU A 1 289 ? -17.822 4.425 7.641 1.00 96.12 289 LEU A C 1
ATOM 2232 O O . LEU A 1 289 ? -16.918 4.719 8.426 1.00 96.12 289 LEU A O 1
ATOM 2236 N N . VAL A 1 290 ? -18.949 3.822 8.006 1.00 96.75 290 VAL A N 1
ATOM 2237 C CA . VAL A 1 290 ? -19.195 3.284 9.341 1.00 96.75 290 VAL A CA 1
ATOM 2238 C C . VAL A 1 290 ? -19.091 1.771 9.258 1.00 96.75 290 VAL A C 1
ATOM 2240 O O . VAL A 1 290 ? -19.756 1.162 8.423 1.00 96.75 290 VAL A O 1
ATOM 2243 N N . LEU A 1 291 ? -18.263 1.184 10.118 1.00 97.81 291 LEU A N 1
ATOM 2244 C CA . LEU A 1 291 ? -18.190 -0.256 10.315 1.00 97.81 291 LEU A CA 1
ATOM 2245 C C . LEU A 1 291 ? -18.884 -0.608 11.615 1.00 97.81 291 LEU A C 1
ATOM 2247 O O . LEU A 1 291 ? -18.450 -0.186 12.696 1.00 97.81 291 LEU A O 1
ATOM 2251 N N . SER A 1 292 ? -19.938 -1.411 11.512 1.00 97.94 292 SER A N 1
ATOM 2252 C CA . SER A 1 292 ? -20.564 -1.961 12.700 1.00 97.94 292 SER A CA 1
ATOM 2253 C C . SER A 1 292 ? -19.628 -2.917 13.430 1.00 97.94 292 SER A C 1
ATOM 2255 O O . SER A 1 292 ? -18.582 -3.329 12.921 1.00 97.94 292 SER A O 1
ATOM 2257 N N . SER A 1 293 ? -19.974 -3.245 14.672 1.00 97.62 293 SER A N 1
ATOM 2258 C CA . SER A 1 293 ? -19.218 -4.222 15.456 1.00 97.62 293 SER A CA 1
ATOM 2259 C C . SER A 1 293 ? -18.931 -5.497 14.650 1.00 97.62 293 SER A C 1
ATOM 2261 O O . SER A 1 293 ? -19.854 -6.125 14.129 1.00 97.62 293 SER A O 1
ATOM 2263 N N . ARG A 1 294 ? -17.651 -5.895 14.596 1.00 97.44 294 ARG A N 1
ATOM 2264 C CA . ARG A 1 294 ? -17.141 -7.073 13.866 1.00 97.44 294 ARG A CA 1
ATOM 2265 C C . ARG A 1 294 ? -17.239 -7.008 12.347 1.00 97.44 294 ARG A C 1
ATOM 2267 O O . ARG A 1 294 ? -16.954 -8.008 11.692 1.00 97.44 294 ARG A O 1
ATOM 2274 N N . GLU A 1 295 ? -17.628 -5.875 11.776 1.00 98.31 295 GLU A N 1
ATOM 2275 C CA . GLU A 1 295 ? -17.566 -5.702 10.332 1.00 98.31 295 GLU A CA 1
ATOM 2276 C C . GLU A 1 295 ? -16.139 -5.444 9.858 1.00 98.31 295 GLU A C 1
ATOM 2278 O O . GLU A 1 295 ? -15.292 -4.895 10.569 1.00 98.31 295 GLU A O 1
ATOM 2283 N N . THR A 1 296 ? -15.901 -5.847 8.615 1.00 98.38 296 THR A N 1
ATOM 2284 C CA . THR A 1 296 ? -14.633 -5.690 7.916 1.00 98.38 296 THR A CA 1
ATOM 2285 C C . THR A 1 296 ? -14.822 -4.841 6.672 1.00 98.38 296 THR A C 1
ATOM 2287 O O . THR A 1 296 ? -15.828 -4.976 5.972 1.00 98.38 296 THR A O 1
ATOM 2290 N N . PHE A 1 297 ? -13.813 -4.050 6.337 1.00 98.38 297 PHE A N 1
ATOM 2291 C CA . PHE A 1 297 ? -13.694 -3.367 5.056 1.00 98.38 297 PHE A CA 1
ATOM 2292 C C . PHE A 1 297 ? -12.420 -3.814 4.349 1.00 98.38 297 PHE A C 1
ATOM 2294 O O . PHE A 1 297 ? -11.359 -3.834 4.969 1.00 98.38 297 PHE A O 1
ATOM 2301 N N . THR A 1 298 ? -12.517 -4.141 3.060 1.00 98.56 298 THR A N 1
ATOM 2302 C CA . THR A 1 298 ? -11.373 -4.597 2.266 1.00 98.56 298 THR A CA 1
ATOM 2303 C C . THR A 1 298 ? -11.228 -3.762 1.004 1.00 98.56 298 THR A C 1
ATOM 2305 O O . THR A 1 298 ? -12.185 -3.580 0.252 1.00 98.56 298 THR A O 1
ATOM 2308 N N . PHE A 1 299 ? -10.002 -3.329 0.738 1.00 98.62 299 PHE A N 1
ATOM 2309 C CA . PHE A 1 299 ? -9.578 -2.724 -0.522 1.00 98.62 299 PHE A CA 1
ATOM 2310 C C . PHE A 1 299 ? -8.267 -3.383 -0.970 1.00 98.62 299 PHE A C 1
ATOM 2312 O O . PHE A 1 299 ? -7.702 -4.209 -0.250 1.00 98.62 299 PHE A O 1
ATOM 2319 N N . LYS A 1 300 ? -7.800 -3.078 -2.182 1.00 98.75 300 LYS A N 1
ATOM 2320 C CA . LYS A 1 300 ? -6.581 -3.681 -2.732 1.00 98.75 300 LYS A CA 1
ATOM 2321 C C . LYS A 1 300 ? -5.511 -2.642 -2.993 1.00 98.75 300 LYS A C 1
ATOM 2323 O O . LYS A 1 300 ? -5.803 -1.556 -3.494 1.00 98.75 300 LYS A O 1
ATOM 2328 N N . MET A 1 301 ? -4.275 -3.035 -2.727 1.00 98.69 301 MET A N 1
ATOM 2329 C CA . MET A 1 301 ? -3.067 -2.366 -3.185 1.00 98.69 301 MET A CA 1
ATOM 2330 C C . MET A 1 301 ? -2.302 -3.309 -4.120 1.00 98.69 301 MET A C 1
ATOM 2332 O O . MET A 1 301 ? -2.404 -4.530 -4.005 1.00 98.69 301 MET A O 1
ATOM 2336 N N . PHE A 1 302 ? -1.538 -2.756 -5.050 1.00 98.44 302 PHE A N 1
ATOM 2337 C CA . PHE A 1 302 ? -0.704 -3.510 -5.977 1.00 98.44 302 PHE A CA 1
ATOM 2338 C C . PHE A 1 302 ? 0.715 -2.958 -5.970 1.00 98.44 302 PHE A C 1
ATOM 2340 O O . PHE A 1 302 ? 0.892 -1.744 -5.950 1.00 98.44 302 PHE A O 1
ATOM 2347 N N . TYR A 1 303 ? 1.691 -3.857 -6.039 1.00 97.94 303 TYR A N 1
ATOM 2348 C CA . TYR A 1 303 ? 3.094 -3.576 -6.326 1.00 97.94 303 TYR A CA 1
ATOM 2349 C C . TYR A 1 303 ? 3.439 -4.162 -7.686 1.00 97.94 303 TYR A C 1
ATOM 2351 O O . TYR A 1 303 ? 3.118 -5.323 -7.950 1.00 97.94 303 TYR A O 1
ATOM 2359 N N . GLY A 1 304 ? 4.085 -3.384 -8.547 1.00 96.94 304 GLY A N 1
ATOM 2360 C CA . GLY A 1 304 ? 4.349 -3.809 -9.911 1.00 96.94 304 GLY A CA 1
ATOM 2361 C C . GLY A 1 304 ? 5.632 -3.295 -10.517 1.00 96.94 304 GLY A C 1
ATOM 2362 O O . GLY A 1 304 ? 6.200 -2.289 -10.093 1.00 96.94 304 GLY A O 1
ATOM 2363 N N . VAL A 1 305 ? 6.013 -3.984 -11.585 1.00 96.38 305 VAL A N 1
ATOM 2364 C CA . VAL A 1 305 ? 7.005 -3.534 -12.551 1.00 96.38 305 VAL A CA 1
ATOM 2365 C C . VAL A 1 305 ? 6.449 -3.696 -13.965 1.00 96.38 305 VAL A C 1
ATOM 2367 O O . VAL A 1 305 ? 5.768 -4.673 -14.275 1.00 96.38 305 VAL A O 1
ATOM 2370 N N . ALA A 1 306 ? 6.764 -2.750 -14.837 1.00 95.94 306 ALA A N 1
ATOM 2371 C CA . ALA A 1 306 ? 6.518 -2.820 -16.266 1.00 95.94 306 ALA A CA 1
ATOM 2372 C C . ALA A 1 306 ? 7.816 -2.514 -17.022 1.00 95.94 306 ALA A C 1
ATOM 2374 O O . ALA A 1 306 ? 8.537 -1.588 -16.660 1.00 95.94 306 ALA A O 1
ATOM 2375 N N . THR A 1 307 ? 8.134 -3.267 -18.079 1.00 92.94 307 THR A N 1
ATOM 2376 C CA . THR A 1 307 ? 9.376 -3.037 -18.848 1.00 92.94 307 THR A CA 1
ATOM 2377 C C . THR A 1 307 ? 9.254 -1.895 -19.862 1.00 92.94 307 THR A C 1
ATOM 2379 O O . THR A 1 307 ? 10.233 -1.516 -20.501 1.00 92.94 307 THR A O 1
ATOM 2382 N N . GLY A 1 308 ? 8.056 -1.324 -19.986 1.00 91.62 308 GLY A N 1
ATOM 2383 C CA . GLY A 1 308 ? 7.744 -0.173 -20.819 1.00 91.62 308 GLY A CA 1
ATOM 2384 C C . GLY A 1 308 ? 6.268 0.206 -20.710 1.00 91.62 308 GLY A C 1
ATOM 2385 O O . GLY A 1 308 ? 5.501 -0.404 -19.961 1.00 91.62 308 GLY A O 1
ATOM 2386 N N . ILE A 1 309 ? 5.857 1.211 -21.482 1.00 91.00 309 ILE A N 1
ATOM 2387 C CA . ILE A 1 309 ? 4.509 1.786 -21.390 1.00 91.00 309 ILE A CA 1
ATOM 2388 C C . ILE A 1 309 ? 3.389 0.785 -21.723 1.00 91.00 309 ILE A C 1
ATOM 2390 O O . ILE A 1 309 ? 2.327 0.836 -21.110 1.00 91.00 309 ILE A O 1
ATOM 2394 N N . ASP A 1 310 ? 3.618 -0.159 -22.638 1.00 92.56 310 ASP A N 1
ATOM 2395 C CA . ASP A 1 310 ? 2.614 -1.169 -22.998 1.00 92.56 310 ASP A CA 1
ATOM 2396 C C . ASP A 1 310 ? 2.390 -2.186 -21.869 1.00 92.56 310 ASP A C 1
ATOM 2398 O O . ASP A 1 310 ? 1.248 -2.542 -21.568 1.00 92.56 310 ASP A O 1
ATOM 2402 N N . ASP A 1 311 ? 3.457 -2.591 -21.177 1.00 94.56 311 ASP A N 1
ATOM 2403 C CA . ASP A 1 311 ? 3.352 -3.428 -19.979 1.00 94.56 311 ASP A CA 1
ATOM 2404 C C . ASP A 1 311 ? 2.666 -2.674 -18.835 1.00 94.56 311 ASP A C 1
ATOM 2406 O O . ASP A 1 311 ? 1.886 -3.260 -18.088 1.00 94.56 311 ASP A O 1
ATOM 2410 N N . MET A 1 312 ? 2.911 -1.366 -18.709 1.00 95.06 312 MET A N 1
ATOM 2411 C CA . MET A 1 312 ? 2.254 -0.519 -17.711 1.00 95.06 312 MET A CA 1
ATOM 2412 C C . MET A 1 312 ? 0.759 -0.363 -18.016 1.00 95.06 312 MET A C 1
ATOM 2414 O O . MET A 1 312 ? -0.066 -0.505 -17.117 1.00 95.06 312 MET A O 1
ATOM 2418 N N . ARG A 1 313 ? 0.382 -0.146 -19.282 1.00 93.44 313 ARG A N 1
ATOM 2419 C CA . ARG A 1 313 ? -1.025 -0.166 -19.727 1.00 93.44 313 ARG A CA 1
ATOM 2420 C C . ARG A 1 313 ? -1.688 -1.487 -19.356 1.00 93.44 313 ARG A C 1
ATOM 2422 O O . ARG A 1 313 ? -2.774 -1.501 -18.776 1.00 93.44 313 ARG A O 1
ATOM 2429 N N . LYS A 1 314 ? -0.999 -2.605 -19.607 1.00 94.56 314 LYS A N 1
ATOM 2430 C CA . LYS A 1 314 ? -1.475 -3.934 -19.221 1.00 94.56 314 LYS A CA 1
ATOM 2431 C C . LYS A 1 314 ? -1.622 -4.076 -17.702 1.00 94.56 314 LYS A C 1
ATOM 2433 O O . LYS A 1 314 ? -2.656 -4.560 -17.255 1.00 94.56 314 LYS A O 1
ATOM 2438 N N . PHE A 1 315 ? -0.638 -3.631 -16.917 1.00 95.56 315 PHE A N 1
ATOM 2439 C CA . PHE A 1 315 ? -0.698 -3.618 -15.451 1.00 95.56 315 PHE A CA 1
ATOM 2440 C C . PHE A 1 315 ? -1.955 -2.897 -14.959 1.00 95.56 315 PHE A C 1
ATOM 2442 O O . PHE A 1 315 ? -2.716 -3.414 -14.138 1.00 95.56 315 PHE A O 1
ATOM 2449 N N . ILE A 1 316 ? -2.176 -1.694 -15.482 1.00 94.00 316 ILE A N 1
ATOM 2450 C CA . ILE A 1 316 ? -3.277 -0.822 -15.092 1.00 94.00 316 ILE A CA 1
ATOM 2451 C C . ILE A 1 316 ? -4.617 -1.477 -15.449 1.00 94.00 316 ILE A C 1
ATOM 2453 O O . ILE A 1 316 ? -5.505 -1.579 -14.602 1.00 94.00 316 ILE A O 1
ATOM 2457 N N . SER A 1 317 ? -4.733 -1.999 -16.672 1.00 93.88 317 SER A N 1
ATOM 2458 C CA . SER A 1 317 ? -5.938 -2.683 -17.141 1.00 93.88 317 SER A CA 1
ATOM 2459 C C . SER A 1 317 ? -6.248 -3.952 -16.338 1.00 93.88 317 SER A C 1
ATOM 2461 O O . SER A 1 317 ? -7.391 -4.143 -15.923 1.00 93.88 317 SER A O 1
ATOM 2463 N N . ASP A 1 318 ? -5.247 -4.800 -16.080 1.00 95.19 318 ASP A N 1
ATOM 2464 C CA . ASP A 1 318 ? -5.422 -6.064 -15.358 1.00 95.19 318 ASP A CA 1
ATOM 2465 C C . ASP A 1 318 ? -5.785 -5.832 -13.882 1.00 95.19 318 ASP A C 1
ATOM 2467 O O . ASP A 1 318 ? -6.641 -6.526 -13.325 1.00 95.19 318 ASP A O 1
ATOM 2471 N N . SER A 1 319 ? -5.123 -4.871 -13.229 1.00 96.94 319 SER A N 1
ATOM 2472 C CA . SER A 1 319 ? -5.355 -4.566 -11.813 1.00 96.94 319 SER A CA 1
ATOM 2473 C C . SER A 1 319 ? -6.717 -3.911 -11.584 1.00 96.94 319 SER A C 1
ATOM 2475 O O . SER A 1 319 ? -7.313 -4.097 -10.519 1.00 96.94 319 SER A O 1
ATOM 2477 N N . GLY A 1 320 ? -7.242 -3.177 -12.573 1.00 96.88 320 GLY A N 1
ATOM 2478 C CA . GLY A 1 320 ? -8.445 -2.361 -12.417 1.00 96.88 320 GLY A CA 1
ATOM 2479 C C . GLY A 1 320 ? -8.273 -1.297 -11.333 1.00 96.88 320 GLY A C 1
ATOM 2480 O O . GLY A 1 320 ? -9.232 -0.986 -10.627 1.00 96.88 320 GLY A O 1
ATOM 2481 N N . ALA A 1 321 ? -7.040 -0.824 -11.137 1.00 97.69 321 ALA A N 1
ATOM 2482 C CA . ALA A 1 321 ? -6.728 0.222 -10.178 1.00 97.69 321 ALA A CA 1
ATOM 2483 C C . ALA A 1 321 ? -7.432 1.533 -10.543 1.00 97.69 321 ALA A C 1
ATOM 2485 O O . ALA A 1 321 ? -7.627 1.835 -11.714 1.00 97.69 321 ALA A O 1
ATOM 2486 N N . GLU A 1 322 ? -7.806 2.316 -9.540 1.00 96.50 322 GLU A N 1
ATOM 2487 C CA . GLU A 1 322 ? -8.489 3.609 -9.691 1.00 96.50 322 GLU A CA 1
ATOM 2488 C C . GLU A 1 322 ? -7.514 4.787 -9.540 1.00 96.50 322 GLU A C 1
ATOM 2490 O O . GLU A 1 322 ? -7.755 5.887 -10.039 1.00 96.50 322 GLU A O 1
ATOM 2495 N N . ILE A 1 323 ? -6.393 4.544 -8.861 1.00 94.88 323 ILE A N 1
ATOM 2496 C CA . ILE A 1 323 ? -5.274 5.466 -8.691 1.00 94.88 323 ILE A CA 1
ATOM 2497 C C . ILE A 1 323 ? -3.974 4.669 -8.683 1.00 94.88 323 ILE A C 1
ATOM 2499 O O . ILE A 1 323 ? -3.925 3.564 -8.135 1.00 94.88 323 ILE A O 1
ATOM 2503 N N . ALA A 1 324 ? -2.932 5.218 -9.293 1.00 94.56 324 ALA A N 1
ATOM 2504 C CA . ALA A 1 324 ? -1.610 4.618 -9.313 1.00 94.56 324 ALA A CA 1
ATOM 2505 C C . ALA A 1 324 ? -0.527 5.689 -9.256 1.00 94.56 324 ALA A C 1
ATOM 2507 O O . ALA A 1 324 ? -0.688 6.755 -9.837 1.00 94.56 324 ALA A O 1
ATOM 2508 N N . SER A 1 325 ? 0.582 5.378 -8.605 1.00 92.62 325 SER A N 1
ATOM 2509 C CA . SER A 1 325 ? 1.844 6.066 -8.809 1.00 92.62 325 SER A CA 1
ATOM 2510 C C . SER A 1 325 ? 2.740 5.243 -9.710 1.00 92.62 325 SER A C 1
ATOM 2512 O O . SER A 1 325 ? 2.839 4.025 -9.535 1.00 92.62 325 SER A O 1
ATOM 2514 N N . VAL A 1 326 ? 3.398 5.908 -10.649 1.00 92.31 326 VAL A N 1
ATOM 2515 C CA . VAL A 1 326 ? 4.369 5.307 -11.556 1.00 92.31 326 VAL A CA 1
ATOM 2516 C C . VAL A 1 326 ? 5.694 6.028 -11.401 1.00 92.31 326 VAL A C 1
ATOM 2518 O O . VAL A 1 326 ? 5.790 7.208 -11.733 1.00 92.31 326 VAL A O 1
ATOM 2521 N N . SER A 1 327 ? 6.716 5.299 -10.972 1.00 90.88 327 SER A N 1
ATOM 2522 C CA . SER A 1 327 ? 8.067 5.819 -10.805 1.00 90.88 327 SER A CA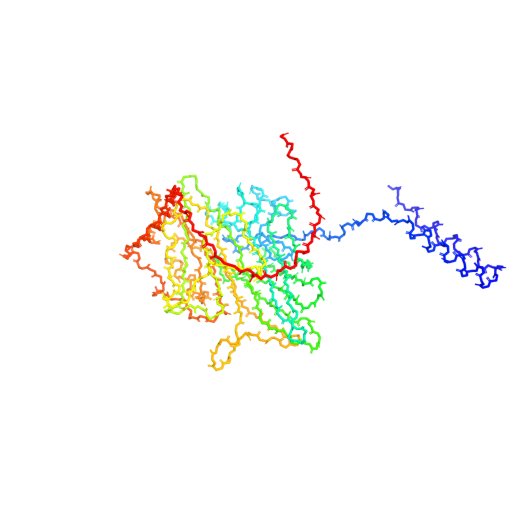 1
ATOM 2523 C C . SER A 1 327 ? 9.042 5.238 -11.812 1.00 90.88 327 SER A C 1
ATOM 2525 O O . SER A 1 327 ? 8.965 4.068 -12.186 1.00 90.88 327 SER A O 1
ATOM 2527 N N . TYR A 1 328 ? 9.951 6.079 -12.289 1.00 90.19 328 TYR A N 1
ATOM 2528 C CA . TYR A 1 328 ? 10.897 5.765 -13.355 1.00 90.19 328 TYR A CA 1
ATOM 2529 C C . TYR A 1 328 ? 12.108 6.694 -13.286 1.00 90.19 328 TYR A C 1
ATOM 2531 O O . TYR A 1 328 ? 12.095 7.704 -12.588 1.00 90.19 328 TYR A O 1
ATOM 2539 N N . LEU A 1 329 ? 13.176 6.358 -14.005 1.00 87.44 329 LEU A N 1
ATOM 2540 C CA . LEU A 1 329 ? 14.362 7.209 -14.064 1.00 87.44 329 LEU A CA 1
ATOM 2541 C C . LEU A 1 329 ? 14.252 8.285 -15.145 1.00 87.44 329 LEU A C 1
ATOM 2543 O O . LEU A 1 329 ? 13.682 8.062 -16.215 1.00 87.44 329 LEU A O 1
ATOM 2547 N N . THR A 1 330 ? 14.868 9.438 -14.884 1.00 83.94 330 THR A N 1
ATOM 2548 C CA . THR A 1 330 ? 15.048 10.508 -15.869 1.00 83.94 330 THR A CA 1
ATOM 2549 C C . THR A 1 330 ? 15.687 10.001 -17.158 1.00 83.94 330 THR A C 1
ATOM 2551 O O . THR A 1 330 ? 16.517 9.093 -17.141 1.00 83.94 330 THR A O 1
ATOM 2554 N N . ASN A 1 331 ? 15.378 10.658 -18.274 1.00 82.00 331 ASN A N 1
ATOM 2555 C CA . ASN A 1 331 ? 16.051 10.404 -19.548 1.00 82.00 331 ASN A CA 1
ATOM 2556 C C . ASN A 1 331 ? 17.537 10.834 -19.520 1.00 82.00 331 ASN A C 1
ATOM 2558 O O . ASN A 1 331 ? 18.028 11.401 -18.543 1.00 82.00 331 ASN A O 1
ATOM 2562 N N . GLU A 1 332 ? 18.251 10.638 -20.634 1.00 81.38 332 GLU A N 1
ATOM 2563 C CA . GLU A 1 332 ? 19.680 10.982 -20.769 1.00 81.38 332 GLU A CA 1
ATOM 2564 C C . GLU A 1 332 ? 20.006 12.466 -20.496 1.00 81.38 332 GLU A C 1
ATOM 2566 O O . GLU A 1 332 ? 21.143 12.806 -20.170 1.00 81.38 332 GLU A O 1
ATOM 2571 N N . ASN A 1 333 ? 19.018 13.362 -20.605 1.00 80.88 333 ASN A N 1
ATOM 2572 C CA . ASN A 1 333 ? 19.174 14.789 -20.313 1.00 80.88 333 ASN A CA 1
ATOM 2573 C C . ASN A 1 333 ? 18.916 15.129 -18.833 1.00 80.88 333 ASN A C 1
ATOM 2575 O O . ASN A 1 333 ? 18.996 16.298 -18.448 1.00 80.88 333 ASN A O 1
ATOM 2579 N N . GLY A 1 334 ? 18.600 14.133 -18.000 1.00 78.44 334 GLY A N 1
ATOM 2580 C CA . GLY A 1 334 ? 18.283 14.305 -16.586 1.00 78.44 334 GLY A CA 1
ATOM 2581 C C . GLY A 1 334 ? 16.923 14.960 -16.330 1.00 78.44 334 GLY A C 1
ATOM 2582 O O . GLY A 1 334 ? 16.744 15.557 -15.264 1.00 78.44 334 GLY A O 1
ATOM 2583 N N . SER A 1 335 ? 15.993 14.896 -17.293 1.00 80.12 335 SER A N 1
ATOM 2584 C CA . SER A 1 335 ? 14.616 15.383 -17.151 1.00 80.12 335 SER A CA 1
ATOM 2585 C C . SER A 1 335 ? 13.635 14.222 -17.004 1.00 80.12 335 SER A C 1
ATOM 2587 O O . SER A 1 335 ? 13.855 13.143 -17.564 1.00 80.12 335 SER A O 1
ATOM 2589 N N . CYS A 1 336 ? 12.521 14.456 -16.310 1.00 77.88 336 CYS A N 1
ATOM 2590 C CA . CYS A 1 336 ? 11.359 13.577 -16.390 1.00 77.88 336 CYS A CA 1
ATOM 2591 C C . CYS A 1 336 ? 10.684 13.851 -17.737 1.00 77.88 336 CYS A C 1
ATOM 2593 O O . CYS A 1 336 ? 9.846 14.736 -17.867 1.00 77.88 336 CYS A O 1
ATOM 2595 N N . GLY A 1 337 ? 11.197 13.204 -18.789 1.00 75.44 337 GLY A N 1
ATOM 2596 C CA . GLY A 1 337 ? 10.574 13.209 -20.115 1.00 75.44 337 GLY A CA 1
ATOM 2597 C C . GLY A 1 337 ? 9.263 12.431 -20.100 1.00 75.44 337 GLY A C 1
ATOM 2598 O O . GLY A 1 337 ? 8.837 11.968 -19.047 1.00 75.44 337 GLY A O 1
ATOM 2599 N N . SER A 1 338 ? 8.632 12.255 -21.259 1.00 81.81 338 SER A N 1
ATOM 2600 C CA . SER A 1 338 ? 7.407 11.456 -21.322 1.00 81.81 338 SER A CA 1
ATOM 2601 C C . SER A 1 338 ? 7.637 10.028 -20.807 1.00 81.81 338 SER A C 1
ATOM 2603 O O . SER A 1 338 ? 8.754 9.511 -20.863 1.00 81.81 338 SER A O 1
ATOM 2605 N N . LEU A 1 339 ? 6.574 9.351 -20.359 1.00 82.81 339 LEU A N 1
ATOM 2606 C CA . LEU A 1 339 ? 6.648 7.921 -20.028 1.00 82.81 339 LEU A CA 1
ATOM 2607 C C . LEU A 1 339 ? 7.135 7.068 -21.214 1.00 82.81 339 LEU A C 1
ATOM 2609 O O . LEU A 1 339 ? 7.699 5.998 -21.005 1.00 82.81 339 LEU A O 1
ATOM 2613 N N . GLU A 1 340 ? 6.935 7.533 -22.451 1.00 84.56 340 GLU A N 1
ATOM 2614 C CA . GLU A 1 340 ? 7.440 6.870 -23.659 1.00 84.56 340 GLU A CA 1
ATOM 2615 C C . GLU A 1 340 ? 8.963 6.997 -23.807 1.00 84.56 340 GLU A C 1
ATOM 2617 O O . GLU A 1 340 ? 9.598 6.125 -24.398 1.00 84.56 340 GLU A O 1
ATOM 2622 N N . ASP A 1 341 ? 9.556 8.043 -23.225 1.00 80.62 341 ASP A N 1
ATOM 2623 C CA . ASP A 1 341 ? 11.003 8.274 -23.192 1.00 80.62 341 ASP A CA 1
ATOM 2624 C C . ASP A 1 341 ? 11.689 7.587 -22.000 1.00 80.62 341 ASP A C 1
ATOM 2626 O O . ASP A 1 341 ? 12.909 7.708 -21.835 1.00 80.62 341 ASP A O 1
ATOM 2630 N N . ALA A 1 342 ? 10.932 6.898 -21.137 1.00 80.81 342 ALA A N 1
ATOM 2631 C CA . ALA A 1 342 ? 11.494 6.192 -19.996 1.00 80.81 342 ALA A CA 1
ATOM 2632 C C . ALA A 1 342 ? 12.474 5.114 -20.486 1.00 80.81 342 ALA A C 1
ATOM 2634 O O . ALA A 1 342 ? 12.113 4.153 -21.161 1.00 80.81 342 ALA A O 1
ATOM 2635 N N . THR A 1 343 ? 13.749 5.274 -20.131 1.00 77.00 343 THR A N 1
ATOM 2636 C CA . THR A 1 343 ? 14.827 4.356 -20.547 1.00 77.00 343 THR A CA 1
ATOM 2637 C C . THR A 1 343 ? 14.983 3.146 -19.620 1.00 77.00 343 THR A C 1
ATOM 2639 O O . THR A 1 343 ? 15.869 2.312 -19.815 1.00 77.00 343 THR A O 1
ATOM 2642 N N . SER A 1 344 ? 14.144 3.064 -18.588 1.00 84.44 344 SER A N 1
ATOM 2643 C CA . SER A 1 344 ? 14.186 2.068 -17.519 1.00 84.44 344 SER A CA 1
ATOM 2644 C C . SER A 1 344 ? 12.807 1.449 -17.313 1.00 84.44 344 SER A C 1
ATOM 2646 O O . SER A 1 344 ? 11.810 1.955 -17.830 1.00 84.44 344 SER A O 1
ATOM 2648 N N . SER A 1 345 ? 12.759 0.354 -16.554 1.00 92.88 345 SER A N 1
ATOM 2649 C CA . SER A 1 345 ? 11.495 -0.201 -16.079 1.00 92.88 345 SER A CA 1
ATOM 2650 C C . SER A 1 345 ? 10.694 0.850 -15.306 1.00 92.88 345 SER A C 1
ATOM 2652 O O . SER A 1 345 ? 11.255 1.693 -14.608 1.00 92.88 345 SER A O 1
ATOM 2654 N N . LEU A 1 346 ? 9.376 0.758 -15.418 1.00 94.00 346 LEU A N 1
ATOM 2655 C CA . LEU A 1 346 ? 8.407 1.555 -14.683 1.00 94.00 346 LEU A CA 1
ATOM 2656 C C . LEU A 1 346 ? 7.994 0.769 -13.436 1.00 94.00 346 LEU A C 1
ATOM 2658 O O . LEU A 1 346 ? 7.611 -0.398 -13.541 1.00 94.00 346 LEU A O 1
ATOM 2662 N N . TYR A 1 347 ? 8.056 1.392 -12.267 1.00 95.00 347 TYR A N 1
ATOM 2663 C CA . TYR A 1 347 ? 7.678 0.791 -10.990 1.00 95.00 347 TYR A CA 1
ATOM 2664 C C . TYR A 1 347 ? 6.363 1.383 -10.525 1.00 95.00 347 TYR A C 1
ATOM 2666 O O . TYR A 1 347 ? 6.157 2.588 -10.630 1.00 95.00 347 TYR A O 1
ATOM 2674 N N . ILE A 1 348 ? 5.446 0.535 -10.071 1.00 96.00 348 ILE A N 1
ATOM 2675 C CA . ILE A 1 348 ? 4.050 0.934 -9.918 1.00 96.00 348 ILE A CA 1
ATOM 2676 C C . ILE A 1 348 ? 3.554 0.557 -8.530 1.00 96.00 348 ILE A C 1
ATOM 2678 O O . ILE A 1 348 ? 3.700 -0.592 -8.105 1.00 96.00 348 ILE A O 1
ATOM 2682 N N . VAL A 1 349 ? 2.907 1.509 -7.859 1.00 96.94 349 VAL A N 1
ATOM 2683 C CA . VAL A 1 349 ? 2.005 1.236 -6.736 1.00 96.94 349 VAL A CA 1
ATOM 2684 C C . VAL A 1 349 ? 0.617 1.713 -7.094 1.00 96.94 349 VAL A C 1
ATOM 2686 O O . VAL A 1 349 ? 0.448 2.826 -7.572 1.00 96.94 349 VAL A O 1
ATOM 2689 N N . ALA A 1 350 ? -0.391 0.874 -6.890 1.00 97.56 350 ALA A N 1
ATOM 2690 C CA . ALA A 1 350 ? -1.749 1.198 -7.307 1.00 97.56 350 ALA A CA 1
ATOM 2691 C C . ALA A 1 350 ? -2.795 0.726 -6.303 1.00 97.56 350 ALA A C 1
ATOM 2693 O O . ALA A 1 350 ? -2.550 -0.213 -5.551 1.00 97.56 350 ALA A O 1
ATOM 2694 N N . PHE A 1 351 ? -3.969 1.356 -6.309 1.00 98.31 351 PHE A N 1
ATOM 2695 C CA . PHE A 1 351 ? -5.055 1.056 -5.377 1.00 98.31 351 PHE A CA 1
ATOM 2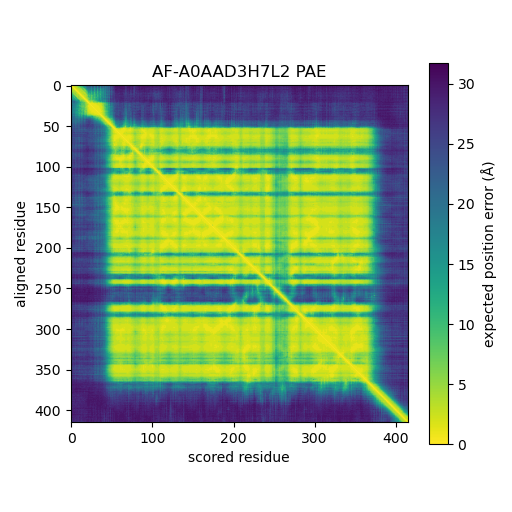696 C C . PHE A 1 351 ? -6.379 0.829 -6.105 1.00 98.31 351 PHE A C 1
ATOM 2698 O O . PHE A 1 351 ? -6.685 1.500 -7.091 1.00 98.31 351 PHE A O 1
ATOM 2705 N N . ARG A 1 352 ? -7.177 -0.114 -5.595 1.00 98.19 352 ARG A N 1
ATOM 2706 C CA . ARG A 1 352 ? -8.534 -0.429 -6.063 1.00 98.19 352 ARG A CA 1
ATOM 2707 C C . ARG A 1 352 ? -9.478 -0.593 -4.880 1.00 98.19 352 ARG A C 1
ATOM 2709 O O . ARG A 1 352 ? -9.110 -1.200 -3.879 1.00 98.19 352 ARG A O 1
ATOM 2716 N N . GLY A 1 353 ? -10.720 -0.152 -5.039 1.00 96.81 353 GLY A N 1
ATOM 2717 C CA . GLY A 1 353 ? -11.707 -0.117 -3.964 1.00 96.81 353 GLY A CA 1
ATOM 2718 C C . GLY A 1 353 ? -11.591 1.147 -3.110 1.00 96.81 353 GLY A C 1
ATOM 2719 O O . GLY A 1 353 ? -11.915 1.100 -1.930 1.00 96.81 353 GLY A O 1
ATOM 2720 N N . VAL A 1 354 ? -11.109 2.246 -3.698 1.00 96.44 354 VAL A N 1
ATOM 2721 C CA . VAL A 1 354 ? -10.968 3.579 -3.083 1.00 96.44 354 VAL A CA 1
ATOM 2722 C C . VAL A 1 354 ? -11.959 4.596 -3.682 1.00 96.44 354 VAL A C 1
ATOM 2724 O O . VAL A 1 354 ? -11.813 5.814 -3.531 1.00 96.44 354 VAL A O 1
ATOM 2727 N N . GLY A 1 355 ? -12.975 4.097 -4.394 1.00 93.69 355 GLY A N 1
ATOM 2728 C CA . GLY A 1 355 ? -14.123 4.873 -4.861 1.00 93.69 355 GLY A CA 1
ATOM 2729 C C . GLY A 1 355 ? -13.812 5.784 -6.046 1.00 93.69 355 GLY A C 1
ATOM 2730 O O . GLY A 1 355 ? -14.264 6.927 -6.062 1.00 93.69 355 GLY A O 1
ATOM 2731 N N . GLY A 1 356 ? -13.015 5.317 -7.006 1.00 92.25 356 GLY A N 1
ATOM 2732 C CA . GLY A 1 356 ? -12.695 6.051 -8.232 1.00 92.25 356 GLY A CA 1
ATOM 2733 C C . GLY A 1 356 ? -13.240 5.369 -9.487 1.00 92.25 356 GLY A C 1
ATOM 2734 O O . GLY A 1 356 ? -13.915 4.344 -9.433 1.00 92.25 356 GLY A O 1
ATOM 2735 N N . THR A 1 357 ? -12.943 5.943 -10.652 1.00 94.31 357 THR A N 1
ATOM 2736 C CA . THR A 1 357 ? -13.125 5.223 -11.919 1.00 94.31 357 THR A CA 1
ATOM 2737 C C . THR A 1 357 ? -11.878 4.375 -12.165 1.00 94.31 357 THR A C 1
ATOM 2739 O O . THR A 1 357 ? -10.777 4.872 -11.932 1.00 94.31 357 THR A O 1
ATOM 2742 N N . PRO A 1 358 ? -11.993 3.122 -12.641 1.00 96.19 358 PRO A N 1
ATOM 2743 C CA . PRO A 1 358 ? -10.822 2.361 -13.049 1.00 96.19 358 PRO A CA 1
ATOM 2744 C C . PRO A 1 358 ? -10.004 3.125 -14.093 1.00 96.19 358 PRO A C 1
ATOM 2746 O O . PRO A 1 358 ? -10.549 3.674 -15.055 1.00 96.19 358 PRO A O 1
ATOM 2749 N N . LEU A 1 359 ? -8.692 3.147 -13.902 1.00 93.69 359 LEU A N 1
ATOM 2750 C CA . LEU A 1 359 ? -7.732 3.672 -14.855 1.00 93.69 359 LEU A CA 1
ATOM 2751 C C . LEU A 1 359 ? -7.887 2.951 -16.201 1.00 93.69 359 LEU A C 1
ATOM 2753 O O . LEU A 1 359 ? -8.107 1.740 -16.274 1.00 93.69 359 LEU A O 1
ATOM 2757 N N . SER A 1 360 ? -7.759 3.714 -17.279 1.00 91.38 360 SER A N 1
ATOM 2758 C CA . SER A 1 360 ? -7.838 3.211 -18.651 1.00 91.38 360 SER A CA 1
ATOM 2759 C C . SER A 1 360 ? -6.661 3.726 -19.470 1.00 91.38 360 SER A C 1
ATOM 2761 O O . SER A 1 360 ? -5.948 4.624 -19.025 1.00 91.38 360 SER A O 1
ATOM 2763 N N . ASP A 1 361 ? -6.491 3.226 -20.694 1.00 86.06 361 ASP A N 1
ATOM 2764 C CA . ASP A 1 361 ? -5.465 3.740 -21.611 1.00 86.06 361 ASP A CA 1
ATOM 2765 C C . ASP A 1 361 ? -5.577 5.257 -21.831 1.00 86.06 361 ASP A C 1
ATOM 2767 O O . ASP A 1 361 ? -4.567 5.928 -22.004 1.00 86.06 361 ASP A O 1
ATOM 2771 N N . ALA A 1 362 ? -6.793 5.813 -21.770 1.00 83.81 362 ALA A N 1
ATOM 2772 C CA . ALA A 1 362 ? -7.029 7.250 -21.906 1.00 83.81 362 ALA A CA 1
ATOM 2773 C C . ALA A 1 362 ? -6.567 8.068 -20.685 1.00 83.81 362 ALA A C 1
ATOM 2775 O O . ALA A 1 362 ? -6.427 9.282 -20.788 1.00 83.81 362 ALA A O 1
ATOM 2776 N N . SER A 1 363 ? -6.345 7.422 -19.537 1.00 80.44 363 SER A N 1
ATOM 2777 C CA . SER A 1 363 ? -5.826 8.052 -18.316 1.00 80.44 363 SER A CA 1
ATOM 2778 C C . SER A 1 363 ? -4.301 8.186 -18.325 1.00 80.44 363 SER A C 1
ATOM 2780 O O . SER A 1 363 ? -3.737 8.800 -17.425 1.00 80.44 363 SER A O 1
ATOM 2782 N N . ILE A 1 364 ? -3.627 7.593 -19.314 1.00 82.88 364 ILE A N 1
ATOM 2783 C CA . ILE A 1 364 ? -2.172 7.611 -19.442 1.00 82.88 364 ILE A CA 1
ATOM 2784 C C . ILE A 1 364 ? -1.803 8.721 -20.433 1.00 82.88 364 ILE A C 1
ATOM 2786 O O . ILE A 1 364 ? -2.247 8.657 -21.583 1.00 82.88 364 ILE A O 1
ATOM 2790 N N . PRO A 1 365 ? -0.999 9.724 -20.031 1.00 77.31 365 PRO A N 1
ATOM 2791 C CA . PRO A 1 365 ? -0.557 10.782 -20.934 1.00 77.31 365 PRO A CA 1
ATOM 2792 C C . PRO A 1 365 ? 0.124 10.196 -22.176 1.00 77.31 365 PRO A C 1
ATOM 2794 O O . PRO A 1 365 ? 1.003 9.342 -22.062 1.00 77.31 365 PRO A O 1
ATOM 2797 N N . ASP A 1 366 ? -0.252 10.665 -23.366 1.00 66.69 366 ASP A N 1
ATOM 2798 C CA . ASP A 1 366 ? 0.235 10.151 -24.658 1.00 66.69 366 ASP A CA 1
ATOM 2799 C C . ASP A 1 366 ? 1.662 10.607 -25.022 1.00 66.69 366 ASP A C 1
ATOM 2801 O O . ASP A 1 366 ? 2.060 10.570 -26.182 1.00 66.69 366 ASP A O 1
ATOM 2805 N N . GLY A 1 367 ? 2.419 11.097 -24.038 1.00 59.62 367 GLY A N 1
ATOM 2806 C CA . GLY A 1 367 ? 3.774 11.621 -24.191 1.00 59.62 367 GLY A CA 1
ATOM 2807 C C . GLY A 1 367 ? 3.918 12.863 -25.079 1.00 59.62 367 GLY A C 1
ATOM 2808 O O . GLY A 1 367 ? 4.992 13.459 -25.106 1.00 59.62 367 GLY A O 1
ATOM 2809 N N . SER A 1 368 ? 2.858 13.302 -25.767 1.00 50.97 368 SER A N 1
ATOM 2810 C CA . SER A 1 368 ? 2.900 14.421 -26.715 1.00 50.97 368 SER A CA 1
ATOM 2811 C C . SER A 1 368 ? 2.548 15.769 -26.085 1.00 50.97 368 SER A C 1
ATOM 2813 O O . SER A 1 368 ? 2.911 16.826 -26.614 1.00 50.97 368 SER A O 1
ATOM 2815 N N . THR A 1 369 ? 1.873 15.760 -24.936 1.00 51.59 369 THR A N 1
ATOM 2816 C CA . THR A 1 369 ? 1.653 16.958 -24.128 1.00 51.59 369 THR A CA 1
ATOM 2817 C C . THR A 1 369 ? 2.925 17.319 -23.378 1.00 51.59 369 THR A C 1
ATOM 2819 O O . THR A 1 369 ? 3.224 16.765 -22.325 1.00 51.59 369 THR A O 1
ATOM 2822 N N . GLU A 1 370 ? 3.671 18.274 -23.935 1.00 47.66 370 GLU A N 1
ATOM 2823 C CA . GLU A 1 370 ? 4.768 18.951 -23.250 1.00 47.66 370 GLU A CA 1
ATOM 2824 C C . GLU A 1 370 ? 4.234 19.540 -21.935 1.00 47.66 370 GLU A C 1
ATOM 2826 O O . GLU A 1 370 ? 3.412 20.462 -21.918 1.00 47.66 370 GLU A O 1
ATOM 2831 N N . VAL A 1 371 ? 4.666 18.953 -20.825 1.00 46.72 371 VAL A N 1
ATOM 2832 C CA . VAL A 1 371 ? 4.244 19.347 -19.488 1.00 46.72 371 VAL A CA 1
ATOM 2833 C C . VAL A 1 371 ? 4.888 20.684 -19.165 1.00 46.72 371 VAL A C 1
ATOM 2835 O O . VAL A 1 371 ? 6.074 20.779 -18.856 1.00 46.72 371 VAL A O 1
ATOM 2838 N N . THR A 1 372 ? 4.119 21.765 -19.258 1.00 40.97 372 THR A N 1
ATOM 2839 C CA . THR A 1 372 ? 4.607 23.066 -18.800 1.00 40.97 372 THR A CA 1
ATOM 2840 C C . THR A 1 372 ? 4.802 23.042 -17.289 1.00 40.97 372 THR A C 1
ATOM 2842 O O . THR A 1 372 ? 3.828 23.036 -16.537 1.00 40.97 372 THR A O 1
ATOM 2845 N N . ALA A 1 373 ? 6.068 23.101 -16.872 1.00 39.44 373 ALA A N 1
ATOM 2846 C CA . ALA A 1 373 ? 6.505 23.363 -15.508 1.00 39.44 373 ALA A CA 1
ATOM 2847 C C . ALA A 1 373 ? 5.598 24.383 -14.793 1.00 39.44 373 ALA A C 1
ATOM 2849 O O . ALA A 1 373 ? 5.283 25.433 -15.379 1.00 39.44 373 ALA A O 1
ATOM 2850 N N . PRO A 1 374 ? 5.234 24.169 -13.515 1.00 38.16 374 PRO A N 1
ATOM 2851 C CA . PRO A 1 374 ? 4.518 25.174 -12.750 1.00 38.16 374 PRO A CA 1
ATOM 2852 C C . PRO A 1 374 ? 5.286 26.506 -12.759 1.00 38.16 374 PRO A C 1
ATOM 2854 O O . PRO A 1 374 ? 6.519 26.524 -12.644 1.00 38.16 374 PRO A O 1
ATOM 2857 N N . PRO A 1 375 ? 4.601 27.660 -12.853 1.00 31.98 375 PRO A N 1
ATOM 2858 C CA . PRO A 1 375 ? 5.263 28.946 -12.709 1.00 31.98 375 PRO A CA 1
ATOM 2859 C C . PRO A 1 375 ? 5.939 28.995 -11.335 1.00 31.98 375 PRO A C 1
ATOM 2861 O O . PRO A 1 375 ? 5.260 29.000 -10.309 1.00 31.98 375 PRO A O 1
ATOM 2864 N N . LYS A 1 376 ? 7.282 29.020 -11.326 1.00 37.28 376 LYS A N 1
ATOM 2865 C CA . LYS A 1 376 ? 8.116 29.089 -10.114 1.00 37.28 376 LYS A CA 1
ATOM 2866 C C . LYS A 1 376 ? 7.477 30.025 -9.096 1.00 37.28 376 LYS A C 1
ATOM 2868 O O . LYS A 1 376 ? 7.325 31.219 -9.374 1.00 37.28 376 LYS A O 1
ATOM 2873 N N . SER A 1 377 ? 7.118 29.487 -7.929 1.00 38.91 377 SER A N 1
ATOM 2874 C CA . SER A 1 377 ? 6.519 30.274 -6.856 1.00 38.91 377 SER A CA 1
ATOM 2875 C C . SER A 1 377 ? 7.406 31.492 -6.580 1.00 38.91 377 SER A C 1
ATOM 2877 O O . SER A 1 377 ? 8.614 31.397 -6.333 1.00 38.91 377 SER A O 1
ATOM 2879 N N . LEU A 1 378 ? 6.824 32.682 -6.742 1.00 32.94 378 LEU A N 1
ATOM 2880 C CA . LEU A 1 378 ? 7.521 33.948 -6.555 1.00 32.94 378 LEU A CA 1
ATOM 2881 C C . LEU A 1 378 ? 8.113 33.969 -5.144 1.00 32.94 378 LEU A C 1
ATOM 2883 O O . LEU A 1 378 ? 7.382 34.062 -4.157 1.00 32.94 378 LEU A O 1
ATOM 2887 N N . LYS A 1 379 ? 9.450 33.898 -5.054 1.00 40.22 379 LYS A N 1
ATOM 2888 C CA . LYS A 1 379 ? 10.203 34.093 -3.809 1.00 40.22 379 LYS A CA 1
ATOM 2889 C C . LYS A 1 379 ? 9.614 35.292 -3.067 1.00 40.22 379 LYS A C 1
ATOM 2891 O O . LYS A 1 379 ? 9.691 36.413 -3.572 1.00 40.22 379 LYS A O 1
ATOM 2896 N N . LYS A 1 380 ? 9.052 35.054 -1.873 1.00 39.38 380 LYS A N 1
ATOM 2897 C CA . LYS A 1 380 ? 8.585 36.099 -0.948 1.00 39.38 380 LYS A CA 1
ATOM 2898 C C . LYS A 1 380 ? 9.634 37.210 -0.895 1.00 39.38 380 LYS A C 1
ATOM 2900 O O . LYS A 1 380 ? 10.748 37.015 -0.402 1.00 39.38 380 LYS A O 1
ATOM 2905 N N . SER A 1 381 ? 9.283 38.375 -1.436 1.00 37.62 381 SER A N 1
ATOM 2906 C CA . SER A 1 381 ? 10.126 39.562 -1.402 1.00 37.62 381 SER A CA 1
ATOM 2907 C C . SER A 1 381 ? 10.432 39.906 0.053 1.00 37.62 381 SER A C 1
ATOM 2909 O O . SER A 1 381 ? 9.515 40.066 0.862 1.00 37.62 381 SER A O 1
ATOM 2911 N N . LYS A 1 382 ? 11.721 40.020 0.387 1.00 39.78 382 LYS A N 1
ATOM 2912 C CA . LYS A 1 382 ? 12.199 40.462 1.700 1.00 39.78 382 LYS A CA 1
ATOM 2913 C C . LYS A 1 382 ? 11.479 41.749 2.117 1.00 39.78 382 LYS A C 1
ATOM 2915 O O . LYS A 1 382 ? 11.631 42.783 1.472 1.00 39.78 382 LYS A O 1
ATOM 2920 N N . SER A 1 383 ? 10.738 41.666 3.221 1.00 39.22 383 SER A N 1
ATOM 2921 C CA . SER A 1 383 ? 10.166 42.799 3.947 1.00 39.22 383 SER A CA 1
ATOM 2922 C C . SER A 1 383 ? 11.231 43.874 4.186 1.00 39.22 383 SER A C 1
ATOM 2924 O O . SER A 1 383 ? 12.213 43.660 4.902 1.00 39.22 383 SER A O 1
ATOM 2926 N N . SER A 1 384 ? 11.027 45.041 3.581 1.00 38.97 384 SER A N 1
ATOM 2927 C CA . SER A 1 384 ? 11.824 46.245 3.777 1.00 38.97 384 SER A CA 1
ATOM 2928 C C . SER A 1 384 ? 11.727 46.749 5.218 1.00 38.97 384 SER A C 1
ATOM 2930 O O . SER A 1 384 ? 10.635 46.954 5.748 1.00 38.97 384 SER A O 1
ATOM 2932 N N . LYS A 1 385 ? 12.888 47.017 5.825 1.00 46.81 385 LYS A N 1
ATOM 2933 C CA . LYS A 1 385 ? 13.048 47.801 7.057 1.00 46.81 385 LYS A CA 1
ATOM 2934 C C . LYS A 1 385 ? 12.290 49.131 6.947 1.00 46.81 385 LYS A C 1
ATOM 2936 O O . LYS A 1 385 ? 12.610 49.939 6.081 1.00 46.81 385 LYS A O 1
ATOM 2941 N N . SER A 1 386 ? 11.361 49.386 7.869 1.00 40.22 386 SER A N 1
ATOM 2942 C CA . SER A 1 386 ? 10.790 50.715 8.106 1.00 40.22 386 SER A CA 1
ATOM 2943 C C . SER A 1 386 ? 11.426 51.338 9.346 1.00 40.22 386 SER A C 1
ATOM 2945 O O . SER A 1 386 ? 11.414 50.776 10.442 1.00 40.22 386 SER A O 1
ATOM 2947 N N . SER A 1 387 ? 12.032 52.501 9.140 1.00 37.97 387 SER A N 1
ATOM 2948 C CA . SER A 1 387 ? 12.635 53.358 10.148 1.00 37.97 387 SER A CA 1
ATOM 2949 C C . SER A 1 387 ? 11.652 54.421 10.653 1.00 37.97 387 SER A C 1
ATOM 2951 O O . SER A 1 387 ? 11.021 55.096 9.852 1.00 37.97 387 SER A O 1
ATOM 2953 N N . LYS A 1 388 ? 11.713 54.667 11.968 1.00 38.41 388 LYS A N 1
ATOM 2954 C CA . LYS A 1 388 ? 11.525 55.953 12.677 1.00 38.41 388 LYS A CA 1
ATOM 2955 C C . LYS A 1 388 ? 10.157 56.672 12.687 1.00 38.41 388 LYS A C 1
ATOM 2957 O O . LYS A 1 388 ? 9.721 57.290 11.731 1.00 38.41 388 LYS A O 1
ATOM 2962 N N . SER A 1 389 ? 9.688 56.788 13.935 1.00 37.06 389 SER A N 1
ATOM 2963 C CA . SER A 1 389 ? 9.193 57.980 14.653 1.00 37.06 389 SER A CA 1
ATOM 2964 C C . SER A 1 389 ? 7.921 58.699 14.192 1.00 37.06 389 SER A C 1
ATOM 2966 O O . SER A 1 389 ? 7.929 59.470 13.241 1.00 37.06 389 SER A O 1
ATOM 2968 N N . GLY A 1 390 ? 6.902 58.634 15.053 1.00 34.94 390 GLY A N 1
ATOM 2969 C CA . GLY A 1 390 ? 5.841 59.631 15.155 1.00 34.94 390 GLY A CA 1
ATOM 2970 C C . GLY A 1 390 ? 5.192 59.588 16.539 1.00 34.94 390 GLY A C 1
ATOM 2971 O O . GLY A 1 390 ? 4.486 58.642 16.866 1.00 34.94 390 GLY A O 1
ATOM 2972 N N . LYS A 1 391 ? 5.458 60.604 17.371 1.00 43.44 391 LYS A N 1
ATOM 2973 C CA . LYS A 1 391 ? 4.740 60.873 18.630 1.00 43.44 391 LYS A CA 1
ATOM 2974 C C . LYS A 1 391 ? 3.267 61.179 18.329 1.00 43.44 391 LYS A C 1
ATOM 2976 O O . LYS A 1 391 ? 3.002 62.086 17.548 1.00 43.44 391 LYS A O 1
ATOM 2981 N N . SER A 1 392 ? 2.337 60.567 19.060 1.00 38.94 392 SER A N 1
ATOM 2982 C CA . SER A 1 392 ? 1.017 61.155 19.327 1.00 38.94 392 SER A CA 1
ATOM 2983 C C . SER A 1 392 ? 0.483 60.695 20.687 1.00 38.94 392 SER A C 1
ATOM 2985 O O . SER A 1 392 ? 0.753 59.583 21.130 1.00 38.94 392 SER A O 1
ATOM 2987 N N . LYS A 1 393 ? -0.195 61.612 21.382 1.00 44.69 393 LYS A N 1
ATOM 2988 C CA . LYS A 1 393 ? -0.688 61.516 22.764 1.00 44.69 393 LYS A CA 1
ATOM 2989 C C . LYS A 1 393 ? -2.120 60.958 22.826 1.00 44.69 393 LYS A C 1
ATOM 2991 O O . LYS A 1 393 ? -2.891 61.172 21.902 1.00 44.69 393 LYS A O 1
ATOM 2996 N N . ASN A 1 394 ? -2.471 60.471 24.027 1.00 37.19 394 ASN A N 1
ATOM 2997 C CA . ASN A 1 394 ? -3.818 60.282 24.605 1.00 37.19 394 ASN A CA 1
ATOM 2998 C C . ASN A 1 394 ? -4.673 59.162 23.968 1.00 37.19 394 ASN A C 1
ATOM 3000 O O . ASN A 1 394 ? -5.054 59.235 22.814 1.00 37.19 394 ASN A O 1
ATOM 3004 N N . THR A 1 395 ? -5.112 58.126 24.689 1.00 34.75 395 THR A N 1
ATOM 3005 C CA . THR A 1 395 ? -6.170 58.204 25.712 1.00 34.75 395 THR A CA 1
ATOM 3006 C C . THR A 1 395 ? -6.405 56.828 26.370 1.00 34.75 395 THR A C 1
ATOM 3008 O O . THR A 1 395 ? -6.281 55.796 25.730 1.00 34.75 395 THR A O 1
ATOM 3011 N N . LYS A 1 396 ? -6.795 56.878 27.653 1.00 33.69 396 LYS A N 1
ATOM 3012 C CA . LYS A 1 396 ? -7.703 55.993 28.415 1.00 33.69 396 LYS A CA 1
ATOM 3013 C C . LYS A 1 396 ? -7.635 54.457 28.252 1.00 33.69 396 LYS A C 1
ATOM 3015 O O . LYS A 1 396 ? -8.188 53.889 27.328 1.00 33.69 396 LYS A O 1
ATOM 3020 N N . SER A 1 397 ? -7.177 53.840 29.350 1.00 37.03 397 SER A N 1
ATOM 3021 C CA . SER A 1 397 ? -7.911 52.857 30.173 1.00 37.03 397 SER A CA 1
ATOM 3022 C C . SER A 1 397 ? -8.568 51.675 29.456 1.00 37.03 397 SER A C 1
ATOM 3024 O O . SER A 1 397 ? -9.651 51.836 28.910 1.00 37.03 397 SER A O 1
ATOM 3026 N N . LEU A 1 398 ? -8.055 50.467 29.714 1.00 34.31 398 LEU A N 1
ATOM 3027 C CA . LEU A 1 398 ? -8.826 49.402 30.367 1.00 34.31 398 LEU A CA 1
ATOM 3028 C C . LEU A 1 398 ? -7.883 48.347 30.971 1.00 34.31 398 LEU A C 1
ATOM 3030 O O . LEU A 1 398 ? -6.807 48.049 30.466 1.00 34.31 398 LEU A O 1
ATOM 3034 N N . ARG A 1 399 ? -8.307 47.865 32.136 1.00 39.94 399 ARG A N 1
ATOM 3035 C CA . ARG A 1 399 ? -7.667 46.916 33.049 1.00 39.94 399 ARG A CA 1
ATOM 3036 C C . ARG A 1 399 ? -7.657 45.517 32.420 1.00 39.94 399 ARG A C 1
ATOM 3038 O O . ARG A 1 399 ? -8.729 45.008 32.113 1.00 39.94 399 ARG A O 1
ATOM 3045 N N . ALA A 1 400 ? -6.505 44.855 32.369 1.00 34.59 400 ALA A N 1
ATOM 3046 C CA . ALA A 1 400 ? -6.425 43.398 32.274 1.00 34.59 400 ALA A CA 1
ATOM 3047 C C . ALA A 1 400 ? -5.392 42.894 33.288 1.00 34.59 400 ALA A C 1
ATOM 3049 O O . ALA A 1 400 ? -4.283 43.416 33.387 1.00 34.59 400 ALA A O 1
ATOM 3050 N N . LYS A 1 401 ? -5.825 41.948 34.124 1.00 33.44 401 LYS A N 1
ATOM 3051 C CA . LYS A 1 401 ? -5.056 41.337 35.210 1.00 33.44 401 LYS A CA 1
ATOM 3052 C C . LYS A 1 401 ? -3.986 40.423 34.604 1.00 33.44 401 LYS A C 1
ATOM 3054 O O . LYS A 1 401 ? -4.340 39.501 33.881 1.00 33.44 401 LYS A O 1
ATOM 3059 N N . SER A 1 402 ? -2.713 40.646 34.932 1.00 31.48 402 SER A N 1
ATOM 3060 C CA . SER A 1 402 ? -1.644 39.690 34.636 1.00 31.48 402 SER A CA 1
ATOM 3061 C C . SER A 1 402 ? -1.667 38.564 35.668 1.00 31.48 402 SER A C 1
ATOM 3063 O O . SER A 1 402 ? -1.529 38.822 36.868 1.00 31.48 402 SER A O 1
ATOM 3065 N N . TRP A 1 403 ? -1.809 37.329 35.206 1.00 32.12 403 TRP A N 1
ATOM 3066 C CA . TRP A 1 403 ? -1.301 36.165 35.920 1.00 32.12 403 TRP A CA 1
ATOM 3067 C C . TRP A 1 403 ? 0.187 36.032 35.595 1.00 32.12 403 TRP A C 1
ATOM 3069 O O . TRP A 1 403 ? 0.571 36.036 34.429 1.00 32.12 403 TRP A O 1
ATOM 3079 N N . LYS A 1 404 ? 1.016 35.991 36.640 1.00 32.38 404 LYS A N 1
ATOM 3080 C CA . LYS A 1 404 ? 2.420 35.591 36.555 1.00 32.38 404 LYS A CA 1
ATOM 3081 C C . LYS A 1 404 ? 2.468 34.065 36.528 1.00 32.38 404 LYS A C 1
ATOM 3083 O O . LYS A 1 404 ? 1.885 33.444 37.414 1.00 32.38 404 LYS A O 1
ATOM 3088 N N . SER A 1 405 ? 3.188 33.491 35.575 1.00 38.38 405 SER A N 1
ATOM 3089 C CA . SER A 1 405 ? 3.750 32.148 35.705 1.00 38.38 405 SER A CA 1
ATOM 3090 C C . SER A 1 405 ? 5.262 32.274 35.584 1.00 38.38 405 SER A C 1
ATOM 3092 O O . SER A 1 405 ? 5.783 32.577 34.511 1.00 38.38 405 SER A O 1
ATOM 3094 N N . ASP A 1 406 ? 5.932 32.101 36.718 1.00 35.69 406 ASP A N 1
ATOM 3095 C CA . ASP A 1 406 ? 7.370 31.897 36.811 1.00 35.69 406 ASP A CA 1
ATOM 3096 C C . ASP A 1 406 ? 7.686 30.471 36.339 1.00 35.69 406 ASP A C 1
ATOM 3098 O O . ASP A 1 406 ? 7.172 29.517 36.920 1.00 35.69 406 ASP A O 1
ATOM 3102 N N . SER A 1 407 ? 8.533 30.326 35.319 1.00 37.00 407 SER A N 1
ATOM 3103 C CA . SER A 1 407 ? 9.470 29.200 35.193 1.00 37.00 407 SER A CA 1
ATOM 3104 C C . SER A 1 407 ? 10.416 29.439 34.015 1.00 37.00 407 SER A C 1
ATOM 3106 O O . SER A 1 407 ? 10.184 28.975 32.899 1.00 37.00 407 SER A O 1
ATOM 3108 N N . GLU A 1 408 ? 11.494 30.171 34.283 1.00 33.34 408 GLU A N 1
ATOM 3109 C CA . GLU A 1 408 ? 12.752 30.037 33.552 1.00 33.34 408 GLU A CA 1
ATOM 3110 C C . GLU A 1 408 ? 13.355 28.665 33.883 1.00 33.34 408 GLU A C 1
ATOM 3112 O O . GLU A 1 408 ? 13.545 28.337 35.057 1.00 33.34 408 GLU A O 1
ATOM 3117 N N . LYS A 1 409 ? 13.672 27.867 32.861 1.00 36.84 409 LYS A N 1
ATOM 3118 C CA . LYS A 1 409 ? 14.763 26.892 32.927 1.00 36.84 409 LYS A CA 1
ATOM 3119 C C . LYS A 1 409 ? 15.512 26.899 31.604 1.00 36.84 409 LYS A C 1
ATOM 3121 O O . LYS A 1 409 ? 14.965 26.554 30.561 1.00 36.84 409 LYS A O 1
ATOM 3126 N N . GLU A 1 410 ? 16.753 27.349 31.716 1.00 34.91 410 GLU A N 1
ATOM 3127 C CA . GLU A 1 410 ? 17.828 27.269 30.740 1.00 34.91 410 GLU A CA 1
ATOM 3128 C C . GLU A 1 410 ? 18.055 25.820 30.290 1.00 34.91 410 GLU A C 1
ATOM 3130 O O . GLU A 1 410 ? 18.075 24.900 31.109 1.00 34.91 410 GLU A O 1
ATOM 3135 N N . TRP A 1 411 ? 18.288 25.644 28.991 1.00 35.06 411 TRP A N 1
ATOM 3136 C CA . TRP A 1 411 ? 19.092 24.550 28.462 1.00 35.06 411 TRP A CA 1
ATOM 3137 C C . TRP A 1 411 ? 20.276 25.185 27.737 1.00 35.06 411 TRP A C 1
ATOM 3139 O O . TRP A 1 411 ? 20.115 25.793 26.679 1.00 35.06 411 TRP A O 1
ATOM 3149 N N . GLU A 1 412 ? 21.451 25.095 28.358 1.00 40.38 412 GLU A N 1
ATOM 3150 C CA . GLU A 1 412 ? 22.731 25.360 27.709 1.00 40.38 412 GLU A CA 1
ATOM 3151 C C . GLU A 1 412 ? 23.053 24.233 26.721 1.00 40.38 412 GLU A C 1
ATOM 3153 O O . GLU A 1 412 ? 22.942 23.046 27.030 1.00 40.38 412 GLU A O 1
ATOM 3158 N N . TYR A 1 413 ? 23.462 24.656 25.528 1.00 36.66 413 TYR A N 1
ATOM 3159 C CA . TYR A 1 413 ? 24.167 23.867 24.527 1.00 36.66 413 TYR A CA 1
ATOM 3160 C C . TYR A 1 413 ? 25.543 23.444 25.063 1.00 36.66 413 TYR A C 1
ATOM 3162 O O . TYR A 1 413 ? 26.261 24.271 25.625 1.00 36.66 413 TYR A O 1
ATOM 3170 N N . LEU A 1 414 ? 25.946 22.199 24.804 1.00 40.88 414 LEU A N 1
ATOM 3171 C CA . LEU A 1 414 ? 27.356 21.816 24.745 1.00 40.88 414 LEU A CA 1
ATOM 3172 C C . LEU A 1 414 ? 27.692 21.426 23.304 1.00 40.88 414 LEU A C 1
ATOM 3174 O O . LEU A 1 414 ? 26.967 20.643 22.688 1.00 40.88 414 LEU A O 1
ATOM 3178 N N . GLU A 1 415 ? 28.757 22.059 22.810 1.00 39.94 415 GLU A N 1
ATOM 3179 C CA . GLU A 1 415 ? 29.499 21.766 21.576 1.00 39.94 415 GLU A CA 1
ATOM 3180 C C . GLU A 1 415 ? 30.159 20.383 21.594 1.00 39.94 415 GLU A C 1
ATOM 3182 O O . GLU A 1 415 ? 30.571 19.930 22.692 1.00 39.94 415 GLU A O 1
#

Solvent-accessible surface area (backbone atoms only — not comparable to full-atom values): 23636 Å² total; per-residue (Å²): 144,88,88,87,77,77,81,70,67,69,64,60,65,66,69,72,67,73,85,82,63,56,74,65,57,51,52,52,52,50,52,50,48,54,51,56,58,63,67,57,80,70,67,66,78,72,73,71,67,62,79,75,40,65,51,61,28,42,54,84,34,40,37,38,15,36,33,14,66,54,32,39,41,32,54,25,86,43,86,91,47,93,55,86,71,67,53,34,17,32,29,37,50,61,90,90,42,77,42,56,36,30,49,72,89,84,58,61,44,39,27,23,28,13,35,28,33,29,33,65,90,79,70,48,73,51,63,25,24,39,32,42,21,90,80,55,50,57,45,49,52,45,56,40,77,56,49,70,76,53,42,35,39,36,18,34,23,27,33,73,85,51,49,35,36,42,33,37,40,37,34,62,71,45,59,50,26,38,32,29,44,39,37,38,34,29,52,31,88,83,48,42,35,24,58,34,30,44,21,44,39,38,30,57,32,72,84,53,96,90,58,32,50,30,47,37,54,39,50,5,70,93,51,78,33,68,13,54,66,32,69,50,58,79,55,97,76,70,69,79,37,52,57,83,60,83,70,91,82,42,72,77,82,85,74,62,65,63,71,50,65,50,44,71,60,69,76,46,72,40,26,40,36,42,31,32,43,40,46,32,94,51,100,81,49,74,52,54,26,68,35,47,48,66,31,71,49,74,33,37,40,36,44,36,56,17,82,40,60,68,47,40,50,48,50,38,55,73,67,46,22,18,35,34,41,41,33,34,45,27,31,99,85,63,40,47,58,37,70,79,54,42,83,45,55,36,36,35,43,33,34,28,78,46,62,44,39,53,32,48,75,88,46,51,83,84,51,73,72,79,79,77,67,77,80,74,78,76,73,80,74,79,82,75,88,82,79,83,90,81,94,83,83,88,81,83,88,84,92,77,86,80,81,85,81,92,77,91,77,90,80,82,86,80,135

Mean predicted aligned error: 13.34 Å